Protein AF-A0A9Q1L1H1-F1 (afdb_monomer_lite)

Radius of gyration: 25.41 Å; chains: 1; bounding box: 60×60×65 Å

InterPro domains:
  IPR005804 Fatty acid desaturase domain [PF00487] (169-379)
  IPR012171 Fatty acid desaturase [PTHR32100] (176-416)

Sequence (419 aa):
MSCKLAKNATSHTKIQSCYPELDLKGQRVAIVGLGKSRSAAMKLALARGASVIVVDQNLNLGSTFKLNGWLDEKDGDLKTVFGNFDNKLLKEADIVVVSPGVPLQNYGLFSIISSGVFEKAPVIGASEQTSLGRVKLCQVTEQWVQEVECPLPLRATSPSLMSSKEFPILNHPSLHRRHHSNTGSLDRDEVFVPKMKSSMKWFSTYLNNPPGRILVLVVQLTLGWPLYLMFNVSGRPYDRFACHFDPNSPIYTDRERLQIFVSDAGIFAVLYGLYSLVTAKGLTWVACLYGCPLLIVNGFLVLITYLQHTHLSLPHYDSSEWDWLRGALATVDRDYGILNKVFHNITDTHVAHHLFSTMPHYHAMEATKAIKPILGDYYQFDGTSIWKAMYREAKECVYVEPDEGDQNKGVFWYKNKLH

pLDDT: mean 74.08, std 22.37, range [22.62, 97.75]

Structure (mmCIF, N/CA/C/O backbone):
data_AF-A0A9Q1L1H1-F1
#
_entry.id   AF-A0A9Q1L1H1-F1
#
loop_
_atom_site.group_PDB
_atom_site.id
_atom_site.type_symbol
_atom_site.label_atom_id
_atom_site.label_alt_id
_atom_site.label_comp_id
_atom_site.label_asym_id
_atom_site.label_entity_id
_atom_site.label_seq_id
_atom_site.pdbx_PDB_ins_code
_atom_site.Cartn_x
_atom_site.Cartn_y
_atom_site.Cartn_z
_atom_site.occupancy
_atom_site.B_iso_or_equiv
_atom_site.auth_seq_id
_atom_site.auth_comp_id
_atom_site.auth_asym_id
_atom_site.auth_atom_id
_atom_site.pdbx_PDB_model_num
ATOM 1 N N . MET A 1 1 ? -18.882 19.604 31.425 1.00 31.33 1 MET A N 1
ATOM 2 C CA . MET A 1 1 ? -20.244 19.031 31.322 1.00 31.33 1 MET A CA 1
ATOM 3 C C . MET A 1 1 ? -20.101 17.542 31.066 1.00 31.33 1 MET A C 1
ATOM 5 O O . MET A 1 1 ? -19.375 17.162 30.163 1.00 31.33 1 MET A O 1
ATOM 9 N N . SER A 1 2 ? -20.678 16.725 31.942 1.00 22.91 2 SER A N 1
ATOM 10 C CA . SER A 1 2 ? -20.475 15.275 32.007 1.00 22.91 2 SER A CA 1
ATOM 11 C C . SER A 1 2 ? -21.277 14.566 30.905 1.00 22.91 2 SER A C 1
ATOM 13 O O . SER A 1 2 ? -22.492 14.752 30.821 1.00 22.91 2 SER A O 1
ATOM 15 N N . CYS A 1 3 ? -20.605 13.797 30.045 1.00 24.30 3 CYS A N 1
ATOM 16 C CA . CYS A 1 3 ? -21.233 13.029 28.972 1.00 24.30 3 CYS A CA 1
ATOM 17 C C . CYS A 1 3 ? -21.851 11.755 29.565 1.00 24.30 3 CYS A C 1
ATOM 19 O O . CYS A 1 3 ? -21.145 10.831 29.969 1.00 24.30 3 CYS A O 1
ATOM 21 N N . LYS A 1 4 ? -23.183 11.729 29.673 1.00 23.89 4 LYS A N 1
ATOM 22 C CA . LYS A 1 4 ? -23.935 10.521 30.019 1.00 23.89 4 LYS A CA 1
ATOM 23 C C . LYS A 1 4 ? -23.872 9.565 28.829 1.00 23.89 4 LYS A C 1
ATOM 25 O O . LYS A 1 4 ? -24.479 9.826 27.797 1.00 23.89 4 LYS A O 1
ATOM 30 N N . LEU A 1 5 ? -23.168 8.450 29.010 1.00 28.05 5 LEU A N 1
ATOM 31 C CA . LEU A 1 5 ? -23.296 7.255 28.180 1.00 28.05 5 LEU A CA 1
ATOM 32 C C . LEU A 1 5 ? -24.781 6.897 28.049 1.00 28.05 5 LEU A C 1
ATOM 34 O O . LEU A 1 5 ? -25.438 6.561 29.039 1.00 28.05 5 LEU A O 1
ATOM 38 N N . ALA A 1 6 ? -25.304 6.978 26.828 1.00 26.28 6 ALA A N 1
ATOM 39 C CA . ALA A 1 6 ? -26.612 6.452 26.486 1.00 26.28 6 ALA A CA 1
ATOM 40 C C . ALA A 1 6 ? -26.572 4.920 26.611 1.00 26.28 6 ALA A C 1
ATOM 42 O O . ALA A 1 6 ? -26.182 4.201 25.696 1.00 26.28 6 ALA A O 1
ATOM 43 N N . LYS A 1 7 ? -26.957 4.417 27.786 1.00 30.92 7 LYS A N 1
ATOM 44 C CA . LYS A 1 7 ? -27.439 3.047 27.955 1.00 30.92 7 LYS A CA 1
ATOM 45 C C . LYS A 1 7 ? -28.876 3.001 27.443 1.00 30.92 7 LYS A C 1
ATOM 47 O O . LYS A 1 7 ? -29.738 3.626 28.053 1.00 30.92 7 LYS A O 1
ATOM 52 N N . ASN A 1 8 ? -29.078 2.304 26.325 1.00 28.11 8 ASN A N 1
ATOM 53 C CA . ASN A 1 8 ? -30.261 1.518 25.933 1.00 28.11 8 ASN A CA 1
ATOM 54 C C . ASN A 1 8 ? -30.434 1.551 24.410 1.00 28.11 8 ASN A C 1
ATOM 56 O O . ASN A 1 8 ? -31.122 2.410 23.869 1.00 28.11 8 ASN A O 1
ATOM 60 N N . ALA A 1 9 ? -29.847 0.567 23.731 1.00 27.94 9 ALA A N 1
ATOM 61 C CA . ALA A 1 9 ? -30.217 0.201 22.369 1.00 27.94 9 ALA A CA 1
ATOM 62 C C . ALA A 1 9 ? -30.582 -1.291 22.341 1.00 27.94 9 ALA A C 1
ATOM 64 O O . ALA A 1 9 ? -29.868 -2.117 21.785 1.00 27.94 9 ALA A O 1
ATOM 65 N N . THR A 1 10 ? -31.689 -1.654 22.989 1.00 32.16 10 THR A N 1
ATOM 66 C CA . THR A 1 10 ? -32.388 -2.925 22.746 1.00 32.16 10 THR A CA 1
ATOM 67 C C . THR A 1 10 ? -33.507 -2.659 21.748 1.00 32.16 10 THR A C 1
ATOM 69 O O . THR A 1 10 ? -34.652 -2.419 22.116 1.00 32.16 10 THR A O 1
ATOM 72 N N . SER A 1 11 ? -33.135 -2.614 20.474 1.00 34.62 11 SER A N 1
ATOM 73 C CA . SER A 1 11 ? -34.044 -2.621 19.329 1.00 34.62 11 SER A CA 1
ATOM 74 C C . SER A 1 11 ? -33.245 -3.179 18.157 1.00 34.62 11 SER A C 1
ATOM 76 O O . SER A 1 11 ? -32.502 -2.445 17.509 1.00 34.62 11 SER A O 1
ATOM 78 N N . HIS A 1 12 ? -33.337 -4.489 17.926 1.00 43.94 12 HIS A N 1
ATOM 79 C CA . HIS A 1 12 ? -32.709 -5.139 16.779 1.00 43.94 12 HIS A CA 1
ATOM 80 C C . HIS A 1 12 ? -33.304 -4.571 15.485 1.00 43.94 12 HIS A C 1
ATOM 82 O O . HIS A 1 12 ? -34.465 -4.812 15.155 1.00 43.94 12 HIS A O 1
ATOM 88 N N . THR A 1 13 ? -32.518 -3.780 14.759 1.00 42.78 13 THR A N 1
ATOM 89 C CA . THR A 1 13 ? -32.873 -3.285 13.430 1.00 42.78 13 THR A CA 1
ATOM 90 C C . THR A 1 13 ? -33.036 -4.493 12.504 1.00 42.78 13 THR A C 1
ATOM 92 O O . THR A 1 13 ? -32.089 -5.257 12.329 1.00 42.78 13 THR A O 1
ATOM 95 N N . LYS A 1 14 ? -34.233 -4.706 11.938 1.00 57.38 14 LYS A N 1
ATOM 96 C CA . LYS A 1 14 ? -34.458 -5.765 10.941 1.00 57.38 14 LYS A CA 1
ATOM 97 C C . LYS A 1 14 ? -33.691 -5.409 9.670 1.00 57.38 14 LYS A C 1
ATOM 99 O O . LYS A 1 14 ? -34.028 -4.432 9.005 1.00 57.38 14 LYS A O 1
ATOM 104 N N . ILE A 1 15 ? -32.651 -6.177 9.367 1.00 52.47 15 ILE A N 1
ATOM 105 C CA . ILE A 1 15 ? -31.837 -6.036 8.160 1.00 52.47 15 ILE A CA 1
ATOM 106 C C . ILE A 1 15 ? -32.537 -6.836 7.063 1.00 52.47 15 ILE A C 1
ATOM 108 O O . ILE A 1 15 ? -32.768 -8.026 7.238 1.00 52.47 15 ILE A O 1
ATOM 112 N N . GLN A 1 16 ? -32.883 -6.201 5.946 1.00 48.06 16 GLN A N 1
ATOM 113 C CA . GLN A 1 16 ? -33.393 -6.897 4.762 1.00 48.06 16 GLN A CA 1
ATOM 114 C C . GLN A 1 16 ? -32.247 -7.156 3.785 1.00 48.06 16 GLN A C 1
ATOM 116 O O . GLN A 1 16 ? -31.344 -6.333 3.649 1.00 48.06 16 GLN A O 1
ATOM 121 N N . SER A 1 17 ? -32.277 -8.308 3.119 1.00 47.34 17 SER A N 1
ATOM 122 C CA . SER A 1 17 ? -31.361 -8.594 2.013 1.00 47.34 17 SER A CA 1
ATOM 123 C C . SER A 1 17 ? -31.653 -7.665 0.828 1.00 47.34 17 SER A C 1
ATOM 125 O O . SER A 1 17 ? -32.818 -7.423 0.512 1.00 47.34 17 SER A O 1
ATOM 127 N N . CYS A 1 18 ? -30.611 -7.203 0.127 1.00 38.09 18 CYS A N 1
ATOM 128 C CA . CYS A 1 18 ? -30.749 -6.486 -1.150 1.00 38.09 18 CYS A CA 1
ATOM 129 C C . CYS A 1 18 ? -31.437 -7.340 -2.235 1.00 38.09 18 CYS A C 1
ATOM 131 O O . CYS A 1 18 ? -31.991 -6.801 -3.189 1.00 38.09 18 CYS A O 1
ATOM 133 N N . TYR A 1 19 ? -31.435 -8.663 -2.049 1.00 43.66 19 TYR A N 1
ATOM 134 C CA . TYR A 1 19 ? -32.139 -9.655 -2.857 1.00 43.66 19 TYR A CA 1
ATOM 135 C C . TYR A 1 19 ? -33.233 -10.316 -2.003 1.00 43.66 19 TYR A C 1
ATOM 137 O O . TYR A 1 19 ? -32.891 -11.104 -1.110 1.00 43.66 19 TYR A O 1
ATOM 145 N N . PRO A 1 20 ? -34.527 -10.008 -2.220 1.00 50.16 20 PRO A N 1
ATOM 146 C CA . PRO A 1 20 ? -35.634 -10.527 -1.409 1.00 50.16 20 PRO A CA 1
ATOM 147 C C . PRO A 1 20 ? -35.693 -12.060 -1.326 1.00 50.16 20 PRO A C 1
ATOM 149 O O . PRO A 1 20 ? -36.082 -12.611 -0.299 1.00 50.16 20 PRO A O 1
ATOM 152 N N . GLU A 1 21 ? -35.257 -12.762 -2.372 1.00 49.50 21 GLU A N 1
ATOM 153 C CA . GLU A 1 21 ? -35.157 -14.226 -2.438 1.00 49.50 21 GLU A CA 1
ATOM 154 C C . GLU A 1 21 ? -34.075 -14.835 -1.523 1.00 49.50 21 GLU A C 1
ATOM 156 O O . GLU A 1 21 ? -34.081 -16.043 -1.279 1.00 49.50 21 GLU A O 1
ATOM 161 N N . LEU A 1 22 ? -33.154 -14.012 -1.011 1.00 51.16 22 LEU A N 1
ATOM 162 C CA . LEU A 1 22 ? -32.109 -14.393 -0.052 1.00 51.16 22 LEU A CA 1
ATOM 163 C C . LEU A 1 22 ? -32.417 -13.914 1.378 1.00 51.16 22 LEU A C 1
ATOM 165 O O . LEU A 1 22 ? -31.574 -14.055 2.270 1.00 51.16 22 LEU A O 1
ATOM 169 N N . ASP A 1 23 ? -33.598 -13.334 1.612 1.00 63.16 23 ASP A N 1
ATOM 170 C CA . ASP A 1 23 ? -34.028 -12.949 2.953 1.00 63.16 23 ASP A CA 1
ATOM 171 C C . ASP A 1 23 ? -34.334 -14.195 3.807 1.00 63.16 23 ASP A C 1
ATOM 173 O O . ASP A 1 23 ? -34.817 -15.221 3.320 1.00 63.16 23 ASP A O 1
ATOM 177 N N . LEU A 1 24 ? -34.030 -14.121 5.102 1.00 68.31 24 LEU A N 1
ATOM 178 C CA . LEU A 1 24 ? -34.144 -15.253 6.031 1.00 68.31 24 LEU A CA 1
ATOM 179 C C . LEU A 1 24 ? -35.432 -15.206 6.856 1.00 68.31 24 LEU A C 1
ATOM 181 O O . LEU A 1 24 ? -35.658 -16.056 7.717 1.00 68.31 24 LEU A O 1
ATOM 185 N N . LYS A 1 25 ? -36.302 -14.238 6.569 1.00 78.44 25 LYS A N 1
ATOM 186 C CA . LYS A 1 25 ? -37.560 -14.032 7.275 1.00 78.44 25 LYS A CA 1
ATOM 187 C C . LYS A 1 25 ? -38.444 -15.283 7.231 1.00 78.44 25 LYS A C 1
ATOM 189 O O . LYS A 1 25 ? -38.919 -15.683 6.171 1.00 78.44 25 LYS A O 1
ATOM 194 N N . GLY A 1 26 ? -38.703 -15.866 8.402 1.00 76.12 26 GLY A N 1
ATOM 195 C CA . GLY A 1 26 ? -39.526 -17.072 8.549 1.00 76.12 26 GLY A CA 1
ATOM 196 C C . GLY A 1 26 ? -38.812 -18.392 8.235 1.00 76.12 26 GLY A C 1
ATOM 197 O O . GLY A 1 26 ? -39.447 -19.440 8.326 1.00 76.12 26 GLY A O 1
ATOM 198 N N . GLN A 1 27 ? -37.516 -18.362 7.903 1.00 79.25 27 GLN A N 1
ATOM 199 C CA . GLN A 1 27 ? -36.700 -19.568 7.747 1.00 79.25 27 GLN A CA 1
ATOM 200 C C . GLN A 1 27 ? -36.155 -20.043 9.099 1.00 79.25 27 GLN A C 1
ATOM 202 O O . GLN A 1 27 ? -35.861 -19.235 9.987 1.00 79.25 27 GLN A O 1
ATOM 207 N N . ARG A 1 28 ? -35.979 -21.359 9.246 1.00 78.81 28 ARG A N 1
ATOM 208 C CA . ARG A 1 28 ? -35.314 -21.984 10.395 1.00 78.81 28 ARG A CA 1
ATOM 209 C C . ARG A 1 28 ? -33.852 -22.261 10.070 1.00 78.81 28 ARG A C 1
ATOM 211 O O . ARG A 1 28 ? -33.545 -23.107 9.232 1.00 78.81 28 ARG A O 1
ATOM 218 N N . VAL A 1 29 ? -32.943 -21.571 10.751 1.00 79.00 29 VAL A N 1
ATOM 219 C CA . VAL A 1 29 ? -31.494 -21.678 10.534 1.00 79.00 29 VAL A CA 1
ATOM 220 C C . VAL A 1 29 ? -30.853 -22.433 11.693 1.00 79.00 29 VAL A C 1
ATOM 222 O O . VAL A 1 29 ? -30.846 -21.956 12.824 1.00 79.00 29 VAL A O 1
ATOM 225 N N . ALA A 1 30 ? -30.273 -23.598 11.426 1.00 79.00 30 ALA A N 1
ATOM 226 C CA . ALA A 1 30 ? -29.501 -24.345 12.410 1.00 79.00 30 ALA A CA 1
ATOM 227 C C . ALA A 1 30 ? -28.006 -24.021 12.305 1.00 79.00 30 ALA A C 1
ATOM 229 O O . ALA A 1 30 ? -27.420 -24.129 11.233 1.00 79.00 30 ALA A O 1
ATOM 230 N N . ILE A 1 31 ? -27.365 -23.667 13.416 1.00 77.69 31 ILE A N 1
ATOM 231 C CA . ILE A 1 31 ? -25.934 -23.349 13.486 1.00 77.69 31 ILE A CA 1
ATOM 232 C C . ILE A 1 31 ? -25.226 -24.420 14.307 1.00 77.69 31 ILE A C 1
ATOM 234 O O . ILE A 1 31 ? -25.509 -24.589 15.491 1.00 77.69 31 ILE A O 1
ATOM 238 N N . VAL A 1 32 ? -24.288 -25.129 13.680 1.00 75.56 32 VAL A N 1
ATOM 239 C CA . VAL A 1 32 ? -23.544 -26.246 14.268 1.00 75.56 32 VAL A CA 1
ATOM 240 C C . VAL A 1 32 ? -22.130 -25.803 14.647 1.00 75.56 32 VAL A C 1
ATOM 242 O O . VAL A 1 32 ? -21.276 -25.524 13.795 1.00 75.56 32 VAL A O 1
ATOM 245 N N . GLY A 1 33 ? -21.887 -25.774 15.955 1.00 70.56 33 GLY A N 1
ATOM 246 C CA . GLY A 1 33 ? -20.676 -25.284 16.598 1.00 70.56 33 GLY A CA 1
ATOM 247 C C . GLY A 1 33 ? -20.718 -23.772 16.844 1.00 70.56 33 GLY A C 1
ATOM 248 O O . GLY A 1 33 ? -20.944 -22.986 15.933 1.00 70.56 33 GLY A O 1
ATOM 249 N N . LEU A 1 34 ? -20.367 -23.323 18.039 1.00 66.12 34 LEU A N 1
ATOM 250 C CA . LEU A 1 34 ? -20.260 -21.931 18.459 1.00 66.12 34 LEU A CA 1
ATOM 251 C C . LEU A 1 34 ? -18.793 -21.489 18.480 1.00 66.12 34 LEU A C 1
ATOM 253 O O . LEU A 1 34 ? -17.890 -22.192 18.927 1.00 66.12 34 LEU A O 1
ATOM 257 N N . GLY A 1 35 ? -18.534 -20.314 17.919 1.00 62.66 35 GLY A N 1
ATOM 258 C CA . GLY A 1 35 ? -17.216 -19.687 17.827 1.00 62.66 35 GLY A CA 1
ATOM 259 C C . GLY A 1 35 ? -17.356 -18.276 17.257 1.00 62.66 35 GLY A C 1
ATOM 260 O O . GLY A 1 35 ? -18.439 -17.919 16.796 1.00 62.66 35 GLY A O 1
ATOM 261 N N . LYS A 1 36 ? -16.282 -17.472 17.261 1.00 52.03 36 LYS A N 1
ATOM 262 C CA . LYS A 1 36 ? -16.333 -16.034 16.910 1.00 52.03 36 LYS A CA 1
ATOM 263 C C . LYS A 1 36 ? -17.072 -15.742 15.589 1.00 52.03 36 LYS A C 1
ATOM 265 O O . LYS A 1 36 ? -18.019 -14.962 15.588 1.00 52.03 36 LYS A O 1
ATOM 270 N N . SER A 1 37 ? -16.725 -16.431 14.499 1.00 51.31 37 SER A N 1
ATOM 271 C CA . SER A 1 37 ? -17.360 -16.253 13.176 1.00 51.31 37 SER A CA 1
ATOM 272 C C . SER A 1 37 ? -18.832 -16.695 13.134 1.00 51.31 37 SER A C 1
ATOM 274 O O . SER A 1 37 ? -19.617 -16.206 12.329 1.00 51.31 37 SER A O 1
ATOM 276 N N . ARG A 1 38 ? -19.240 -17.609 14.020 1.00 61.75 38 ARG A N 1
ATOM 277 C CA . ARG A 1 38 ? -20.586 -18.210 14.041 1.00 61.75 38 ARG A CA 1
ATOM 278 C C . ARG A 1 38 ? -21.562 -17.420 14.905 1.00 61.75 38 ARG A C 1
ATOM 280 O O . ARG A 1 38 ? -22.746 -17.376 14.590 1.00 61.75 38 ARG A O 1
ATOM 287 N N . SER A 1 39 ? -21.053 -16.666 15.879 1.00 62.56 39 SER A N 1
ATOM 288 C CA . SER A 1 39 ? -21.815 -15.594 16.524 1.00 62.56 39 SER A CA 1
ATOM 289 C C . SER A 1 39 ? -22.228 -14.505 15.532 1.00 62.56 39 SER A C 1
ATOM 291 O O . SER A 1 39 ? -23.301 -13.934 15.686 1.00 62.56 39 SER A O 1
ATOM 293 N N . ALA A 1 40 ? -21.409 -14.219 14.512 1.00 60.25 40 ALA A N 1
ATOM 294 C CA . ALA A 1 40 ? -21.757 -13.260 13.463 1.00 60.25 40 ALA A CA 1
ATOM 295 C C . ALA A 1 40 ? -22.841 -13.812 12.521 1.00 60.25 40 ALA A C 1
ATOM 297 O O . ALA A 1 40 ? -23.834 -13.130 12.288 1.00 60.25 40 ALA A O 1
ATOM 298 N N . ALA A 1 41 ? -22.710 -15.065 12.066 1.00 62.41 41 ALA A N 1
ATOM 299 C CA . ALA A 1 41 ? -23.737 -15.729 11.253 1.00 62.41 41 ALA A CA 1
ATOM 300 C C . ALA A 1 41 ? -25.090 -15.833 11.987 1.00 62.41 41 ALA A C 1
ATOM 302 O O . ALA A 1 41 ? -26.131 -15.536 11.409 1.00 62.41 41 ALA A O 1
ATOM 303 N N . MET A 1 42 ? -25.069 -16.170 13.283 1.00 72.50 42 MET A N 1
ATOM 304 C CA . MET A 1 42 ? -26.251 -16.167 14.154 1.00 72.50 42 MET A CA 1
ATOM 305 C C . MET A 1 42 ? -26.908 -14.787 14.218 1.00 72.50 42 MET A C 1
ATOM 307 O O . MET A 1 42 ? -28.110 -14.666 13.998 1.00 72.50 42 MET A O 1
ATOM 311 N N . LYS A 1 43 ? -26.118 -13.740 14.489 1.00 66.06 43 LYS A N 1
ATOM 312 C CA . LYS A 1 43 ? -26.610 -12.357 14.557 1.00 66.06 43 LYS A CA 1
ATOM 313 C C . LYS A 1 43 ? -27.219 -11.909 13.234 1.00 66.06 43 LYS A C 1
ATOM 315 O O . LYS A 1 43 ? -28.268 -11.278 13.250 1.00 66.06 43 LYS A O 1
ATOM 320 N N . LEU A 1 44 ? -26.591 -12.251 12.109 1.00 66.00 44 LEU A N 1
ATOM 321 C CA . LEU A 1 44 ? -27.099 -11.919 10.781 1.00 66.00 44 LEU A CA 1
ATOM 322 C C . LEU A 1 44 ? -28.430 -12.625 10.496 1.00 66.00 44 LEU A C 1
ATOM 324 O O . LEU A 1 44 ? -29.360 -11.985 10.017 1.00 66.00 44 LEU A O 1
ATOM 328 N N . ALA A 1 45 ? -28.538 -13.915 10.824 1.00 69.12 45 ALA A N 1
ATOM 329 C CA . ALA A 1 45 ? -29.771 -14.675 10.641 1.00 69.12 45 ALA A CA 1
ATOM 330 C C . ALA A 1 45 ? -30.927 -14.114 11.486 1.00 69.12 45 ALA A C 1
ATOM 332 O O . ALA A 1 45 ? -32.000 -13.847 10.947 1.00 69.12 45 ALA A O 1
ATOM 333 N N . LEU A 1 46 ? -30.687 -13.837 12.772 1.00 71.94 46 LEU A N 1
ATOM 334 C CA . LEU A 1 46 ? -31.677 -13.198 13.650 1.00 71.94 46 LEU A CA 1
ATOM 335 C C . LEU A 1 46 ? -32.055 -11.794 13.156 1.00 71.94 46 LEU A C 1
ATOM 337 O O . LEU A 1 46 ? -33.235 -11.458 13.081 1.00 71.94 46 LEU A O 1
ATOM 341 N N . ALA A 1 47 ? -31.073 -10.982 12.748 1.00 62.84 47 ALA A N 1
ATOM 342 C CA . ALA A 1 47 ? -31.322 -9.643 12.213 1.00 62.84 47 ALA A CA 1
ATOM 343 C C . ALA A 1 47 ? -32.137 -9.669 10.907 1.00 62.84 47 ALA A C 1
ATOM 345 O O . ALA A 1 47 ? -32.880 -8.725 10.641 1.00 62.84 47 ALA A O 1
ATOM 346 N N . ARG A 1 48 ? -32.046 -10.755 10.130 1.00 67.94 48 ARG A N 1
ATOM 347 C CA . ARG A 1 48 ? -32.857 -11.021 8.928 1.00 67.94 48 ARG A CA 1
ATOM 348 C C . ARG A 1 48 ? -34.185 -11.737 9.225 1.00 67.94 48 ARG A C 1
ATOM 350 O O . ARG A 1 48 ? -34.909 -12.115 8.312 1.00 67.94 48 ARG A O 1
ATOM 357 N N . GLY A 1 49 ? -34.550 -11.903 10.499 1.00 72.00 49 GLY A N 1
ATOM 358 C CA . GLY A 1 49 ? -35.846 -12.448 10.916 1.00 72.00 49 GLY A CA 1
ATOM 359 C C . GLY A 1 49 ? -35.994 -13.965 10.764 1.00 72.00 49 GLY A C 1
ATOM 360 O O . GLY A 1 49 ? -37.124 -14.445 10.633 1.00 72.00 49 GLY A O 1
ATOM 361 N N . ALA A 1 50 ? -34.884 -14.706 10.748 1.00 78.56 50 ALA A N 1
ATOM 362 C CA . ALA A 1 50 ? -34.905 -16.162 10.860 1.00 78.56 50 ALA A CA 1
ATOM 363 C C . ALA A 1 50 ? -35.087 -16.607 12.317 1.00 78.56 50 ALA A C 1
ATOM 365 O O . ALA A 1 50 ? -34.602 -15.955 13.241 1.00 78.56 50 ALA A O 1
ATOM 366 N N . SER A 1 51 ? -35.700 -17.778 12.496 1.00 84.31 51 SER A N 1
ATOM 367 C CA . SER A 1 51 ? -35.643 -18.514 13.759 1.00 84.31 51 SER A CA 1
ATOM 368 C C . SER A 1 51 ? -34.359 -19.343 13.777 1.00 84.31 51 SER A C 1
ATOM 370 O O . SER A 1 51 ? -34.124 -20.156 12.881 1.00 84.31 51 SER A O 1
ATOM 372 N N . VAL A 1 52 ? -33.491 -19.120 14.757 1.00 82.56 52 VAL A N 1
ATOM 373 C CA . VAL A 1 52 ? -32.154 -19.709 14.820 1.00 82.56 52 VAL A CA 1
ATOM 374 C C . VAL A 1 52 ? -32.072 -20.765 15.916 1.00 82.56 52 VAL A C 1
ATOM 376 O O . VAL A 1 52 ? -32.400 -20.514 17.074 1.00 82.56 52 VAL A O 1
ATOM 379 N N . ILE A 1 53 ? -31.573 -21.951 15.567 1.00 84.25 53 ILE A N 1
ATOM 380 C CA . ILE A 1 53 ? -31.269 -23.026 16.514 1.00 84.25 53 ILE A CA 1
ATOM 381 C C . ILE A 1 53 ? -29.761 -23.234 16.538 1.00 84.25 53 ILE A C 1
ATOM 383 O O . ILE A 1 53 ? -29.164 -23.610 15.536 1.00 84.25 53 ILE A O 1
ATOM 387 N N . VAL A 1 54 ? -29.126 -23.026 17.682 1.00 81.81 54 VAL A N 1
ATOM 388 C CA . VAL A 1 54 ? -27.687 -23.232 17.838 1.00 81.81 54 VAL A CA 1
ATOM 389 C C . VAL A 1 54 ? -27.420 -24.540 18.562 1.00 81.81 54 VAL A C 1
ATOM 391 O O . VAL A 1 54 ? -28.007 -24.804 19.610 1.00 81.81 54 VAL A O 1
ATOM 394 N N . VAL A 1 55 ? -26.518 -25.346 18.011 1.00 80.50 55 VAL A N 1
ATOM 395 C CA . VAL A 1 55 ? -26.175 -26.671 18.519 1.00 80.50 55 VAL A CA 1
ATOM 396 C C . VAL A 1 55 ? -24.663 -26.792 18.683 1.00 80.50 55 VAL A C 1
ATOM 398 O O . VAL A 1 55 ? -23.918 -26.632 17.716 1.00 80.50 55 VAL A O 1
ATOM 401 N N . ASP A 1 56 ? -24.196 -27.106 19.890 1.00 77.81 56 ASP A N 1
ATOM 402 C CA . ASP A 1 56 ? -22.773 -27.335 20.169 1.00 77.81 56 ASP A CA 1
ATOM 403 C C . ASP A 1 56 ? -22.579 -28.490 21.166 1.00 77.81 56 ASP A C 1
ATOM 405 O O . ASP A 1 56 ? -23.274 -28.565 22.173 1.00 77.81 56 ASP A O 1
ATOM 409 N N . GLN A 1 57 ? -21.632 -29.400 20.923 1.00 76.06 57 GLN A N 1
ATOM 410 C CA . GLN A 1 57 ? -21.347 -30.518 21.836 1.00 76.06 57 GLN A CA 1
ATOM 411 C C . GLN A 1 57 ? -20.589 -30.088 23.103 1.00 76.06 57 GLN A C 1
ATOM 413 O O . GLN A 1 57 ? -20.556 -30.824 24.091 1.00 76.06 57 GLN A O 1
ATOM 418 N N . ASN A 1 58 ? -19.979 -28.906 23.106 1.00 72.94 58 ASN A N 1
ATOM 419 C CA . ASN A 1 58 ? -19.227 -28.384 24.233 1.00 72.94 58 ASN A CA 1
ATOM 420 C C . ASN A 1 58 ? -20.159 -27.724 25.264 1.00 72.94 58 ASN A C 1
ATOM 422 O O . ASN A 1 58 ? -20.607 -26.585 25.112 1.00 72.94 58 ASN A O 1
ATOM 426 N N . LEU A 1 59 ? -20.388 -28.441 26.365 1.00 66.25 59 LEU A N 1
ATOM 427 C CA . LEU A 1 59 ? -21.207 -28.008 27.503 1.00 66.25 59 LEU A CA 1
ATOM 428 C C . LEU A 1 59 ? -20.705 -26.709 28.166 1.00 66.25 59 LEU A C 1
ATOM 430 O O . LEU A 1 59 ? -21.506 -25.951 28.711 1.00 66.25 59 LEU A O 1
ATOM 434 N N . ASN A 1 60 ? -19.405 -26.408 28.082 1.00 66.00 60 ASN A N 1
ATOM 435 C CA . ASN A 1 60 ? -18.795 -25.241 28.737 1.00 66.00 60 ASN A CA 1
ATOM 436 C C . ASN A 1 60 ? -19.041 -23.916 27.987 1.00 66.00 60 ASN A C 1
ATOM 438 O O . ASN A 1 60 ? -18.776 -22.834 28.516 1.00 66.00 60 ASN A O 1
ATOM 442 N N . LEU A 1 61 ? -19.553 -23.970 26.752 1.00 63.94 61 LEU A N 1
ATOM 443 C CA . LEU A 1 61 ? -19.896 -22.766 25.986 1.00 63.94 61 LEU A CA 1
ATOM 444 C C . LEU A 1 61 ? -21.201 -22.126 26.470 1.00 63.94 61 LEU A C 1
ATOM 446 O O . LEU A 1 61 ? -21.322 -20.901 26.427 1.00 63.94 61 LEU A O 1
ATOM 450 N N . GLY A 1 62 ? -22.140 -22.929 26.982 1.00 57.81 62 GLY A N 1
ATOM 451 C CA . GLY A 1 62 ? -23.439 -22.447 27.455 1.00 57.81 62 GLY A CA 1
ATOM 452 C C . GLY A 1 62 ? -23.331 -21.484 28.640 1.00 57.81 62 GLY A C 1
ATOM 453 O O . GLY A 1 62 ? -24.001 -20.453 28.660 1.00 57.81 62 GLY A O 1
ATOM 454 N N . SER A 1 63 ? -22.439 -21.762 29.596 1.00 52.38 63 SER A N 1
ATOM 455 C CA . SER A 1 63 ? -22.181 -20.877 30.742 1.00 52.38 63 SER A CA 1
ATOM 456 C C . SER A 1 63 ? -21.447 -19.601 30.327 1.00 52.38 63 SER A C 1
ATOM 458 O O . SER A 1 63 ? -21.813 -18.516 30.770 1.00 52.38 63 SER A O 1
ATOM 460 N N . THR A 1 64 ? -20.474 -19.712 29.419 1.00 56.00 64 THR A N 1
ATOM 461 C CA . THR A 1 64 ? -19.659 -18.587 28.931 1.00 56.00 64 THR A CA 1
ATOM 462 C C . THR A 1 64 ? -20.482 -17.575 28.122 1.00 56.00 64 THR A C 1
ATOM 464 O O . THR A 1 64 ? -20.318 -16.366 28.278 1.00 56.00 64 THR A O 1
ATOM 467 N N . PHE A 1 65 ? -21.405 -18.043 27.276 1.00 55.25 65 PHE A N 1
ATOM 468 C CA . PHE A 1 65 ? -22.275 -17.158 26.490 1.00 55.25 65 PHE A CA 1
ATOM 469 C C . PHE A 1 65 ? -23.425 -16.553 27.306 1.00 55.25 65 PHE A C 1
ATOM 471 O O . PHE A 1 65 ? -23.784 -15.400 27.057 1.00 55.25 65 PHE A O 1
ATOM 478 N N . LYS A 1 66 ? -23.958 -17.281 28.304 1.00 50.00 66 LYS A N 1
ATOM 479 C CA . LYS A 1 66 ? -24.912 -16.722 29.280 1.00 50.00 66 LYS A CA 1
ATOM 480 C C . LYS A 1 66 ? -24.268 -15.617 30.122 1.00 50.00 66 LYS A C 1
ATOM 482 O O . LYS A 1 66 ? -24.887 -14.577 30.314 1.00 50.00 66 LYS A O 1
ATOM 487 N N . LEU A 1 67 ? -23.011 -15.792 30.547 1.00 41.41 67 LEU A N 1
ATOM 488 C CA . LEU A 1 67 ? -22.279 -14.800 31.351 1.00 41.41 67 LEU A CA 1
ATOM 489 C C . LEU A 1 67 ? -22.097 -13.453 30.637 1.00 41.41 67 LEU A C 1
ATOM 491 O O . LEU A 1 67 ? -22.095 -12.405 31.273 1.00 41.41 67 LEU A O 1
ATOM 495 N N . ASN A 1 68 ? -21.956 -13.482 29.311 1.00 51.03 68 ASN A N 1
ATOM 496 C CA . ASN A 1 68 ? -21.721 -12.289 28.504 1.00 51.03 68 ASN A CA 1
ATOM 497 C C . ASN A 1 68 ? -23.023 -11.554 28.099 1.00 51.03 68 ASN A C 1
ATOM 499 O O . ASN A 1 68 ? -22.952 -10.604 27.324 1.00 51.03 68 ASN A O 1
ATOM 503 N N . GLY A 1 69 ? -24.199 -11.978 28.587 1.00 48.16 69 GLY A N 1
ATOM 504 C CA . GLY A 1 69 ? -25.484 -11.303 28.337 1.00 48.16 69 GLY A CA 1
ATOM 505 C C . GLY A 1 69 ? -26.055 -11.473 26.922 1.00 48.16 69 GLY A C 1
ATOM 506 O O . GLY A 1 69 ? -26.954 -10.737 26.535 1.00 48.16 69 GLY A O 1
ATOM 507 N N . TRP A 1 70 ? -25.540 -12.422 26.130 1.00 52.06 70 TRP A N 1
ATOM 508 C CA . TRP A 1 70 ? -25.968 -12.641 24.734 1.00 52.06 70 TRP A CA 1
ATOM 509 C C . TRP A 1 70 ? -27.062 -13.702 24.581 1.00 52.06 70 TRP A C 1
ATOM 511 O O . TRP A 1 70 ? -27.628 -13.839 23.501 1.00 52.06 70 TRP A O 1
ATOM 521 N N . LEU A 1 71 ? -27.321 -14.474 25.639 1.00 50.47 71 LEU A N 1
ATOM 522 C CA . LEU A 1 71 ? -28.349 -15.512 25.710 1.00 50.47 71 LEU A CA 1
ATOM 523 C C . LEU A 1 71 ? -29.434 -15.099 26.707 1.00 50.47 71 LEU A C 1
ATOM 525 O O . LEU A 1 71 ? -29.675 -15.800 27.687 1.00 50.47 71 LEU A O 1
ATOM 529 N N . ASP A 1 72 ? -30.075 -13.958 26.473 1.00 45.81 72 ASP A N 1
ATOM 530 C CA . ASP A 1 72 ? -31.400 -13.758 27.048 1.00 45.81 72 ASP A CA 1
ATOM 531 C C . ASP A 1 72 ? -32.388 -14.524 26.161 1.00 45.81 72 ASP A C 1
ATOM 533 O O . ASP A 1 72 ? -32.702 -14.104 25.050 1.00 45.81 72 ASP A O 1
ATOM 537 N N . GLU A 1 73 ? -32.878 -15.663 26.662 1.00 45.59 73 GLU A N 1
ATOM 538 C CA . GLU A 1 73 ? -33.960 -16.513 26.113 1.00 45.59 73 GLU A CA 1
ATOM 539 C C . GLU A 1 73 ? -35.315 -15.772 25.972 1.00 45.59 73 GLU A C 1
ATOM 541 O O . GLU A 1 73 ? -36.381 -16.383 25.999 1.00 45.59 73 GLU A O 1
ATOM 546 N N . LYS A 1 74 ? -35.306 -14.439 25.868 1.00 41.44 74 LYS A N 1
ATOM 547 C CA . LYS A 1 74 ? -36.504 -13.599 25.795 1.00 41.44 74 LYS A CA 1
ATOM 548 C C . LYS A 1 74 ? -36.998 -13.330 24.378 1.00 41.44 74 LYS A C 1
ATOM 550 O O . LYS A 1 74 ? -38.118 -12.845 24.248 1.00 41.44 74 LYS A O 1
ATOM 555 N N . ASP A 1 75 ? -36.228 -13.679 23.350 1.00 50.62 75 ASP A N 1
ATOM 556 C CA . ASP A 1 75 ? -36.707 -13.697 21.967 1.00 50.62 75 ASP A CA 1
ATOM 557 C C . ASP A 1 75 ? -37.050 -15.136 21.572 1.00 50.62 75 ASP A C 1
ATOM 559 O O . ASP A 1 75 ? -36.181 -16.007 21.537 1.00 50.62 75 ASP A O 1
ATOM 563 N N . GLY A 1 76 ? -38.324 -15.394 21.261 1.00 58.78 76 GLY A N 1
ATOM 564 C CA . GLY A 1 76 ? -38.823 -16.718 20.856 1.00 58.78 76 GLY A CA 1
ATOM 565 C C . GLY A 1 76 ? -38.177 -17.287 19.583 1.00 58.78 76 GLY A C 1
ATOM 566 O O . GLY A 1 76 ? -38.424 -18.441 19.237 1.00 58.78 76 GLY A O 1
ATOM 567 N N . ASP A 1 77 ? -37.328 -16.499 18.920 1.00 70.44 77 ASP A N 1
ATOM 568 C CA . ASP A 1 77 ? -36.651 -16.820 17.670 1.00 70.44 77 ASP A CA 1
ATOM 569 C C . ASP A 1 77 ? -35.240 -17.415 17.856 1.00 70.44 77 ASP A C 1
ATOM 571 O O . ASP A 1 77 ? -34.648 -17.827 16.864 1.00 70.44 77 ASP A O 1
ATOM 575 N N . LEU A 1 78 ? -34.690 -17.526 19.078 1.00 78.00 78 LEU A N 1
ATOM 576 C CA . LEU A 1 78 ? -33.382 -18.164 19.330 1.00 78.00 78 LEU A CA 1
ATOM 577 C C . LEU A 1 78 ? -33.492 -19.346 20.305 1.00 78.00 78 LEU A C 1
ATOM 579 O O . LEU A 1 78 ? -33.825 -19.181 21.476 1.00 78.00 78 LEU A O 1
ATOM 583 N N . LYS A 1 79 ? -33.106 -20.543 19.852 1.00 81.94 79 LYS A N 1
ATOM 584 C CA . LYS A 1 79 ? -33.007 -21.753 20.684 1.00 81.94 79 LYS A CA 1
ATOM 585 C C . LYS A 1 79 ? -31.567 -22.240 20.739 1.00 81.94 79 LYS A C 1
ATOM 587 O O . LYS A 1 79 ? -30.909 -22.332 19.709 1.00 81.94 79 LYS A O 1
ATOM 592 N N . THR A 1 80 ? -31.074 -22.612 21.917 1.00 77.25 80 THR A N 1
ATOM 593 C CA . THR A 1 80 ? -29.725 -23.184 22.060 1.00 77.25 80 THR A CA 1
ATOM 594 C C . THR A 1 80 ? -29.764 -24.571 22.684 1.00 77.25 80 THR A C 1
ATOM 596 O O . THR A 1 80 ? -30.560 -24.835 23.583 1.00 77.25 80 THR A O 1
ATOM 599 N N . VAL A 1 81 ? -28.930 -25.478 22.176 1.00 77.12 81 VAL A N 1
ATOM 600 C CA . VAL A 1 81 ? -28.811 -26.859 22.650 1.00 77.12 81 VAL A CA 1
ATOM 601 C C . VAL A 1 81 ? -27.331 -27.197 22.790 1.00 77.12 81 VAL A C 1
ATOM 603 O O . VAL A 1 81 ? -26.585 -27.189 21.812 1.00 77.12 81 VAL A O 1
ATOM 606 N N . PHE A 1 82 ? -26.912 -27.491 24.020 1.00 78.00 82 PHE A N 1
ATOM 607 C CA . PHE A 1 82 ? -25.528 -27.818 24.350 1.00 78.00 82 PHE A CA 1
ATOM 608 C C . PHE A 1 82 ? -25.390 -29.275 24.798 1.00 78.00 82 PHE A C 1
ATOM 610 O O . PHE A 1 82 ? -26.240 -29.785 25.527 1.00 78.00 82 PHE A O 1
ATOM 617 N N . GLY A 1 83 ? -24.296 -29.929 24.408 1.00 73.00 83 GLY A N 1
ATOM 618 C CA . GLY A 1 83 ? -24.017 -31.328 24.734 1.00 73.00 83 GLY A CA 1
ATOM 619 C C . GLY A 1 83 ? -24.607 -32.304 23.717 1.00 73.00 83 GLY A C 1
ATOM 620 O O . GLY A 1 83 ? -24.466 -32.120 22.510 1.00 73.00 83 GLY A O 1
ATOM 621 N N . ASN A 1 84 ? -25.241 -33.373 24.203 1.00 69.50 84 ASN A N 1
ATOM 622 C CA . ASN A 1 84 ? -25.906 -34.344 23.336 1.00 69.50 84 ASN A CA 1
ATOM 623 C C . ASN A 1 84 ? -27.269 -33.814 22.883 1.00 69.50 84 ASN A C 1
ATOM 625 O O . ASN A 1 84 ? -28.070 -33.357 23.696 1.00 69.50 84 ASN A O 1
ATOM 629 N N . PHE A 1 85 ? -27.549 -33.921 21.589 1.00 70.19 85 PHE A N 1
ATOM 630 C CA . PHE A 1 85 ? -28.783 -33.444 20.976 1.00 70.19 85 PHE A CA 1
ATOM 631 C C . PHE A 1 85 ? -29.326 -34.476 19.982 1.00 70.19 85 PHE A C 1
ATOM 633 O O . PHE A 1 85 ? -28.580 -35.299 19.452 1.00 70.19 85 PHE A O 1
ATOM 640 N N . ASP A 1 86 ? -30.636 -34.432 19.733 1.00 68.88 86 ASP A N 1
ATOM 641 C CA . ASP A 1 86 ? -31.284 -35.282 18.734 1.00 68.88 86 ASP A CA 1
ATOM 642 C C . ASP A 1 86 ? -31.098 -34.682 17.330 1.00 68.88 86 ASP A C 1
ATOM 644 O O . ASP A 1 86 ? -31.429 -33.519 17.077 1.00 68.88 86 ASP A O 1
ATOM 648 N N . ASN A 1 87 ? -30.620 -35.503 16.395 1.00 67.00 87 ASN A N 1
ATOM 649 C CA . ASN A 1 87 ? -30.456 -35.168 14.979 1.00 67.00 87 ASN A CA 1
ATOM 650 C C . ASN A 1 87 ? -31.770 -34.733 14.304 1.00 67.00 87 ASN A C 1
ATOM 652 O O . ASN A 1 87 ? -31.730 -34.119 13.236 1.00 67.00 87 ASN A O 1
ATOM 656 N N . LYS A 1 88 ? -32.936 -35.019 14.904 1.00 67.69 88 LYS A N 1
ATOM 657 C CA . LYS A 1 88 ? -34.234 -34.493 14.447 1.00 67.69 88 LYS A CA 1
ATOM 658 C C . LYS A 1 88 ? -34.273 -32.964 14.374 1.00 67.69 88 LYS A C 1
ATOM 660 O O . LYS A 1 88 ? -34.858 -32.440 13.436 1.00 67.69 88 LYS A O 1
ATOM 665 N N . LEU A 1 89 ? -33.588 -32.263 15.281 1.00 68.12 89 LEU A N 1
ATOM 666 C CA . LEU A 1 89 ? -33.559 -30.793 15.302 1.00 68.12 89 LEU A CA 1
ATOM 667 C C . LEU A 1 89 ? -32.919 -30.199 14.045 1.00 68.12 89 LEU A C 1
ATOM 669 O O . LEU A 1 89 ? -33.356 -29.166 13.553 1.00 68.12 89 LEU A O 1
ATOM 673 N N . LEU A 1 90 ? -31.896 -30.869 13.512 1.00 69.06 90 LEU A N 1
ATOM 674 C CA . LEU A 1 90 ? -31.245 -30.441 12.279 1.00 69.06 90 LEU A CA 1
ATOM 675 C C . LEU A 1 90 ? -32.129 -30.727 11.065 1.00 69.06 90 LEU A C 1
ATOM 677 O O . LEU A 1 90 ? -32.175 -29.907 10.164 1.00 69.06 90 LEU A O 1
ATOM 681 N N . LYS A 1 91 ? -32.883 -31.836 11.056 1.00 68.94 91 LYS A N 1
ATOM 682 C CA . LYS A 1 91 ? -33.790 -32.198 9.948 1.00 68.94 91 LYS A CA 1
ATOM 683 C C . LYS A 1 91 ? -34.954 -31.226 9.751 1.00 68.94 91 LYS A C 1
ATOM 685 O O . LYS A 1 91 ? -35.545 -31.208 8.679 1.00 68.94 91 LYS A O 1
ATOM 690 N N . GLU A 1 92 ? -35.300 -30.467 10.783 1.00 72.25 92 GLU A N 1
ATOM 691 C CA . GLU A 1 92 ? -36.359 -29.463 10.733 1.00 72.25 92 GLU A CA 1
ATOM 692 C C . GLU A 1 92 ? -35.867 -28.093 10.238 1.00 72.25 92 GLU A C 1
ATOM 694 O O . GLU A 1 92 ? -36.691 -27.219 9.987 1.00 72.25 92 GLU A O 1
ATOM 699 N N . ALA A 1 93 ? -34.556 -27.880 10.097 1.00 71.94 93 ALA A N 1
ATOM 700 C CA . ALA A 1 93 ? -34.006 -26.611 9.633 1.00 71.94 93 ALA A CA 1
ATOM 701 C C . ALA A 1 93 ? -34.053 -26.487 8.101 1.00 71.94 93 ALA A C 1
ATOM 703 O O . ALA A 1 93 ? -33.781 -27.448 7.383 1.00 71.94 93 ALA A O 1
ATOM 704 N N . ASP A 1 94 ? -34.336 -25.280 7.613 1.00 71.25 94 ASP A N 1
ATOM 705 C CA . ASP A 1 94 ? -34.313 -24.930 6.186 1.00 71.25 94 ASP A CA 1
ATOM 706 C C . ASP A 1 94 ? -32.878 -24.632 5.704 1.00 71.25 94 ASP A C 1
ATOM 708 O O . ASP A 1 94 ? -32.536 -24.817 4.532 1.00 71.25 94 ASP A O 1
ATOM 712 N N . ILE A 1 95 ? -32.008 -24.195 6.624 1.00 72.81 95 ILE A N 1
ATOM 713 C CA . ILE A 1 95 ? -30.583 -23.945 6.379 1.00 72.81 95 ILE A CA 1
ATOM 714 C C . ILE A 1 95 ? -29.770 -24.508 7.543 1.00 72.81 95 ILE A C 1
ATOM 716 O O . ILE A 1 95 ? -30.063 -24.211 8.702 1.00 72.81 95 ILE A O 1
ATOM 720 N N . VAL A 1 96 ? -28.714 -25.272 7.247 1.00 73.12 96 VAL A N 1
ATOM 721 C CA . VAL A 1 96 ? -27.739 -25.720 8.255 1.00 73.12 96 VAL A CA 1
ATOM 722 C C . VAL A 1 96 ? -26.380 -25.091 7.974 1.00 73.12 96 VAL A C 1
ATOM 724 O O . VAL A 1 96 ? -25.808 -25.234 6.896 1.00 73.12 96 VAL A O 1
ATOM 727 N N . VAL A 1 97 ? -25.847 -24.417 8.982 1.00 70.12 97 VAL A N 1
ATOM 728 C CA . VAL A 1 97 ? -24.613 -23.646 8.942 1.00 70.12 97 VAL A CA 1
ATOM 729 C C . VAL A 1 97 ? -23.585 -24.334 9.839 1.00 70.12 97 VAL A C 1
ATOM 731 O O . VAL A 1 97 ? -23.756 -24.379 11.055 1.00 70.12 97 VAL A O 1
ATOM 734 N N . VAL A 1 98 ? -22.516 -24.888 9.267 1.00 67.88 98 VAL A N 1
ATOM 735 C CA . VAL A 1 98 ? -21.533 -25.716 9.987 1.00 67.88 98 VAL A CA 1
ATOM 736 C C . VAL A 1 98 ? -20.188 -25.005 10.116 1.00 67.88 98 VAL A C 1
ATOM 738 O O . VAL A 1 98 ? -19.678 -24.380 9.185 1.00 67.88 98 VAL A O 1
ATOM 741 N N . SER A 1 99 ? -19.584 -25.120 11.297 1.00 60.25 99 SER A N 1
ATOM 742 C CA . SER A 1 99 ? -18.213 -24.679 11.552 1.00 60.25 99 SER A CA 1
ATOM 743 C C . SER A 1 99 ? -17.172 -25.442 10.717 1.00 60.25 99 SER A C 1
ATOM 745 O O . SER A 1 99 ? -17.179 -26.670 10.736 1.00 60.25 99 SER A O 1
ATOM 747 N N . PRO A 1 100 ? -16.174 -24.761 10.118 1.00 53.69 100 PRO A N 1
ATOM 748 C CA . PRO A 1 100 ? -15.036 -25.417 9.468 1.00 53.69 100 PRO A CA 1
ATOM 749 C C . PRO A 1 100 ? -14.219 -26.313 10.404 1.00 53.69 100 PRO A C 1
ATOM 751 O O . PRO A 1 100 ? -13.574 -27.253 9.957 1.00 53.69 100 PRO A O 1
ATOM 754 N N . GLY A 1 101 ? -14.230 -26.003 11.704 1.00 54.25 101 GLY A N 1
ATOM 755 C CA . GLY A 1 101 ? -13.537 -26.775 12.735 1.00 54.25 101 GLY A CA 1
ATOM 756 C C . GLY A 1 101 ? -14.376 -27.901 13.340 1.00 54.25 101 GLY A C 1
ATOM 757 O O . GLY A 1 101 ? -13.906 -28.554 14.266 1.00 54.25 101 GLY A O 1
ATOM 758 N N . VAL A 1 102 ? -15.616 -28.105 12.880 1.00 61.09 102 VAL A N 1
ATOM 759 C CA . VAL A 1 102 ? -16.439 -29.248 13.290 1.00 61.09 102 VAL A CA 1
ATOM 760 C C . VAL A 1 102 ? -16.164 -30.399 12.322 1.00 61.09 102 VAL A C 1
ATOM 762 O O . VAL A 1 102 ? -16.482 -30.282 11.138 1.00 61.09 102 VAL A O 1
ATOM 765 N N . PRO A 1 103 ? -15.589 -31.523 12.788 1.00 58.53 103 PRO A N 1
ATOM 766 C CA . PRO A 1 103 ? -15.452 -32.707 11.954 1.00 58.53 103 PRO A CA 1
ATOM 767 C C . PRO A 1 103 ? -16.838 -33.152 11.484 1.00 58.53 103 PRO A C 1
ATOM 769 O O . PRO A 1 103 ? -17.733 -33.325 12.308 1.00 58.53 103 PRO A O 1
ATOM 772 N N . LEU A 1 104 ? -17.013 -33.394 10.181 1.00 55.47 104 LEU A N 1
ATOM 773 C CA . LEU A 1 104 ? -18.282 -33.865 9.594 1.00 55.47 104 LEU A CA 1
ATOM 774 C C . LEU A 1 104 ? -18.756 -35.222 10.161 1.00 55.47 104 LEU A C 1
ATOM 776 O O . LEU A 1 104 ? -19.900 -35.624 9.958 1.00 55.47 104 LEU A O 1
ATOM 780 N N . GLN A 1 105 ? -17.865 -35.934 10.854 1.00 58.44 105 GLN A N 1
ATOM 781 C CA . GLN A 1 105 ? -18.142 -37.180 11.573 1.00 58.44 105 GLN A CA 1
ATOM 782 C C . GLN A 1 105 ? -18.849 -36.932 12.915 1.00 58.44 105 GLN A C 1
ATOM 784 O O . GLN A 1 105 ? -19.589 -37.790 13.392 1.00 58.44 105 GLN A O 1
ATOM 789 N N . ASN A 1 106 ? -18.657 -35.752 13.506 1.00 60.47 106 ASN A N 1
ATOM 790 C CA . ASN A 1 106 ? -19.328 -35.336 14.729 1.00 60.47 106 ASN A CA 1
ATOM 791 C C . ASN A 1 106 ? -20.702 -34.735 14.382 1.00 60.47 106 ASN A C 1
ATOM 793 O O . ASN A 1 106 ? -20.986 -34.414 13.229 1.00 60.47 106 ASN A O 1
ATOM 797 N N . TYR A 1 107 ? -21.575 -34.570 15.378 1.00 64.19 107 TYR A N 1
ATOM 798 C CA . TYR A 1 107 ? -22.892 -33.926 15.225 1.00 64.19 107 TYR A CA 1
ATOM 799 C C . TYR A 1 107 ? -23.929 -34.680 14.370 1.00 64.19 107 TYR A C 1
ATOM 801 O O . TYR A 1 107 ? -24.950 -34.106 14.006 1.00 64.19 107 TYR A O 1
ATOM 809 N N . GLY A 1 108 ? -23.689 -35.951 14.019 1.00 62.94 108 GLY A N 1
ATOM 810 C CA . GLY A 1 108 ? -24.637 -36.739 13.219 1.00 62.94 108 GLY A CA 1
ATOM 811 C C . GLY A 1 108 ? -24.817 -36.241 11.778 1.00 62.94 108 GLY A C 1
ATOM 812 O O . GLY A 1 108 ? -25.689 -36.740 11.061 1.00 62.94 108 GLY A O 1
ATOM 813 N N . LEU A 1 109 ? -23.969 -35.302 11.336 1.00 65.31 109 LEU A N 1
ATOM 814 C CA . LEU A 1 109 ? -24.031 -34.660 10.023 1.00 65.31 109 LEU A CA 1
ATOM 815 C C . LEU A 1 109 ? -23.931 -35.684 8.890 1.00 65.31 109 LEU A C 1
ATOM 817 O O . LEU A 1 109 ? -24.659 -35.576 7.911 1.00 65.31 109 LEU A O 1
ATOM 821 N N . PHE A 1 110 ? -23.121 -36.734 9.045 1.00 60.69 110 PHE A N 1
ATOM 822 C CA . PHE A 1 110 ? -23.003 -37.800 8.047 1.00 60.69 110 PHE A CA 1
ATOM 823 C C . PHE A 1 110 ? -24.321 -38.555 7.796 1.00 60.69 110 PHE A C 1
ATOM 825 O O . PHE A 1 110 ? -24.688 -38.793 6.646 1.00 60.69 110 PHE A O 1
ATOM 832 N N . SER A 1 111 ? -25.068 -38.896 8.855 1.00 57.72 111 SER A N 1
ATOM 833 C CA . SER A 1 111 ? -26.373 -39.571 8.742 1.00 57.72 111 SER A CA 1
ATOM 834 C C . SER A 1 111 ? -27.416 -38.666 8.085 1.00 57.72 111 SER A C 1
ATOM 836 O O . SER A 1 111 ? -28.247 -39.128 7.305 1.00 57.72 111 SER A O 1
ATOM 838 N N . ILE A 1 112 ? -27.336 -37.366 8.361 1.00 60.81 112 ILE A N 1
ATOM 839 C CA . ILE A 1 112 ? -28.238 -36.350 7.828 1.00 60.81 112 ILE A CA 1
ATOM 840 C C . ILE A 1 112 ? -27.948 -36.071 6.343 1.00 60.81 112 ILE A C 1
ATOM 842 O O . ILE A 1 112 ? -28.871 -36.115 5.530 1.00 60.81 112 ILE A O 1
ATOM 846 N N . ILE A 1 113 ? -26.678 -35.891 5.969 1.00 59.78 113 ILE A N 1
ATOM 847 C CA . ILE A 1 113 ? -26.227 -35.732 4.576 1.00 59.78 113 ILE A CA 1
ATOM 848 C C . ILE A 1 113 ? -26.585 -36.979 3.752 1.00 59.78 113 ILE A C 1
ATOM 850 O O . ILE A 1 113 ? -27.076 -36.864 2.634 1.00 59.78 113 ILE A O 1
ATOM 854 N N . SER A 1 114 ? -26.413 -38.175 4.325 1.00 54.06 114 SER A N 1
ATOM 855 C CA . SER A 1 114 ? -26.729 -39.444 3.650 1.00 54.06 114 SER A CA 1
ATOM 856 C C . SER A 1 114 ? -28.232 -39.721 3.524 1.00 54.06 114 SER A C 1
ATOM 858 O O . SER A 1 114 ? -28.631 -40.558 2.723 1.00 54.06 114 SER A O 1
ATOM 860 N N . SER A 1 115 ? -29.080 -39.037 4.302 1.00 58.22 115 SER A N 1
ATOM 861 C CA . SER A 1 115 ? -30.538 -39.234 4.284 1.00 58.22 115 SER A CA 1
ATOM 862 C C . SER A 1 115 ? -31.260 -38.527 3.130 1.00 58.22 115 SER A C 1
ATOM 864 O O . SER A 1 115 ? -32.477 -38.649 3.017 1.00 58.22 115 SER A O 1
ATOM 866 N N . GLY A 1 116 ? -30.538 -37.769 2.295 1.00 52.38 116 GLY A N 1
ATOM 867 C CA . GLY A 1 116 ? -31.107 -37.033 1.158 1.00 52.38 116 GLY A CA 1
ATOM 868 C C . GLY A 1 116 ? -31.965 -35.820 1.543 1.00 52.38 116 GLY A C 1
ATOM 869 O O . GLY A 1 116 ? -32.523 -35.167 0.669 1.00 52.38 116 GLY A O 1
ATOM 870 N N . VAL A 1 117 ? -32.069 -35.502 2.841 1.00 49.31 117 VAL A N 1
ATOM 871 C CA . VAL A 1 117 ? -32.791 -34.323 3.354 1.00 49.31 117 VAL A CA 1
ATOM 872 C C . VAL A 1 117 ? -32.073 -33.023 2.974 1.00 49.31 117 VAL A C 1
ATOM 874 O O . VAL A 1 117 ? -32.727 -32.010 2.762 1.00 49.31 117 VAL A O 1
ATOM 877 N N . PHE A 1 118 ? -30.746 -33.063 2.832 1.00 50.75 118 PHE A N 1
ATOM 878 C CA . PHE A 1 118 ? -29.904 -31.916 2.498 1.00 50.75 118 PHE A CA 1
ATOM 879 C C . PHE A 1 118 ? -29.260 -32.106 1.132 1.00 50.75 118 PHE A C 1
ATOM 881 O O . PHE A 1 118 ? -28.636 -33.139 0.882 1.00 50.75 118 PHE A O 1
ATOM 888 N N . GLU A 1 119 ? -29.351 -31.092 0.272 1.00 47.94 119 GLU A N 1
ATOM 889 C CA . GLU A 1 119 ? -28.397 -30.979 -0.824 1.00 47.94 119 GLU A CA 1
ATOM 890 C C . GLU A 1 119 ? -27.022 -30.660 -0.232 1.00 47.94 119 GLU A C 1
ATOM 892 O O . GLU A 1 119 ? -26.890 -29.893 0.730 1.00 47.94 119 GLU A O 1
ATOM 897 N N . LYS A 1 120 ? -25.964 -31.194 -0.847 1.00 37.97 120 LYS A N 1
ATOM 898 C CA . LYS A 1 120 ? -24.645 -30.581 -0.705 1.00 37.97 120 LYS A CA 1
ATOM 899 C C . LYS A 1 120 ? -24.734 -29.198 -1.351 1.00 37.97 120 LYS A C 1
ATOM 901 O O . LYS A 1 120 ? -24.649 -29.090 -2.570 1.00 37.97 120 LYS A O 1
ATOM 906 N N . ALA A 1 121 ? -24.934 -28.146 -0.560 1.00 33.38 121 ALA A N 1
ATOM 907 C CA . ALA A 1 121 ? -24.680 -26.804 -1.067 1.00 33.38 121 ALA A CA 1
ATOM 908 C C . ALA A 1 121 ? -23.168 -26.663 -1.327 1.00 33.38 121 ALA A C 1
ATOM 910 O O . ALA A 1 121 ? -22.377 -27.431 -0.760 1.00 33.38 121 ALA A O 1
ATOM 911 N N . PRO A 1 122 ? -22.758 -25.749 -2.222 1.00 29.59 122 PRO A N 1
ATOM 912 C CA . PRO A 1 122 ? -21.370 -25.638 -2.636 1.00 29.59 122 PRO A CA 1
ATOM 913 C C . PRO A 1 122 ? -20.462 -25.513 -1.414 1.00 29.59 122 PRO A C 1
ATOM 915 O O . PRO A 1 122 ? -20.705 -24.709 -0.510 1.00 29.59 122 PRO A O 1
ATOM 918 N N . VAL A 1 123 ? -19.396 -26.313 -1.407 1.00 28.50 123 VAL A N 1
ATOM 919 C CA . VAL A 1 123 ? -18.233 -26.021 -0.579 1.00 28.50 123 VAL A CA 1
ATOM 920 C C . VAL A 1 123 ? -17.709 -24.691 -1.099 1.00 28.50 123 VAL A C 1
ATOM 922 O O . VAL A 1 123 ? -17.122 -24.613 -2.180 1.00 28.50 123 VAL A O 1
ATOM 925 N N . ILE A 1 124 ? -17.986 -23.616 -0.369 1.00 33.94 124 ILE A N 1
ATOM 926 C CA . ILE A 1 124 ? -17.424 -22.302 -0.666 1.00 33.94 124 ILE A CA 1
ATOM 927 C C . ILE A 1 124 ? -15.956 -22.385 -0.240 1.00 33.94 124 ILE A C 1
ATOM 929 O O . ILE A 1 124 ? -15.588 -22.172 0.915 1.00 33.94 124 ILE A O 1
ATOM 933 N N . GLY A 1 125 ? -15.155 -22.881 -1.185 1.00 28.09 125 GLY A N 1
ATOM 934 C CA . GLY A 1 125 ? -13.790 -23.354 -0.987 1.00 28.09 125 GLY A CA 1
ATOM 935 C C . GLY A 1 125 ? -13.498 -24.632 -1.781 1.00 28.09 125 GLY A C 1
ATOM 936 O O . GLY A 1 125 ? -13.395 -25.702 -1.200 1.00 28.09 125 GLY A O 1
ATOM 937 N N . ALA A 1 126 ? -13.295 -24.477 -3.093 1.00 22.62 126 ALA A N 1
ATOM 938 C CA . ALA A 1 126 ? -12.854 -25.481 -4.074 1.00 22.62 126 ALA A CA 1
ATOM 939 C C . ALA A 1 126 ? -13.858 -26.587 -4.499 1.00 22.62 126 ALA A C 1
ATOM 941 O O . ALA A 1 126 ? -14.144 -27.534 -3.779 1.00 22.62 126 ALA A O 1
ATOM 942 N N . SER A 1 127 ? -14.248 -26.452 -5.775 1.00 25.00 127 SER A N 1
ATOM 943 C CA . SER A 1 127 ? -14.749 -27.426 -6.760 1.00 25.00 127 SER A CA 1
ATOM 944 C C . SER A 1 127 ? -16.055 -28.202 -6.526 1.00 25.00 127 SER A C 1
ATOM 946 O O . SER A 1 127 ? -16.191 -28.999 -5.608 1.00 25.00 127 SER A O 1
ATOM 948 N N . GLU A 1 128 ? -16.882 -28.067 -7.567 1.00 24.50 128 GLU A N 1
ATOM 949 C CA . GLU A 1 128 ? -17.948 -28.937 -8.072 1.00 24.50 128 GLU A CA 1
ATOM 950 C C . GLU A 1 128 ? -19.374 -28.775 -7.529 1.00 24.50 128 GLU A C 1
ATOM 952 O O . GLU A 1 128 ? -19.646 -28.656 -6.338 1.00 24.50 128 GLU A O 1
ATOM 957 N N . GLN A 1 129 ? -20.287 -28.714 -8.500 1.00 27.36 129 GLN A N 1
ATOM 958 C CA . GLN A 1 129 ? -21.656 -28.228 -8.431 1.00 27.36 129 GLN A CA 1
ATOM 959 C C . GLN A 1 129 ? -22.558 -29.316 -9.021 1.00 27.36 129 GLN A C 1
ATOM 961 O O . GLN A 1 129 ? -22.313 -29.777 -10.135 1.00 27.36 129 GLN A O 1
ATOM 966 N N . THR A 1 130 ? -23.606 -29.728 -8.308 1.00 23.64 130 THR A N 1
ATOM 967 C CA . THR A 1 130 ? -24.788 -30.373 -8.910 1.00 23.64 130 THR A CA 1
ATOM 968 C C . THR A 1 130 ? -25.971 -30.279 -7.946 1.00 23.64 130 THR A C 1
ATOM 970 O O . THR A 1 130 ? -25.819 -30.553 -6.758 1.00 23.64 130 THR A O 1
ATOM 973 N N . SER A 1 131 ? -27.130 -29.859 -8.456 1.00 27.95 131 SER A N 1
ATOM 974 C CA . SER A 1 131 ? -28.385 -29.663 -7.720 1.00 27.95 131 SER A CA 1
ATOM 975 C C . SER A 1 131 ? -29.374 -30.815 -7.939 1.00 27.95 131 SER A C 1
ATOM 977 O O . SER A 1 131 ? -29.442 -31.357 -9.043 1.00 27.95 131 SER A O 1
ATOM 979 N N . LEU A 1 132 ? -30.133 -31.152 -6.885 1.00 27.12 132 LEU A N 1
ATOM 980 C CA . LEU A 1 132 ? -31.550 -31.564 -6.841 1.00 27.12 132 LEU A CA 1
ATOM 981 C C . LEU A 1 132 ? -31.987 -31.867 -5.373 1.00 27.12 132 LEU A C 1
ATOM 983 O O . LEU A 1 132 ? -31.691 -32.939 -4.846 1.00 27.12 132 LEU A O 1
ATOM 987 N N . GLY A 1 133 ? -32.722 -30.949 -4.717 1.00 35.97 133 GLY A N 1
ATOM 988 C CA . GLY A 1 133 ? -33.239 -31.091 -3.340 1.00 35.97 133 GLY A CA 1
ATOM 989 C C . GLY A 1 133 ? -33.638 -29.769 -2.641 1.00 35.97 133 GLY A C 1
ATOM 990 O O . GLY A 1 133 ? -33.541 -28.697 -3.226 1.00 35.97 133 GLY A O 1
ATOM 991 N N . ARG A 1 134 ? -34.170 -29.843 -1.402 1.00 38.91 134 ARG A N 1
ATOM 992 C CA . ARG A 1 134 ? -34.874 -28.726 -0.710 1.00 38.91 134 ARG A CA 1
ATOM 993 C C . ARG A 1 134 ? -34.071 -27.936 0.340 1.00 38.91 134 ARG A C 1
ATOM 995 O O . ARG A 1 134 ? -34.547 -26.875 0.729 1.00 38.91 134 ARG A O 1
ATOM 1002 N N . VAL A 1 135 ? -32.921 -28.415 0.832 1.00 38.09 135 VAL A N 1
ATOM 1003 C CA . VAL A 1 135 ? -32.268 -27.851 2.039 1.00 38.09 135 VAL A CA 1
ATOM 1004 C C . VAL A 1 135 ? -30.768 -27.602 1.820 1.00 38.09 135 VAL A C 1
ATOM 1006 O O . VAL A 1 135 ? -30.082 -28.477 1.291 1.00 38.09 135 VAL A O 1
ATOM 1009 N N . LYS A 1 136 ? -30.253 -26.426 2.230 1.00 48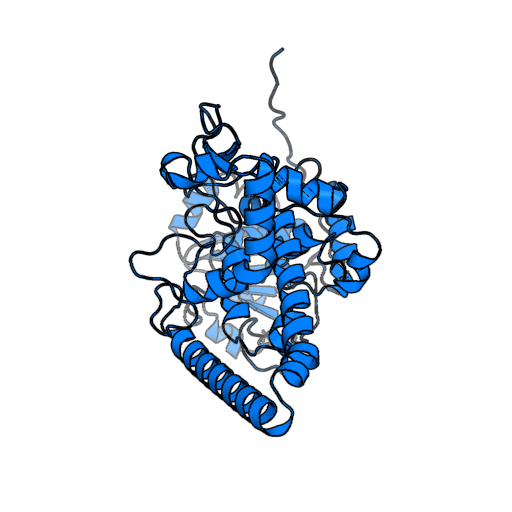.81 136 LYS A N 1
ATOM 1010 C CA . LYS A 1 136 ? -28.876 -25.951 1.954 1.00 48.81 136 LYS A CA 1
ATOM 1011 C C . LYS A 1 136 ? -27.933 -26.150 3.157 1.00 48.81 136 LYS A C 1
ATOM 1013 O O . LYS A 1 136 ? -28.208 -25.659 4.252 1.00 48.81 136 LYS A O 1
ATOM 1018 N N . LEU A 1 137 ? -26.802 -26.831 2.943 1.00 38.53 137 LEU A N 1
ATOM 1019 C CA . LEU A 1 137 ? -25.694 -26.969 3.901 1.00 38.53 137 LEU A CA 1
ATOM 1020 C C . LEU A 1 137 ? -24.556 -25.991 3.593 1.00 38.53 137 LEU A C 1
ATOM 1022 O O . LEU A 1 137 ? -23.997 -26.026 2.502 1.00 38.53 137 LEU A O 1
ATOM 1026 N N . CYS A 1 138 ? -24.139 -25.190 4.567 1.00 46.19 138 CYS A N 1
ATOM 1027 C CA . CYS A 1 138 ? -23.151 -24.150 4.330 1.00 46.19 138 CYS A CA 1
ATOM 1028 C C . CYS A 1 138 ? -22.040 -24.099 5.383 1.00 46.19 138 CYS A C 1
ATOM 1030 O O . CYS A 1 138 ? -22.303 -24.128 6.582 1.00 46.19 138 CYS A O 1
ATOM 1032 N N . GLN A 1 139 ? -20.786 -23.996 4.937 1.00 38.00 139 GLN A N 1
ATOM 1033 C CA . GLN A 1 139 ? -19.612 -23.933 5.806 1.00 38.00 139 GLN A CA 1
ATOM 1034 C C . GLN A 1 139 ? -19.164 -22.479 5.998 1.00 38.00 139 GLN A C 1
ATOM 1036 O O . GLN A 1 139 ? -18.865 -21.786 5.029 1.00 38.00 139 GLN A O 1
ATOM 1041 N N . VAL A 1 140 ? -19.106 -22.012 7.250 1.00 40.03 140 VAL A N 1
ATOM 1042 C CA . VAL A 1 140 ? -18.773 -20.606 7.558 1.00 40.03 140 VAL A CA 1
ATOM 1043 C C . VAL A 1 140 ? -17.273 -20.422 7.690 1.00 40.03 140 VAL A C 1
ATOM 1045 O O . VAL A 1 140 ? -16.710 -20.596 8.771 1.00 40.03 140 VAL A O 1
ATOM 1048 N N . THR A 1 141 ? -16.622 -20.025 6.606 1.00 40.31 141 THR A N 1
ATOM 1049 C CA . THR A 1 141 ? -15.372 -19.260 6.687 1.00 40.31 141 THR A CA 1
ATOM 1050 C C . THR A 1 141 ? -15.709 -17.769 6.826 1.00 40.31 141 THR A C 1
ATOM 1052 O O . THR A 1 141 ? -16.876 -17.383 6.740 1.00 40.31 141 THR A O 1
ATOM 1055 N N . GLU A 1 142 ? -14.717 -16.906 7.055 1.00 35.19 142 GLU A N 1
ATOM 1056 C CA . GLU A 1 142 ? -14.897 -15.439 7.108 1.00 35.19 142 GLU A CA 1
ATOM 1057 C C . GLU A 1 142 ? -15.637 -14.858 5.875 1.00 35.19 142 GLU A C 1
ATOM 1059 O O . GLU A 1 142 ? -16.180 -13.762 5.953 1.00 35.19 142 GLU A O 1
ATOM 1064 N N . GLN A 1 143 ? -15.764 -15.622 4.779 1.00 32.94 143 GLN A N 1
ATOM 1065 C CA . GLN A 1 143 ? -16.520 -15.288 3.563 1.00 32.94 143 GLN A CA 1
ATOM 1066 C C . GLN A 1 143 ? -18.047 -15.448 3.664 1.00 32.94 143 GLN A C 1
ATOM 1068 O O . GLN A 1 143 ? -18.766 -14.906 2.828 1.00 32.94 143 GLN A O 1
ATOM 1073 N N . TRP A 1 144 ? -18.588 -16.156 4.661 1.00 32.22 144 TRP A N 1
ATOM 1074 C CA . TRP A 1 144 ? -20.039 -16.414 4.719 1.00 32.22 144 TRP A CA 1
ATOM 1075 C C . TRP A 1 144 ? -20.873 -15.157 4.988 1.00 32.22 144 TRP A C 1
ATOM 1077 O O . TRP A 1 144 ? -22.033 -15.076 4.599 1.00 32.22 144 TRP A O 1
ATOM 1087 N N . VAL A 1 145 ? -20.266 -14.151 5.621 1.00 31.27 145 VAL A N 1
ATOM 1088 C CA . VAL A 1 145 ? -20.886 -12.834 5.823 1.00 31.27 145 VAL A CA 1
ATOM 1089 C C . VAL A 1 145 ? -20.969 -12.050 4.501 1.00 31.27 145 VAL A C 1
ATOM 1091 O O . VAL A 1 145 ? -21.803 -11.161 4.390 1.00 31.27 145 VAL A O 1
ATOM 1094 N N . GLN A 1 146 ? -20.172 -12.406 3.486 1.00 33.44 146 GLN A N 1
ATOM 1095 C CA . GLN A 1 146 ? -20.103 -11.703 2.198 1.00 33.44 146 GLN A CA 1
ATOM 1096 C C . GLN A 1 146 ? -20.983 -12.333 1.099 1.00 33.44 146 GLN A C 1
ATOM 1098 O O . GLN A 1 146 ? -21.487 -11.617 0.240 1.00 33.44 146 GLN A O 1
ATOM 1103 N N . GLU A 1 147 ? -21.220 -13.651 1.103 1.00 31.64 147 GLU A N 1
ATOM 1104 C CA . GLU A 1 147 ? -21.941 -14.307 -0.009 1.00 31.64 147 GLU A CA 1
ATOM 1105 C C . GLU A 1 147 ? -23.473 -14.247 0.070 1.00 31.64 147 GLU A C 1
ATOM 1107 O O . GLU A 1 147 ? -24.142 -14.467 -0.939 1.00 31.64 147 GLU A O 1
ATOM 1112 N N . VAL A 1 148 ? -24.064 -13.844 1.202 1.00 30.17 148 VAL A N 1
ATOM 1113 C CA . VAL A 1 148 ? -25.517 -13.578 1.254 1.00 30.17 148 VAL A CA 1
ATOM 1114 C C . VAL A 1 148 ? -25.891 -12.218 0.628 1.00 30.17 148 VAL A C 1
ATOM 1116 O O . VAL A 1 148 ? -27.034 -11.781 0.751 1.00 30.17 148 VAL A O 1
ATOM 1119 N N . GLU A 1 149 ? -24.940 -11.558 -0.044 1.00 29.47 149 GLU A N 1
ATOM 1120 C CA . GLU A 1 149 ? -25.132 -10.341 -0.848 1.00 29.47 149 GLU A CA 1
ATOM 1121 C C . GLU A 1 149 ? -24.724 -10.498 -2.331 1.00 29.47 149 GLU A C 1
ATOM 1123 O O . GLU A 1 149 ? -24.905 -9.557 -3.101 1.00 29.47 149 GLU A O 1
ATOM 1128 N N . CYS A 1 150 ? -24.230 -11.661 -2.787 1.00 25.86 150 CYS A N 1
ATOM 1129 C CA . CYS A 1 150 ? -23.817 -11.837 -4.192 1.00 25.86 150 CYS A CA 1
ATOM 1130 C C . CYS A 1 150 ? -23.877 -13.298 -4.682 1.00 25.86 150 CYS A C 1
ATOM 1132 O O . CYS A 1 150 ? -22.988 -14.084 -4.352 1.00 25.86 150 CYS A O 1
ATOM 1134 N N . PRO A 1 151 ? -24.844 -13.675 -5.543 1.00 24.42 151 PRO A N 1
ATOM 1135 C CA . PRO A 1 151 ? -24.871 -14.989 -6.169 1.00 24.42 151 PRO A CA 1
ATOM 1136 C C . PRO A 1 151 ? -24.321 -14.927 -7.603 1.00 24.42 151 PRO A C 1
ATOM 1138 O O . PRO A 1 151 ? -25.096 -14.965 -8.550 1.00 24.42 151 PRO A O 1
ATOM 1141 N N . LEU A 1 152 ? -22.998 -14.873 -7.803 1.00 27.34 152 LEU A N 1
ATOM 1142 C CA . LEU A 1 152 ? -22.408 -15.233 -9.104 1.00 27.34 152 LEU A CA 1
ATOM 1143 C C . LEU A 1 152 ? -21.031 -15.907 -8.951 1.00 27.34 152 LEU A C 1
ATOM 1145 O O . LEU A 1 152 ? -20.084 -15.271 -8.487 1.00 27.34 152 LEU A O 1
ATOM 1149 N N . PRO A 1 153 ? -20.868 -17.163 -9.417 1.00 30.11 153 PRO A N 1
ATOM 1150 C CA . PRO A 1 153 ? -19.577 -17.817 -9.521 1.00 30.11 153 PRO A CA 1
ATOM 1151 C C . PRO A 1 153 ? -18.945 -17.404 -10.851 1.00 30.11 153 PRO A C 1
ATOM 1153 O O . PRO A 1 153 ? -18.966 -18.134 -11.838 1.00 30.11 153 PRO A O 1
ATOM 1156 N N . LEU A 1 154 ? -18.379 -16.206 -10.895 1.00 26.80 154 LEU A N 1
ATOM 1157 C CA . LEU A 1 154 ? -17.416 -15.858 -11.928 1.00 26.80 154 LEU A CA 1
ATOM 1158 C C . LEU A 1 154 ? -16.145 -15.435 -11.223 1.00 26.80 154 LEU A C 1
ATOM 1160 O O . LEU A 1 154 ? -16.156 -14.597 -10.329 1.00 26.80 154 LEU A O 1
ATOM 1164 N N . ARG A 1 155 ? -15.053 -16.080 -11.624 1.00 30.70 155 ARG A N 1
ATOM 1165 C CA . ARG A 1 155 ? -13.676 -15.826 -11.216 1.00 30.70 155 ARG A CA 1
ATOM 1166 C C . ARG A 1 155 ? -13.341 -14.357 -11.503 1.00 30.70 155 ARG A C 1
ATOM 1168 O O . ARG A 1 155 ? -12.784 -14.035 -12.548 1.00 30.70 155 ARG A O 1
ATOM 1175 N N . ALA A 1 156 ? -13.750 -13.464 -10.609 1.00 25.47 156 ALA A N 1
ATOM 1176 C CA . ALA A 1 156 ? -13.555 -12.035 -10.735 1.00 25.47 156 ALA A CA 1
ATOM 1177 C C . ALA A 1 156 ? -12.102 -11.739 -10.375 1.00 25.47 156 ALA A C 1
ATOM 1179 O O . ALA A 1 156 ? -11.687 -11.777 -9.219 1.00 25.47 156 ALA A O 1
ATOM 1180 N N . THR A 1 157 ? -11.298 -11.511 -11.405 1.00 28.08 157 THR A N 1
ATOM 1181 C CA . THR A 1 157 ? -9.984 -10.893 -11.271 1.00 28.08 157 THR A CA 1
ATOM 1182 C C . THR A 1 157 ? -10.162 -9.518 -10.633 1.00 28.08 157 THR A C 1
ATOM 1184 O O . THR A 1 157 ? -10.856 -8.667 -11.196 1.00 28.08 157 THR A O 1
ATOM 1187 N N . SER A 1 158 ? -9.546 -9.310 -9.470 1.00 28.78 158 SER A N 1
ATOM 1188 C CA . SER A 1 158 ? -9.473 -8.009 -8.809 1.00 28.78 158 SER A CA 1
ATOM 1189 C C . SER A 1 158 ? -8.801 -6.968 -9.729 1.00 28.78 158 SER A C 1
ATOM 1191 O O . SER A 1 158 ? -7.953 -7.321 -10.548 1.00 28.78 158 SER A O 1
ATOM 1193 N N . PRO A 1 159 ? -9.135 -5.672 -9.644 1.00 32.44 159 PRO A N 1
ATOM 1194 C CA . PRO A 1 159 ? -8.675 -4.666 -10.610 1.00 32.44 159 PRO A CA 1
ATOM 1195 C C . PRO A 1 159 ? -7.222 -4.221 -10.404 1.00 32.44 159 PRO A C 1
ATOM 1197 O O . PRO A 1 159 ? -6.669 -3.540 -11.262 1.00 32.44 159 PRO A O 1
ATOM 1200 N N . SER A 1 160 ? -6.554 -4.658 -9.332 1.00 30.23 160 SER A N 1
ATOM 1201 C CA . SER A 1 160 ? -5.107 -4.463 -9.159 1.00 30.23 160 SER A CA 1
ATOM 1202 C C . SER A 1 160 ? -4.263 -5.187 -10.230 1.00 30.23 160 SER A C 1
ATOM 1204 O O . SER A 1 160 ? -3.049 -5.017 -10.296 1.00 30.23 160 SER A O 1
ATOM 1206 N N . LEU A 1 161 ? -4.901 -5.956 -11.123 1.00 34.28 161 LEU A N 1
ATOM 1207 C CA . LEU A 1 161 ? -4.269 -6.781 -12.150 1.00 34.28 161 LEU A CA 1
ATOM 1208 C C . LEU A 1 161 ? -3.774 -6.054 -13.418 1.00 34.28 161 LEU A C 1
ATOM 1210 O O . LEU A 1 161 ? -3.269 -6.738 -14.312 1.00 34.28 161 LEU A O 1
ATOM 1214 N N . MET A 1 162 ? -3.849 -4.724 -13.540 1.00 29.08 162 MET A N 1
ATOM 1215 C CA . MET A 1 162 ? -3.330 -4.072 -14.757 1.00 29.08 162 MET A CA 1
ATOM 1216 C C . MET A 1 162 ? -1.800 -4.238 -14.895 1.00 29.08 162 MET A C 1
ATOM 1218 O O . MET A 1 162 ? -1.324 -4.503 -15.992 1.00 29.08 162 MET A O 1
ATOM 1222 N N . SER A 1 163 ? -1.052 -4.255 -13.782 1.00 31.52 163 SER A N 1
ATOM 1223 C CA . SER A 1 163 ? 0.390 -4.588 -13.767 1.00 31.52 163 SER A CA 1
ATOM 1224 C C . SER A 1 163 ? 0.661 -6.090 -13.990 1.00 31.52 163 SER A C 1
ATOM 1226 O O . SER A 1 163 ? 1.592 -6.473 -14.696 1.00 31.52 163 SER A O 1
ATOM 1228 N N . SER A 1 164 ? -0.207 -6.970 -13.473 1.00 31.78 164 SER A N 1
ATOM 1229 C CA . SER A 1 164 ? -0.009 -8.431 -13.539 1.00 31.78 164 SER A CA 1
ATOM 1230 C C . SER A 1 164 ? -0.181 -9.058 -14.932 1.00 31.78 164 SER A C 1
ATOM 1232 O O . SER A 1 164 ? 0.207 -10.207 -15.144 1.00 31.78 164 SER A O 1
ATOM 1234 N N . LYS A 1 165 ? -0.798 -8.335 -15.879 1.00 32.94 165 LYS A N 1
ATOM 1235 C CA . LYS A 1 165 ? -0.930 -8.794 -17.272 1.00 32.94 165 LYS A CA 1
ATOM 1236 C C . LYS A 1 165 ? 0.344 -8.562 -18.083 1.00 32.94 165 LYS A C 1
ATOM 1238 O O . LYS A 1 165 ? 0.583 -9.298 -19.033 1.00 32.94 165 LYS A O 1
ATOM 1243 N N . GLU A 1 166 ? 1.146 -7.570 -17.704 1.00 31.22 166 GLU A N 1
ATOM 1244 C CA . GLU A 1 166 ? 2.411 -7.238 -18.370 1.00 31.22 166 GLU A CA 1
ATOM 1245 C C . GLU A 1 166 ? 3.612 -7.884 -17.668 1.00 31.22 166 GLU A C 1
ATOM 1247 O O . GLU A 1 166 ? 4.594 -8.232 -18.318 1.00 31.22 166 GLU A O 1
ATOM 1252 N N . PHE A 1 167 ? 3.505 -8.132 -16.360 1.00 38.19 167 PHE A N 1
ATOM 1253 C CA . PHE A 1 167 ? 4.490 -8.866 -15.574 1.00 38.19 167 PHE A CA 1
ATOM 1254 C C . PHE A 1 167 ? 3.794 -10.027 -14.846 1.00 38.19 167 PHE A C 1
ATOM 1256 O O . PHE A 1 167 ? 3.008 -9.771 -13.931 1.00 38.19 167 PHE A O 1
ATOM 1263 N N . PRO A 1 168 ? 4.049 -11.300 -15.207 1.00 37.09 168 PRO A N 1
ATOM 1264 C CA . PRO A 1 168 ? 3.418 -12.453 -14.572 1.00 37.09 168 PRO A CA 1
ATOM 1265 C C . PRO A 1 168 ? 4.045 -12.692 -13.195 1.00 37.09 168 PRO A C 1
ATOM 1267 O O . PRO A 1 168 ? 4.798 -13.642 -12.989 1.00 37.09 168 PRO A O 1
ATOM 1270 N N . ILE A 1 169 ? 3.763 -11.805 -12.242 1.00 50.56 169 ILE A N 1
ATOM 1271 C CA . ILE A 1 169 ? 4.133 -12.003 -10.848 1.00 50.56 169 ILE A CA 1
ATOM 1272 C C . ILE A 1 169 ? 2.956 -12.698 -10.157 1.00 50.56 169 ILE A C 1
ATOM 1274 O O . ILE A 1 169 ? 2.031 -12.064 -9.647 1.00 50.56 169 ILE A O 1
ATOM 1278 N N . LEU A 1 170 ? 2.971 -14.032 -10.179 1.00 48.28 170 LEU A N 1
ATOM 1279 C CA . LEU A 1 170 ? 1.899 -14.885 -9.649 1.00 48.28 170 LEU A CA 1
ATOM 1280 C C . LEU A 1 170 ? 1.734 -14.768 -8.125 1.00 48.28 170 LEU A C 1
ATOM 1282 O O . LEU A 1 170 ? 0.724 -15.213 -7.587 1.00 48.28 170 LEU A O 1
ATOM 1286 N N . ASN A 1 171 ? 2.700 -14.164 -7.428 1.00 52.44 171 ASN A N 1
ATOM 1287 C CA . ASN A 1 171 ? 2.678 -13.972 -5.976 1.00 52.44 171 ASN A CA 1
ATOM 1288 C C . ASN A 1 171 ? 1.827 -12.767 -5.520 1.00 52.44 171 ASN A C 1
ATOM 1290 O O . ASN A 1 171 ? 1.393 -12.715 -4.366 1.00 52.44 171 ASN A O 1
ATOM 1294 N N . HIS A 1 172 ? 1.538 -11.826 -6.427 1.00 55.47 172 HIS A N 1
ATOM 1295 C CA . HIS A 1 172 ? 0.864 -10.570 -6.111 1.00 55.47 172 HIS A CA 1
ATOM 1296 C C . HIS A 1 172 ? -0.521 -10.774 -5.467 1.00 55.47 172 HIS A C 1
ATOM 1298 O O . HIS A 1 172 ? -0.822 -10.085 -4.493 1.00 55.47 172 HIS A O 1
ATOM 1304 N N . PRO A 1 173 ? -1.368 -11.731 -5.907 1.00 62.12 173 PRO A N 1
ATOM 1305 C CA . PRO A 1 173 ? -2.668 -11.970 -5.279 1.00 62.12 173 PRO A CA 1
ATOM 1306 C C . PRO A 1 17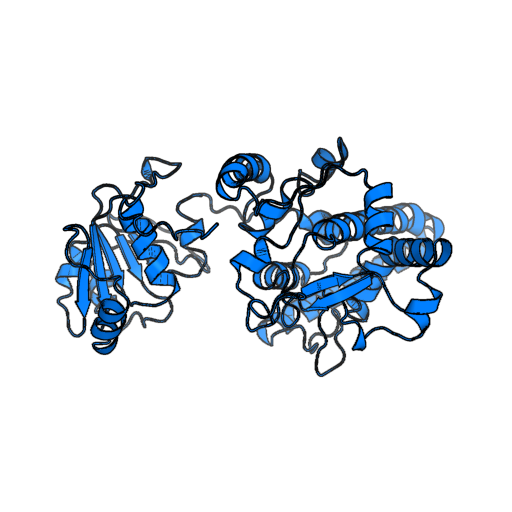3 ? -2.574 -12.433 -3.818 1.00 62.12 173 PRO A C 1
ATOM 1308 O O . PRO A 1 173 ? -3.391 -12.021 -2.995 1.00 62.12 173 PRO A O 1
ATOM 1311 N N . SER A 1 174 ? -1.583 -13.265 -3.478 1.00 65.81 174 SER A N 1
ATOM 1312 C CA . SER A 1 174 ? -1.370 -13.738 -2.102 1.00 65.81 174 SER A CA 1
ATOM 1313 C C . SER A 1 174 ? -0.899 -12.622 -1.171 1.00 65.81 174 SER A C 1
ATOM 1315 O O . SER A 1 174 ? -1.351 -12.538 -0.028 1.00 65.81 174 SER A O 1
ATOM 1317 N N . LEU A 1 175 ? -0.010 -11.755 -1.657 1.00 73.25 175 LEU A N 1
ATOM 1318 C CA . LEU A 1 175 ? 0.507 -10.608 -0.903 1.00 73.25 175 LEU A CA 1
ATOM 1319 C C . LEU A 1 175 ? -0.568 -9.543 -0.714 1.00 73.25 175 LEU A C 1
ATOM 1321 O O . LEU A 1 175 ? -0.811 -9.098 0.401 1.00 73.25 175 LEU A O 1
ATOM 1325 N N . HIS A 1 176 ? -1.281 -9.212 -1.789 1.00 78.94 176 HIS A N 1
ATOM 1326 C CA . HIS A 1 176 ? -2.403 -8.282 -1.766 1.00 78.94 176 HIS A CA 1
ATOM 1327 C C . HIS A 1 176 ? -3.507 -8.752 -0.810 1.00 78.94 176 HIS A C 1
ATOM 1329 O O . HIS A 1 176 ? -4.014 -7.964 -0.018 1.00 78.94 176 HIS A O 1
ATOM 1335 N N . ARG A 1 177 ? -3.838 -10.054 -0.805 1.00 78.00 177 ARG A N 1
ATOM 1336 C CA . ARG A 1 177 ? -4.774 -10.620 0.179 1.00 78.00 177 ARG A CA 1
ATOM 1337 C C . ARG A 1 177 ? -4.286 -10.398 1.611 1.00 78.00 177 ARG A C 1
ATOM 1339 O O . ARG A 1 177 ? -5.072 -9.974 2.448 1.00 78.00 177 ARG A O 1
ATOM 1346 N N . ARG A 1 178 ? -3.011 -10.676 1.898 1.00 82.62 178 ARG A N 1
ATOM 1347 C CA . ARG A 1 178 ? -2.447 -10.482 3.243 1.00 82.62 178 ARG A CA 1
ATOM 1348 C C . ARG A 1 178 ? -2.419 -9.023 3.665 1.00 82.62 178 ARG A C 1
ATOM 1350 O O . ARG A 1 178 ? -2.709 -8.758 4.826 1.00 82.62 178 ARG A O 1
ATOM 1357 N N . HIS A 1 179 ? -2.132 -8.114 2.740 1.00 87.88 179 HIS A N 1
ATOM 1358 C CA . HIS A 1 179 ? -2.267 -6.685 2.970 1.00 87.88 179 HIS A CA 1
ATOM 1359 C C . HIS A 1 179 ? -3.702 -6.344 3.388 1.00 87.88 179 HIS A C 1
ATOM 1361 O O . HIS A 1 179 ? -3.886 -5.849 4.490 1.00 87.88 179 HIS A O 1
ATOM 1367 N N . HIS A 1 180 ? -4.732 -6.724 2.624 1.00 85.50 180 HIS A N 1
ATOM 1368 C CA . HIS A 1 180 ? -6.132 -6.477 3.016 1.00 85.50 180 HIS A CA 1
ATOM 1369 C C . HIS A 1 180 ? -6.529 -7.109 4.351 1.00 85.50 180 HIS A C 1
ATOM 1371 O O . HIS A 1 180 ? -7.312 -6.540 5.107 1.00 85.50 180 HIS A O 1
ATOM 1377 N N . SER A 1 181 ? -5.995 -8.289 4.663 1.00 86.62 181 SER A N 1
ATOM 1378 C CA . SER A 1 181 ? -6.258 -8.942 5.943 1.00 86.62 181 SER A CA 1
ATOM 1379 C C . SER A 1 181 ? -5.559 -8.268 7.123 1.00 86.62 181 SER A C 1
ATOM 1381 O O . SER A 1 181 ? -5.998 -8.486 8.245 1.00 86.62 181 SER A O 1
ATOM 1383 N N . ASN A 1 182 ? -4.491 -7.494 6.901 1.00 90.44 182 ASN A N 1
ATOM 1384 C CA . ASN A 1 182 ? -3.648 -6.930 7.960 1.00 90.44 182 ASN A CA 1
ATOM 1385 C C . ASN A 1 182 ? -3.428 -5.413 7.844 1.00 90.44 182 ASN A C 1
ATOM 1387 O O . ASN A 1 182 ? -2.557 -4.886 8.533 1.00 90.44 182 ASN A O 1
ATOM 1391 N N . THR A 1 183 ? -4.187 -4.718 6.989 1.00 91.31 183 THR A N 1
ATOM 1392 C CA . THR A 1 183 ? -3.958 -3.301 6.664 1.00 91.31 183 THR A CA 1
ATOM 1393 C C . THR A 1 183 ? -3.899 -2.462 7.937 1.00 91.31 183 THR A C 1
ATOM 1395 O O . THR A 1 183 ? -4.661 -2.698 8.877 1.00 91.31 183 THR A O 1
ATOM 1398 N N . GLY A 1 184 ? -2.950 -1.529 8.011 1.00 90.88 184 GLY A N 1
ATOM 1399 C CA . GLY A 1 184 ? -2.804 -0.626 9.158 1.00 90.88 184 GLY A CA 1
ATOM 1400 C C . GLY A 1 184 ? -2.216 -1.280 10.417 1.00 90.88 184 GLY A C 1
ATOM 1401 O O . GLY A 1 184 ? -2.060 -0.601 11.432 1.00 90.88 184 GLY A O 1
ATOM 1402 N N . SER A 1 185 ? -1.865 -2.572 10.380 1.00 94.38 185 SER A N 1
ATOM 1403 C CA . SER A 1 185 ? -1.103 -3.227 11.448 1.00 94.38 185 SER A CA 1
ATOM 1404 C C . SER A 1 185 ? 0.387 -2.929 11.310 1.00 94.38 185 SER A C 1
ATOM 1406 O O . SER A 1 185 ? 0.997 -3.270 10.298 1.00 94.38 185 SER A O 1
ATOM 1408 N N . LEU A 1 186 ? 1.012 -2.397 12.360 1.00 93.19 186 LEU A N 1
ATOM 1409 C CA . LEU A 1 186 ? 2.464 -2.186 12.390 1.00 93.19 186 LEU A CA 1
ATOM 1410 C C . LEU A 1 186 ? 3.263 -3.500 12.353 1.00 93.19 186 LEU A C 1
ATOM 1412 O O . LEU A 1 186 ? 4.388 -3.527 11.858 1.00 93.19 186 LEU A O 1
ATOM 1416 N N . ASP A 1 187 ? 2.669 -4.589 12.846 1.00 90.50 187 ASP A N 1
ATOM 1417 C CA . ASP A 1 187 ? 3.334 -5.887 13.002 1.00 90.50 187 ASP A CA 1
ATOM 1418 C C . ASP A 1 187 ? 3.077 -6.836 11.817 1.00 90.50 187 ASP A C 1
ATOM 1420 O O . ASP A 1 187 ? 3.878 -7.733 11.520 1.00 90.50 187 ASP A O 1
ATOM 1424 N N . ARG A 1 188 ? 1.911 -6.709 11.169 1.00 89.75 188 ARG A N 1
ATOM 1425 C CA . ARG A 1 188 ? 1.401 -7.725 10.233 1.00 89.75 188 ARG A CA 1
ATOM 1426 C C . ARG A 1 188 ? 1.129 -7.231 8.824 1.00 89.75 188 ARG A C 1
ATOM 1428 O O . ARG A 1 188 ? 0.981 -8.081 7.948 1.00 89.75 188 ARG A O 1
ATOM 1435 N N . ASP A 1 189 ? 1.051 -5.924 8.596 1.00 91.19 189 ASP A N 1
ATOM 1436 C CA . ASP A 1 189 ? 0.855 -5.413 7.243 1.00 91.19 189 ASP A CA 1
ATOM 1437 C C . ASP A 1 189 ? 2.095 -5.712 6.378 1.00 91.19 189 ASP A C 1
ATOM 1439 O O . ASP A 1 189 ? 3.238 -5.720 6.842 1.00 91.19 189 ASP A O 1
ATOM 1443 N N . GLU A 1 190 ? 1.863 -6.039 5.112 1.00 87.31 190 GLU A N 1
ATOM 1444 C CA . GLU A 1 190 ? 2.901 -6.495 4.181 1.00 87.31 190 GLU A CA 1
ATOM 1445 C C . GLU A 1 190 ? 3.477 -5.351 3.345 1.00 87.31 190 GLU A C 1
ATOM 1447 O O . GLU A 1 190 ? 4.518 -5.510 2.698 1.00 87.31 190 GLU A O 1
ATOM 1452 N N . VAL A 1 191 ? 2.813 -4.194 3.334 1.00 87.38 191 VAL A N 1
ATOM 1453 C CA . VAL A 1 191 ? 3.200 -3.049 2.511 1.00 87.38 191 VAL A CA 1
ATOM 1454 C C . VAL A 1 191 ? 2.706 -1.746 3.140 1.00 87.38 191 VAL A C 1
ATOM 1456 O O . VAL A 1 191 ? 1.708 -1.731 3.844 1.00 87.38 191 VAL A O 1
ATOM 1459 N N . PHE A 1 192 ? 3.426 -0.650 2.893 1.00 85.38 192 PHE A N 1
ATOM 1460 C CA . PHE A 1 192 ? 3.165 0.679 3.465 1.00 85.38 192 PHE A CA 1
ATOM 1461 C C . PHE A 1 192 ? 3.215 0.731 4.998 1.00 85.38 192 PHE A C 1
ATOM 1463 O O . PHE A 1 192 ? 2.602 1.600 5.608 1.00 85.38 192 PHE A O 1
ATOM 1470 N N . VAL A 1 193 ? 4.015 -0.139 5.623 1.00 91.75 193 VAL A N 1
ATOM 1471 C CA . VAL A 1 193 ? 4.242 -0.093 7.073 1.00 91.75 193 VAL A CA 1
ATOM 1472 C C . VAL A 1 193 ? 5.075 1.147 7.409 1.00 91.75 193 VAL A C 1
ATOM 1474 O O . VAL A 1 193 ? 6.245 1.223 6.995 1.00 91.75 193 VAL A O 1
ATOM 1477 N N . PRO A 1 194 ? 4.534 2.125 8.157 1.00 92.44 194 PRO A N 1
ATOM 1478 C CA . PRO A 1 194 ? 5.295 3.307 8.510 1.00 92.44 194 PRO A CA 1
ATOM 1479 C C . PRO A 1 194 ? 6.439 2.960 9.457 1.00 92.44 194 PRO A C 1
ATOM 1481 O O . PRO A 1 194 ? 6.398 2.006 10.234 1.00 92.44 194 PRO A O 1
ATOM 1484 N N . LYS A 1 195 ? 7.488 3.777 9.411 1.00 91.62 195 LYS A N 1
ATOM 1485 C CA . LYS A 1 195 ? 8.616 3.645 10.330 1.00 91.62 195 LYS A CA 1
ATOM 1486 C C . LYS A 1 195 ? 8.290 4.327 11.655 1.00 91.62 195 LYS A C 1
ATOM 1488 O O . LYS A 1 195 ? 7.752 5.432 11.677 1.00 91.62 195 LYS A O 1
ATOM 1493 N N . MET A 1 196 ? 8.671 3.696 12.762 1.00 91.12 196 MET A N 1
ATOM 1494 C CA . MET A 1 196 ? 8.716 4.365 14.063 1.00 91.12 196 MET A CA 1
ATOM 1495 C C . MET A 1 196 ? 9.856 5.382 14.081 1.00 91.12 196 MET A C 1
ATOM 1497 O O . MET A 1 196 ? 10.894 5.153 13.448 1.00 91.12 196 MET A O 1
ATOM 1501 N N . LYS A 1 197 ? 9.721 6.456 14.865 1.00 89.12 197 LYS A N 1
ATOM 1502 C CA . LYS A 1 197 ? 10.771 7.482 15.007 1.00 89.12 197 LYS A CA 1
ATOM 1503 C C . LYS A 1 197 ? 12.144 6.903 15.360 1.00 89.12 197 LYS A C 1
ATOM 1505 O O . LYS A 1 197 ? 13.148 7.309 14.787 1.00 89.12 197 LYS A O 1
ATOM 1510 N N . SER A 1 198 ? 12.179 5.911 16.249 1.00 88.12 198 SER A N 1
ATOM 1511 C CA . SER A 1 198 ? 13.401 5.206 16.667 1.00 88.12 198 SER A CA 1
ATOM 1512 C C . SER A 1 198 ? 14.081 4.415 15.542 1.00 88.12 198 SER A C 1
ATOM 1514 O O . SER A 1 198 ? 15.279 4.164 15.610 1.00 88.12 198 SER A O 1
ATOM 1516 N N . SER A 1 199 ? 13.334 4.036 14.502 1.00 87.25 199 SER A N 1
ATOM 1517 C CA . SER A 1 199 ? 13.825 3.272 13.345 1.00 87.25 199 SER A CA 1
ATOM 1518 C C . SER A 1 199 ? 14.223 4.150 12.152 1.00 87.25 199 SER A C 1
ATOM 1520 O O . SER A 1 199 ? 14.630 3.638 11.104 1.00 87.25 199 SER A O 1
ATOM 1522 N N . MET A 1 200 ? 14.104 5.474 12.290 1.00 87.19 200 MET A N 1
ATOM 1523 C CA . MET A 1 200 ? 14.467 6.418 11.238 1.00 87.19 200 MET A CA 1
ATOM 1524 C C . MET A 1 200 ? 15.977 6.407 11.001 1.00 87.19 200 MET A C 1
ATOM 1526 O O . MET A 1 200 ? 16.783 6.465 11.929 1.00 87.19 200 MET A O 1
ATOM 1530 N N . LYS A 1 201 ? 16.373 6.342 9.728 1.00 86.12 201 LYS A N 1
ATOM 1531 C CA . LYS A 1 201 ? 17.787 6.336 9.347 1.00 86.12 201 LYS A CA 1
ATOM 1532 C C . LYS A 1 201 ? 18.371 7.742 9.479 1.00 86.12 201 LYS A C 1
ATOM 1534 O O . LYS A 1 201 ? 17.689 8.732 9.233 1.00 86.12 201 LYS A O 1
ATOM 1539 N N . TRP A 1 202 ? 19.665 7.828 9.782 1.00 80.56 202 TRP A N 1
ATOM 1540 C CA . TRP A 1 202 ? 20.375 9.102 9.968 1.00 80.56 202 TRP A CA 1
ATOM 1541 C C . TRP A 1 202 ? 20.222 10.065 8.775 1.00 80.56 202 TRP A C 1
ATOM 1543 O O . TRP A 1 202 ? 20.109 11.274 8.957 1.00 80.56 202 TRP A O 1
ATOM 1553 N N . PHE A 1 203 ? 20.169 9.536 7.547 1.00 81.06 203 PHE A N 1
ATOM 1554 C CA . PHE A 1 203 ? 20.039 10.348 6.337 1.00 81.06 203 PHE A CA 1
ATOM 1555 C C . PHE A 1 203 ? 18.631 10.929 6.139 1.00 81.06 203 PHE A C 1
ATOM 1557 O O . PHE A 1 203 ? 18.470 11.876 5.371 1.00 81.0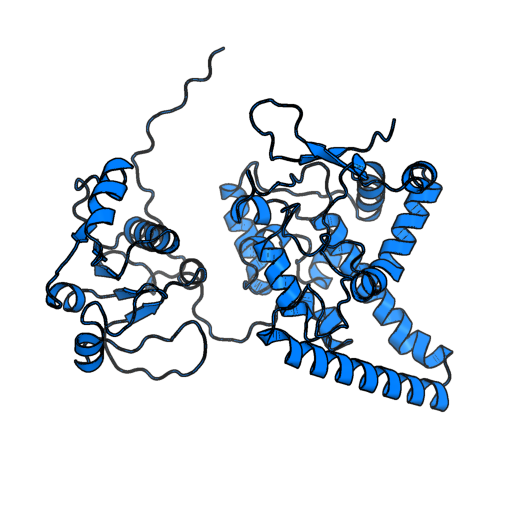6 203 PHE A O 1
ATOM 1564 N N . SER A 1 204 ? 17.608 10.407 6.826 1.00 83.12 204 SER A N 1
ATOM 1565 C CA . SER A 1 204 ? 16.231 10.900 6.707 1.00 83.12 204 SER A CA 1
ATOM 1566 C C . SER A 1 204 ? 16.113 12.364 7.128 1.00 83.12 204 SER A C 1
ATOM 1568 O O . SER A 1 204 ? 15.373 13.115 6.500 1.00 83.12 204 SER A O 1
ATOM 1570 N N . THR A 1 205 ? 16.899 12.805 8.113 1.00 82.69 205 THR A N 1
ATOM 1571 C CA . THR A 1 205 ? 16.967 14.215 8.527 1.00 82.69 205 THR A CA 1
ATOM 1572 C C . THR A 1 205 ? 17.491 15.114 7.405 1.00 82.69 205 THR A C 1
ATOM 1574 O O . THR A 1 205 ? 16.941 16.185 7.162 1.00 82.69 205 THR A O 1
ATOM 1577 N N . TYR A 1 206 ? 18.492 14.650 6.652 1.00 83.94 206 TYR A N 1
ATOM 1578 C CA . TYR A 1 206 ? 19.070 15.387 5.522 1.00 83.94 206 TYR A CA 1
ATOM 1579 C C . TYR A 1 206 ? 18.161 15.406 4.292 1.00 83.94 206 TYR A C 1
ATOM 1581 O O . TYR A 1 206 ? 18.259 16.322 3.481 1.00 83.94 206 TYR A O 1
ATOM 1589 N N . LEU A 1 207 ? 17.272 14.421 4.145 1.00 86.94 207 LEU A N 1
ATOM 1590 C CA . LEU A 1 207 ? 16.279 14.380 3.068 1.00 86.94 207 LEU A CA 1
ATOM 1591 C C . LEU A 1 207 ? 14.973 15.109 3.428 1.00 86.94 207 LEU A C 1
ATOM 1593 O O . LEU A 1 207 ? 14.159 15.361 2.541 1.00 86.94 207 LEU A O 1
ATOM 1597 N N . ASN A 1 208 ? 14.775 15.509 4.690 1.00 87.19 208 ASN A N 1
ATOM 1598 C CA . ASN A 1 208 ? 13.551 16.170 5.156 1.00 87.19 208 ASN A CA 1
ATOM 1599 C C . ASN A 1 208 ? 13.511 17.686 4.843 1.00 87.19 208 ASN A C 1
ATOM 1601 O O . ASN A 1 208 ? 13.181 18.512 5.691 1.00 87.19 208 ASN A O 1
ATOM 1605 N N . ASN A 1 209 ? 13.847 18.061 3.608 1.00 91.88 209 ASN A N 1
ATOM 1606 C CA . ASN A 1 209 ? 13.747 19.418 3.052 1.00 91.88 209 ASN A CA 1
ATOM 1607 C C . ASN A 1 209 ? 13.057 19.375 1.670 1.00 91.88 209 ASN A C 1
ATOM 1609 O O . ASN A 1 209 ? 12.866 18.282 1.135 1.00 91.88 209 ASN A O 1
ATOM 1613 N N . PRO A 1 210 ? 12.645 20.514 1.070 1.00 94.12 210 PRO A N 1
ATOM 1614 C CA . PRO A 1 210 ? 11.862 20.485 -0.169 1.00 94.12 210 PRO A CA 1
ATOM 1615 C C . PRO A 1 210 ? 12.538 19.728 -1.333 1.00 94.12 210 PRO A C 1
ATOM 1617 O O . PRO A 1 210 ? 11.882 18.847 -1.892 1.00 94.12 210 PRO A O 1
ATOM 1620 N N . PRO A 1 211 ? 13.829 19.953 -1.666 1.00 94.75 211 PRO A N 1
ATOM 1621 C CA . PRO A 1 211 ? 14.523 19.144 -2.676 1.00 94.75 211 PRO A CA 1
ATOM 1622 C C . PRO A 1 211 ? 14.608 17.653 -2.328 1.00 94.75 211 PRO A C 1
ATOM 1624 O O . PRO A 1 211 ? 14.353 16.805 -3.183 1.00 94.75 211 PRO A O 1
ATOM 1627 N N . GLY A 1 212 ? 14.928 17.324 -1.073 1.00 93.56 212 GLY A N 1
ATOM 1628 C CA . GLY A 1 212 ? 15.028 15.940 -0.610 1.00 93.56 212 GLY A CA 1
ATOM 1629 C C . GLY A 1 212 ? 13.701 15.186 -0.714 1.00 93.56 212 GLY A C 1
ATOM 1630 O O . GLY A 1 212 ? 13.680 14.049 -1.175 1.00 93.56 212 GLY A O 1
ATOM 1631 N N . ARG A 1 213 ? 12.576 15.836 -0.398 1.00 93.81 213 ARG A N 1
ATOM 1632 C CA . ARG A 1 213 ? 11.230 15.252 -0.544 1.00 93.81 213 ARG A CA 1
ATOM 1633 C C . ARG A 1 213 ? 10.857 15.003 -1.998 1.00 93.81 213 ARG A C 1
ATOM 1635 O O . ARG A 1 213 ? 10.293 13.958 -2.305 1.00 93.81 213 ARG A O 1
ATOM 1642 N N . ILE A 1 214 ? 11.198 15.927 -2.897 1.00 95.38 214 ILE A N 1
ATOM 1643 C CA . ILE A 1 214 ? 10.995 15.725 -4.338 1.00 95.38 214 ILE A CA 1
ATOM 1644 C C . ILE A 1 214 ? 11.821 14.526 -4.815 1.00 95.38 214 ILE A C 1
ATOM 1646 O O . ILE A 1 214 ? 11.292 13.671 -5.518 1.00 95.38 214 ILE A O 1
ATOM 1650 N N . LEU A 1 215 ? 13.083 14.417 -4.386 1.00 94.69 215 LEU A N 1
ATOM 1651 C CA . LEU A 1 215 ? 13.932 13.272 -4.714 1.00 94.69 215 LEU A CA 1
ATOM 1652 C C . LEU A 1 215 ? 13.336 11.954 -4.199 1.00 94.69 215 LEU A C 1
ATOM 1654 O O . LEU A 1 215 ? 13.259 10.991 -4.958 1.00 94.69 215 LEU A O 1
ATOM 1658 N N . VAL A 1 216 ? 12.876 11.914 -2.944 1.00 92.81 216 VAL A N 1
ATOM 1659 C CA . VAL A 1 216 ? 12.221 10.731 -2.361 1.00 92.81 216 VAL A CA 1
ATOM 1660 C C . VAL A 1 216 ? 10.977 10.346 -3.161 1.00 92.81 216 VAL A C 1
ATOM 1662 O O . VAL A 1 216 ? 10.831 9.177 -3.501 1.00 92.81 216 VAL A O 1
ATOM 1665 N N . LEU A 1 217 ? 10.127 11.309 -3.533 1.00 95.25 217 LEU A N 1
ATOM 1666 C CA . LEU A 1 217 ? 8.942 11.052 -4.357 1.00 95.25 217 LEU A CA 1
ATOM 1667 C C . LEU A 1 217 ? 9.305 10.509 -5.745 1.00 95.25 217 LEU A C 1
ATOM 1669 O O . LEU A 1 217 ? 8.684 9.552 -6.204 1.00 95.25 217 LEU A O 1
ATOM 1673 N N . VAL A 1 218 ? 10.324 11.070 -6.404 1.00 95.44 218 VAL A N 1
ATOM 1674 C CA . VAL A 1 218 ? 10.799 10.583 -7.711 1.00 95.44 218 VAL A CA 1
ATOM 1675 C C . VAL A 1 218 ? 11.315 9.150 -7.597 1.00 95.44 218 VAL A C 1
ATOM 1677 O O . VAL A 1 218 ? 10.921 8.295 -8.391 1.00 95.44 218 VAL A O 1
ATOM 1680 N N . VAL A 1 219 ? 12.154 8.862 -6.598 1.00 94.38 219 VAL A N 1
ATOM 1681 C CA . VAL A 1 219 ? 12.671 7.507 -6.350 1.00 94.38 219 VAL A CA 1
ATOM 1682 C C . VAL A 1 219 ? 11.531 6.546 -6.028 1.00 94.38 219 VAL A C 1
ATOM 1684 O O . VAL A 1 219 ? 11.495 5.448 -6.571 1.00 94.38 219 VAL A O 1
ATOM 1687 N N . GLN A 1 220 ? 10.570 6.950 -5.201 1.00 93.56 220 GLN A N 1
ATOM 1688 C CA . GLN A 1 220 ? 9.428 6.116 -4.841 1.00 93.56 220 GLN A CA 1
ATOM 1689 C C . GLN A 1 220 ? 8.562 5.782 -6.061 1.00 93.56 220 GLN A C 1
ATOM 1691 O O . GLN A 1 220 ? 8.270 4.611 -6.287 1.00 93.56 220 GLN A O 1
ATOM 1696 N N . LEU A 1 221 ? 8.206 6.767 -6.889 1.00 93.31 221 LEU A N 1
ATOM 1697 C CA . LEU A 1 221 ? 7.361 6.537 -8.066 1.00 93.31 221 LEU A CA 1
ATOM 1698 C C . LEU A 1 221 ? 8.056 5.756 -9.191 1.00 93.31 221 LEU A C 1
ATOM 1700 O O . LEU A 1 221 ? 7.376 5.155 -10.014 1.00 93.31 221 LEU A O 1
ATOM 1704 N N . THR A 1 222 ? 9.390 5.757 -9.250 1.00 91.62 222 THR A N 1
ATOM 1705 C CA . THR A 1 222 ? 10.138 5.090 -10.334 1.00 91.62 222 THR A CA 1
ATOM 1706 C C . THR A 1 222 ? 10.751 3.760 -9.907 1.00 91.62 222 THR A C 1
ATOM 1708 O O . THR A 1 222 ? 10.631 2.761 -10.612 1.00 91.62 222 THR A O 1
ATOM 1711 N N . LEU A 1 223 ? 11.394 3.732 -8.741 1.00 92.06 223 LEU A N 1
ATOM 1712 C CA . LEU A 1 223 ? 12.133 2.587 -8.212 1.00 92.06 223 LEU A CA 1
ATOM 1713 C C . LEU A 1 223 ? 11.441 1.931 -7.014 1.00 92.06 223 LEU A C 1
ATOM 1715 O O . LEU A 1 223 ? 11.862 0.851 -6.611 1.00 92.06 223 LEU A O 1
ATOM 1719 N N . GLY A 1 224 ? 10.387 2.527 -6.449 1.00 89.94 224 GLY A N 1
ATOM 1720 C CA . GLY A 1 224 ? 9.722 2.002 -5.252 1.00 89.94 224 GLY A CA 1
ATOM 1721 C C . GLY A 1 224 ? 9.207 0.576 -5.426 1.00 89.94 224 GLY A C 1
ATOM 1722 O O . GLY A 1 224 ? 9.467 -0.266 -4.571 1.00 89.94 224 GLY A O 1
ATOM 1723 N N . TRP A 1 225 ? 8.564 0.273 -6.558 1.00 87.00 225 TRP A N 1
ATOM 1724 C CA . TRP A 1 225 ? 8.078 -1.078 -6.849 1.00 87.00 225 TRP A CA 1
ATOM 1725 C C . TRP A 1 225 ? 9.217 -2.110 -6.997 1.00 87.00 225 TRP A C 1
ATOM 1727 O O . TRP A 1 225 ? 9.220 -3.090 -6.250 1.00 87.00 225 TRP A O 1
ATOM 1737 N N . PRO A 1 226 ? 10.247 -1.895 -7.847 1.00 89.44 226 PRO A N 1
ATOM 1738 C CA . PRO A 1 226 ? 11.420 -2.772 -7.881 1.00 89.44 226 PRO A CA 1
ATOM 1739 C C . PRO A 1 226 ? 12.103 -2.953 -6.520 1.00 89.44 226 PRO A C 1
ATOM 1741 O O . PRO A 1 226 ? 12.462 -4.070 -6.150 1.00 89.44 226 PRO A O 1
ATOM 1744 N N . LEU A 1 227 ? 12.278 -1.870 -5.755 1.00 91.62 227 LEU A N 1
ATOM 1745 C CA . LEU A 1 227 ? 12.915 -1.921 -4.439 1.00 91.62 227 LEU A CA 1
ATOM 1746 C C . LEU A 1 227 ? 12.068 -2.690 -3.419 1.00 91.62 227 LEU A C 1
ATOM 1748 O O . LEU A 1 227 ? 12.628 -3.396 -2.581 1.00 91.62 227 LEU A O 1
ATOM 1752 N N . TYR A 1 228 ? 10.739 -2.595 -3.489 1.00 89.94 228 TYR A N 1
ATOM 1753 C CA . TYR A 1 228 ? 9.841 -3.408 -2.671 1.00 89.94 228 TYR A CA 1
ATOM 1754 C C . TYR A 1 228 ? 9.995 -4.895 -2.998 1.00 89.94 228 TYR A C 1
ATOM 1756 O O . TYR A 1 228 ? 10.209 -5.705 -2.097 1.00 89.94 228 TYR A O 1
ATOM 1764 N N . LEU A 1 229 ? 9.997 -5.255 -4.281 1.00 89.81 229 LEU A N 1
ATOM 1765 C CA . LEU A 1 229 ? 10.155 -6.650 -4.685 1.00 89.81 229 LEU A CA 1
ATOM 1766 C C . LEU A 1 229 ? 11.519 -7.226 -4.273 1.00 89.81 229 LEU A C 1
ATOM 1768 O O . LEU A 1 229 ? 11.578 -8.309 -3.693 1.00 89.81 229 LEU A O 1
ATOM 1772 N N . MET A 1 230 ? 12.609 -6.494 -4.508 1.00 90.94 230 MET A N 1
ATOM 1773 C CA . MET A 1 230 ? 13.966 -6.987 -4.235 1.00 90.94 230 MET A CA 1
ATOM 1774 C C . MET A 1 230 ? 14.363 -6.934 -2.755 1.00 90.94 230 MET A C 1
ATOM 1776 O O . MET A 1 230 ? 15.104 -7.802 -2.302 1.00 90.94 230 MET A O 1
ATOM 1780 N N . PHE A 1 231 ? 13.916 -5.915 -2.013 1.00 92.06 231 PHE A N 1
ATOM 1781 C CA . PHE A 1 231 ? 14.445 -5.601 -0.677 1.00 92.06 231 PHE A CA 1
ATOM 1782 C C . PHE A 1 231 ? 13.368 -5.332 0.383 1.00 92.06 231 PHE A C 1
ATOM 1784 O O . PHE A 1 231 ? 13.706 -4.929 1.495 1.00 92.06 231 PHE A O 1
ATOM 1791 N N . ASN A 1 232 ? 12.085 -5.497 0.050 1.00 90.88 232 ASN A N 1
ATOM 1792 C CA . ASN A 1 232 ? 10.954 -5.294 0.958 1.00 90.88 232 ASN A CA 1
ATOM 1793 C C . ASN A 1 232 ? 10.955 -3.917 1.662 1.00 90.88 232 ASN A C 1
ATOM 1795 O O . ASN A 1 232 ? 10.608 -3.801 2.836 1.00 90.88 232 ASN A O 1
ATOM 1799 N N . VAL A 1 233 ? 11.376 -2.851 0.962 1.00 89.38 233 VAL A N 1
ATOM 1800 C CA . VAL A 1 233 ? 11.660 -1.536 1.583 1.00 89.38 233 VAL A CA 1
ATOM 1801 C C . VAL A 1 233 ? 10.473 -0.901 2.322 1.00 89.38 233 VAL A C 1
ATOM 1803 O O . VAL A 1 233 ? 10.684 -0.200 3.316 1.00 89.38 233 VAL A O 1
ATOM 1806 N N . SER A 1 234 ? 9.244 -1.149 1.861 1.00 86.12 234 SER A N 1
ATOM 1807 C CA . SER A 1 234 ? 7.991 -0.629 2.428 1.00 86.12 234 SER A CA 1
ATOM 1808 C C . SER A 1 234 ? 7.185 -1.666 3.220 1.00 86.12 234 SER A C 1
ATOM 1810 O O . SER A 1 234 ? 6.112 -1.331 3.716 1.00 86.12 234 SER A O 1
ATOM 1812 N N . GLY A 1 235 ? 7.667 -2.905 3.339 1.00 86.69 235 GLY A N 1
ATOM 1813 C CA . GLY A 1 235 ? 7.000 -3.952 4.112 1.00 86.69 235 GLY A CA 1
ATOM 1814 C C . GLY A 1 235 ? 7.447 -3.995 5.573 1.00 86.69 235 GLY A C 1
ATOM 1815 O O . GLY A 1 235 ? 8.345 -3.257 6.006 1.00 86.69 235 GLY A O 1
ATOM 1816 N N . ARG A 1 236 ? 6.828 -4.897 6.339 1.00 88.50 236 ARG A N 1
ATOM 1817 C CA . ARG A 1 236 ? 7.232 -5.189 7.719 1.00 88.50 236 ARG A CA 1
ATOM 1818 C C . ARG A 1 236 ? 8.635 -5.808 7.801 1.00 88.50 236 ARG A C 1
ATOM 1820 O O . ARG A 1 236 ? 9.091 -6.444 6.843 1.00 88.50 236 ARG A O 1
ATOM 1827 N N . PRO A 1 237 ? 9.333 -5.650 8.938 1.00 87.00 237 PRO A N 1
ATOM 1828 C CA . PRO A 1 237 ? 10.570 -6.377 9.184 1.00 87.00 237 PRO A CA 1
ATOM 1829 C C . PRO A 1 237 ? 10.308 -7.883 9.321 1.00 87.00 237 PRO A C 1
ATOM 1831 O O . PRO A 1 237 ? 9.265 -8.311 9.808 1.00 87.00 237 PRO A O 1
ATOM 1834 N N . TYR A 1 238 ? 11.293 -8.674 8.910 1.00 89.88 238 TYR A N 1
ATOM 1835 C CA . TYR A 1 238 ? 11.320 -10.125 9.053 1.00 89.88 238 TYR A CA 1
ATOM 1836 C C . TYR A 1 238 ? 12.649 -10.551 9.686 1.00 89.88 238 TYR A C 1
ATOM 1838 O O . TYR A 1 238 ? 13.657 -9.864 9.519 1.00 89.88 238 TYR A O 1
ATOM 1846 N N . ASP A 1 239 ? 12.671 -11.712 10.345 1.00 88.56 239 ASP A N 1
ATOM 1847 C CA . ASP A 1 239 ? 13.869 -12.246 11.023 1.00 88.56 239 ASP A CA 1
ATOM 1848 C C . ASP A 1 239 ? 15.027 -12.571 10.064 1.00 88.56 239 ASP A C 1
ATOM 1850 O O . ASP A 1 239 ? 16.185 -12.688 10.463 1.00 88.56 239 ASP A O 1
ATOM 1854 N N . ARG A 1 240 ? 14.719 -12.718 8.774 1.00 91.44 240 ARG A N 1
ATOM 1855 C CA . ARG A 1 240 ? 15.679 -12.945 7.690 1.00 91.44 240 ARG A CA 1
ATOM 1856 C C . ARG A 1 240 ? 15.395 -12.000 6.530 1.00 91.44 240 ARG A C 1
ATOM 1858 O O . ARG A 1 240 ? 14.321 -11.408 6.441 1.00 91.44 240 ARG A O 1
ATOM 1865 N N . PHE A 1 241 ? 16.353 -11.898 5.612 1.00 90.75 241 PHE A N 1
ATOM 1866 C CA . PHE A 1 241 ? 16.205 -11.083 4.412 1.00 90.75 241 PHE A CA 1
ATOM 1867 C C . PHE A 1 241 ? 14.941 -11.469 3.626 1.00 90.75 241 PHE A C 1
ATOM 1869 O O . PHE A 1 241 ? 14.720 -12.639 3.296 1.00 90.75 241 PHE A O 1
ATOM 1876 N N . ALA A 1 242 ? 14.109 -10.464 3.365 1.00 91.44 242 ALA A N 1
ATOM 1877 C CA . ALA A 1 242 ? 12.823 -10.597 2.707 1.00 91.44 242 ALA A CA 1
ATOM 1878 C C . ALA A 1 242 ? 12.952 -10.138 1.252 1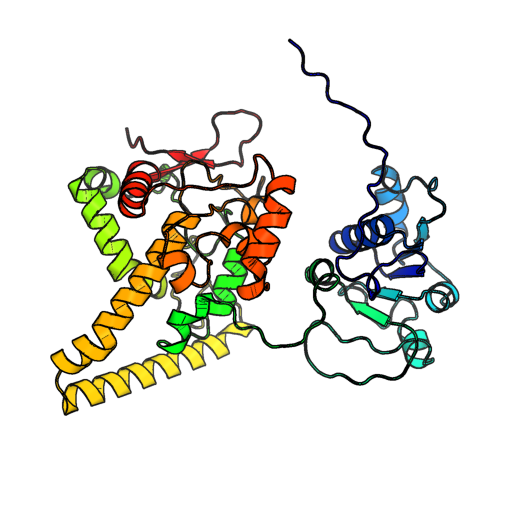.00 91.44 242 ALA A C 1
ATOM 1880 O O . ALA A 1 242 ? 13.184 -8.963 0.974 1.00 91.44 242 ALA A O 1
ATOM 1881 N N . CYS A 1 243 ? 12.812 -11.090 0.335 1.00 91.81 243 CYS A N 1
ATOM 1882 C CA . CYS A 1 243 ? 12.857 -10.871 -1.105 1.00 91.81 243 CYS A CA 1
ATOM 1883 C C . CYS A 1 243 ? 11.652 -11.559 -1.741 1.00 91.81 243 CYS A C 1
ATOM 1885 O O . CYS A 1 243 ? 11.336 -12.699 -1.402 1.00 91.81 243 CYS A O 1
ATOM 1887 N N . HIS A 1 244 ? 10.969 -10.888 -2.659 1.00 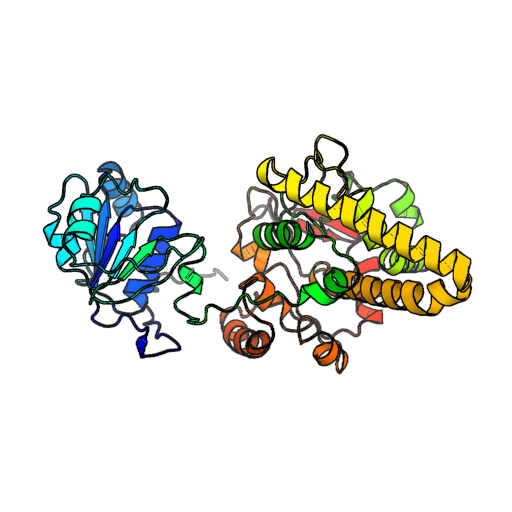88.69 244 HIS A N 1
ATOM 1888 C CA . HIS A 1 244 ? 9.772 -11.431 -3.295 1.00 88.69 244 HIS A CA 1
ATOM 1889 C C . HIS A 1 244 ? 10.078 -12.497 -4.356 1.00 88.69 244 HIS A C 1
ATOM 1891 O O . HIS A 1 244 ? 9.174 -13.265 -4.685 1.00 88.69 244 HIS A O 1
ATOM 1897 N N . PHE A 1 245 ? 11.332 -12.557 -4.823 1.00 89.44 245 PHE A N 1
ATOM 1898 C CA . PHE A 1 245 ? 11.869 -13.534 -5.782 1.00 89.44 245 PHE A CA 1
ATOM 1899 C C . PHE A 1 245 ? 12.616 -14.700 -5.111 1.00 89.44 245 PHE A C 1
ATOM 1901 O O . PHE A 1 245 ? 13.283 -15.478 -5.783 1.00 89.44 245 PHE A O 1
ATOM 1908 N N . ASP A 1 246 ? 12.602 -14.791 -3.776 1.00 91.38 246 ASP A N 1
ATOM 1909 C CA . ASP A 1 246 ? 13.130 -15.959 -3.066 1.00 91.38 246 ASP A CA 1
ATOM 1910 C C . ASP A 1 246 ? 11.955 -16.871 -2.674 1.00 91.38 246 ASP A C 1
ATOM 1912 O O . ASP A 1 246 ? 11.165 -16.503 -1.800 1.00 91.38 246 ASP A O 1
ATOM 1916 N N . PRO A 1 247 ? 11.822 -18.079 -3.252 1.00 90.31 247 PRO A N 1
ATOM 1917 C CA . PRO A 1 247 ? 10.783 -19.029 -2.855 1.00 90.31 247 PRO A CA 1
ATOM 1918 C C . PRO A 1 247 ? 10.827 -19.417 -1.373 1.00 90.31 247 PRO A C 1
ATOM 1920 O O . PRO A 1 247 ? 9.815 -19.851 -0.834 1.00 90.31 247 PRO A O 1
ATOM 1923 N N . ASN A 1 248 ? 11.973 -19.268 -0.702 1.00 90.69 248 ASN A N 1
ATOM 1924 C CA . ASN A 1 248 ? 12.135 -19.547 0.727 1.00 90.69 248 ASN A CA 1
ATOM 1925 C C . ASN A 1 248 ? 12.085 -18.277 1.592 1.00 90.69 248 ASN A C 1
ATOM 1927 O O . ASN A 1 248 ? 12.389 -18.342 2.785 1.00 90.69 248 ASN A O 1
ATOM 1931 N N . SER A 1 249 ? 11.729 -17.130 1.003 1.00 91.12 249 SER A N 1
ATOM 1932 C CA . SER A 1 249 ? 11.512 -15.853 1.689 1.00 91.12 249 SER A CA 1
ATOM 1933 C C . SER A 1 249 ? 10.606 -16.021 2.910 1.00 91.12 249 SER A C 1
ATOM 1935 O O . SER A 1 249 ? 9.621 -16.755 2.822 1.00 91.12 249 SER A O 1
ATOM 1937 N N . PRO A 1 250 ? 10.868 -15.318 4.036 1.00 91.19 250 PRO A N 1
ATOM 1938 C CA . PRO A 1 250 ? 10.004 -15.431 5.216 1.00 91.19 250 PRO A CA 1
ATOM 1939 C C . PRO A 1 250 ? 8.601 -14.851 4.960 1.00 91.19 250 PRO A C 1
ATOM 1941 O O . PRO A 1 250 ? 7.697 -15.017 5.771 1.00 91.19 250 PRO A O 1
ATOM 1944 N N . ILE A 1 251 ? 8.433 -14.176 3.818 1.00 89.12 251 ILE A N 1
ATOM 1945 C CA . ILE A 1 251 ? 7.171 -13.667 3.309 1.00 89.12 251 ILE A CA 1
ATOM 1946 C C . ILE A 1 251 ? 6.221 -14.819 2.955 1.00 89.12 251 ILE A C 1
ATOM 1948 O O . ILE A 1 251 ? 5.013 -14.638 3.054 1.00 89.12 251 ILE A O 1
ATOM 1952 N N . TYR A 1 252 ? 6.700 -15.982 2.509 1.00 87.56 252 TYR A N 1
ATOM 1953 C CA . TYR A 1 252 ? 5.830 -17.021 1.947 1.00 87.56 252 TYR A CA 1
ATOM 1954 C C . TYR A 1 252 ? 5.662 -18.223 2.864 1.00 87.56 252 TYR A C 1
ATOM 1956 O O . TYR A 1 252 ? 6.579 -18.641 3.570 1.00 87.56 252 TYR A O 1
ATOM 1964 N N . THR A 1 253 ? 4.477 -18.824 2.798 1.00 85.69 253 THR A N 1
ATOM 1965 C CA . THR A 1 253 ? 4.231 -20.132 3.411 1.00 85.69 253 THR A CA 1
ATOM 1966 C C . THR A 1 253 ? 4.732 -21.260 2.506 1.00 85.69 253 THR A C 1
ATOM 1968 O O . THR A 1 253 ? 4.846 -21.105 1.289 1.00 85.69 253 THR A O 1
ATOM 1971 N N . ASP A 1 254 ? 4.965 -22.446 3.074 1.00 87.75 254 ASP A N 1
ATOM 1972 C CA . ASP A 1 254 ? 5.448 -23.620 2.324 1.00 87.75 254 ASP A CA 1
ATOM 1973 C C . ASP A 1 254 ? 4.555 -23.993 1.133 1.00 87.75 254 ASP A C 1
ATOM 1975 O O . ASP A 1 254 ? 5.034 -24.468 0.104 1.00 87.75 254 ASP A O 1
ATOM 1979 N N . ARG A 1 255 ? 3.251 -23.723 1.245 1.00 85.50 255 ARG A N 1
ATOM 1980 C CA . ARG A 1 255 ? 2.256 -24.008 0.203 1.00 85.50 255 ARG A CA 1
ATOM 1981 C C . ARG A 1 255 ? 2.378 -23.085 -1.010 1.00 85.50 255 ARG A C 1
ATOM 1983 O O . ARG A 1 255 ? 1.936 -23.452 -2.094 1.00 85.50 255 ARG A O 1
ATOM 1990 N N . GLU A 1 256 ? 2.957 -21.900 -0.838 1.00 82.94 256 GLU A N 1
ATOM 1991 C CA . GLU A 1 256 ? 3.062 -20.882 -1.888 1.00 82.94 256 GLU A CA 1
ATOM 1992 C C . GLU A 1 256 ? 4.365 -21.001 -2.683 1.00 82.94 256 GLU A C 1
ATOM 1994 O O . GLU A 1 256 ? 4.423 -20.542 -3.821 1.00 82.94 256 GLU A O 1
ATOM 1999 N N . ARG A 1 257 ? 5.392 -21.674 -2.142 1.00 88.94 257 ARG A N 1
ATOM 2000 C CA . ARG A 1 257 ? 6.746 -21.717 -2.728 1.00 88.94 257 ARG A CA 1
ATOM 2001 C C . ARG A 1 257 ? 6.773 -22.184 -4.182 1.00 88.94 257 ARG A C 1
ATOM 2003 O O . ARG A 1 257 ? 7.502 -21.620 -4.993 1.00 88.94 257 ARG A O 1
ATOM 2010 N N . LEU A 1 258 ? 5.955 -23.181 -4.531 1.00 87.69 258 LEU A N 1
ATOM 2011 C CA . LEU A 1 258 ? 5.868 -23.675 -5.908 1.00 87.69 258 LEU A CA 1
ATOM 2012 C C . LEU A 1 258 ? 5.359 -22.591 -6.870 1.00 87.69 258 LEU A C 1
ATOM 2014 O O . LEU A 1 258 ? 5.854 -22.479 -7.987 1.00 87.69 258 LEU A O 1
ATOM 2018 N N . GLN A 1 259 ? 4.400 -21.772 -6.432 1.00 83.56 259 GLN A N 1
ATOM 2019 C CA . GLN A 1 259 ? 3.881 -20.666 -7.238 1.00 83.56 259 GLN A CA 1
ATOM 2020 C C . GLN A 1 259 ? 4.949 -19.591 -7.445 1.00 83.56 259 GLN A C 1
ATOM 2022 O O . GLN A 1 259 ? 5.046 -19.051 -8.545 1.00 83.56 259 GLN A O 1
ATOM 2027 N N . ILE A 1 260 ? 5.781 -19.329 -6.429 1.00 86.75 260 ILE A N 1
ATOM 2028 C CA . ILE A 1 260 ? 6.909 -18.392 -6.535 1.00 86.75 260 ILE A CA 1
ATOM 2029 C C . ILE A 1 260 ? 7.919 -18.898 -7.559 1.00 86.75 260 ILE A C 1
ATOM 2031 O O . ILE A 1 260 ? 8.255 -18.174 -8.488 1.00 86.75 260 ILE A O 1
ATOM 2035 N N . PHE A 1 261 ? 8.301 -20.173 -7.476 1.00 89.31 261 PHE A N 1
ATOM 2036 C CA . PHE A 1 261 ? 9.240 -20.769 -8.424 1.00 89.31 261 PHE A CA 1
ATOM 2037 C C . PHE A 1 261 ? 8.753 -20.667 -9.879 1.00 89.31 261 PHE A C 1
ATOM 2039 O O . PHE A 1 261 ? 9.510 -20.287 -10.773 1.00 89.31 261 PHE A O 1
ATOM 2046 N N . VAL A 1 262 ? 7.472 -20.968 -10.125 1.00 88.56 262 VAL A N 1
ATOM 2047 C CA . VAL A 1 262 ? 6.862 -20.823 -11.458 1.00 88.56 262 VAL A CA 1
ATOM 2048 C C . VAL A 1 262 ? 6.838 -19.356 -11.899 1.00 88.56 262 VAL A C 1
ATOM 2050 O O . VAL A 1 262 ? 7.097 -19.063 -13.067 1.00 88.56 262 VAL A O 1
ATOM 2053 N N . SER A 1 263 ? 6.563 -18.431 -10.977 1.00 85.88 263 SER A N 1
ATOM 2054 C CA . SER A 1 263 ? 6.591 -16.992 -11.244 1.00 85.88 263 SER A CA 1
ATOM 2055 C C . SER A 1 263 ? 7.982 -16.514 -11.659 1.00 85.88 263 SER A C 1
ATOM 2057 O O . SER A 1 263 ? 8.105 -15.802 -12.654 1.00 85.88 263 SER A O 1
ATOM 2059 N N . ASP A 1 264 ? 9.023 -16.927 -10.936 1.00 89.00 264 ASP A N 1
ATOM 2060 C CA . ASP A 1 264 ? 10.407 -16.538 -11.211 1.00 89.00 264 ASP A CA 1
ATOM 2061 C C . ASP A 1 264 ? 10.870 -17.091 -12.562 1.00 89.00 264 ASP A C 1
ATOM 2063 O O . ASP A 1 264 ? 11.455 -16.363 -13.365 1.00 89.00 264 ASP A O 1
ATOM 2067 N N . ALA A 1 265 ? 10.527 -18.345 -12.875 1.00 91.69 265 ALA A N 1
ATOM 2068 C CA . ALA A 1 265 ? 10.769 -18.924 -14.196 1.00 91.69 265 ALA A CA 1
ATOM 2069 C C . ALA A 1 265 ? 10.074 -18.121 -15.314 1.00 91.69 265 ALA A C 1
ATOM 2071 O O . ALA A 1 265 ? 10.673 -17.869 -16.363 1.00 91.69 265 ALA A O 1
ATOM 2072 N N . GLY A 1 266 ? 8.837 -17.668 -15.079 1.00 89.50 266 GLY A N 1
ATOM 2073 C CA . GLY A 1 266 ? 8.113 -16.779 -15.988 1.00 89.50 266 GLY A CA 1
ATOM 2074 C C . GLY A 1 266 ? 8.820 -15.437 -16.193 1.00 89.50 266 GLY A C 1
ATOM 2075 O O . GLY A 1 266 ? 8.953 -14.979 -17.328 1.00 89.50 266 GLY A O 1
ATOM 2076 N N . ILE A 1 267 ? 9.345 -14.835 -15.122 1.00 87.44 267 ILE A N 1
ATOM 2077 C CA . ILE A 1 267 ? 10.133 -13.598 -15.199 1.00 87.44 267 ILE A CA 1
ATOM 2078 C C . ILE A 1 267 ? 11.405 -13.819 -16.023 1.00 87.44 267 ILE A C 1
ATOM 2080 O O . ILE A 1 267 ? 11.686 -13.022 -16.916 1.00 87.44 267 ILE A O 1
ATOM 2084 N N . PHE A 1 268 ? 12.146 -14.909 -15.798 1.00 91.81 268 PHE A N 1
ATOM 2085 C CA . PHE A 1 268 ? 13.330 -15.227 -16.606 1.00 91.81 268 PHE A CA 1
ATOM 2086 C C . PHE A 1 268 ? 12.993 -15.417 -18.089 1.00 91.81 268 PHE A C 1
ATOM 2088 O O . PHE A 1 268 ? 13.738 -14.940 -18.947 1.00 91.81 268 PHE A O 1
ATOM 2095 N N . ALA A 1 269 ? 11.858 -16.045 -18.406 1.00 93.31 269 ALA A N 1
ATOM 2096 C CA . ALA A 1 269 ? 11.392 -16.182 -19.783 1.00 93.31 269 ALA A CA 1
ATOM 2097 C C . ALA A 1 269 ? 11.074 -14.819 -20.426 1.00 93.31 269 ALA A C 1
ATOM 2099 O O . ALA A 1 269 ? 11.495 -14.560 -21.556 1.00 93.31 269 ALA A O 1
ATOM 2100 N N . VAL A 1 270 ? 10.398 -13.919 -19.702 1.00 90.31 270 VAL A N 1
ATOM 2101 C CA . VAL A 1 270 ? 10.133 -12.545 -20.167 1.00 90.31 270 VAL A CA 1
ATOM 2102 C C . VAL A 1 270 ? 11.439 -11.775 -20.363 1.00 90.31 270 VAL A C 1
ATOM 2104 O O . VAL A 1 270 ? 11.624 -11.153 -21.408 1.00 90.31 270 VAL A O 1
ATOM 2107 N N . LEU A 1 271 ? 12.379 -11.855 -19.417 1.00 91.69 271 LEU A N 1
ATOM 2108 C CA . LEU A 1 271 ? 13.692 -11.210 -19.526 1.00 91.69 271 LEU A CA 1
ATOM 2109 C C . LEU A 1 271 ? 14.476 -11.714 -20.744 1.00 91.69 271 LEU A C 1
ATOM 2111 O O . LEU A 1 271 ? 15.075 -10.911 -21.457 1.00 91.69 271 LEU A O 1
ATOM 2115 N N . TYR A 1 272 ? 14.432 -13.017 -21.027 1.00 95.50 272 TYR A N 1
ATOM 2116 C CA . TYR A 1 272 ? 15.044 -13.592 -22.225 1.00 95.50 272 TYR A CA 1
ATOM 2117 C C . TYR A 1 272 ? 14.363 -13.119 -23.520 1.00 95.50 272 TYR A C 1
ATOM 2119 O O . TYR A 1 272 ? 15.039 -12.789 -24.500 1.00 95.50 272 TYR A O 1
ATOM 2127 N N . GLY A 1 273 ? 13.030 -13.024 -23.526 1.00 95.19 273 GLY A N 1
ATOM 2128 C CA . GLY A 1 273 ? 12.273 -12.450 -24.640 1.00 95.19 273 GLY A CA 1
ATOM 2129 C C . GLY A 1 273 ? 12.641 -10.986 -24.896 1.00 95.19 273 GLY A C 1
ATOM 2130 O O . GLY A 1 273 ? 12.922 -10.607 -26.033 1.00 95.19 273 GLY A O 1
ATOM 2131 N N . LEU A 1 274 ? 12.732 -10.174 -23.839 1.00 92.31 274 LEU A N 1
ATOM 2132 C CA . LEU A 1 274 ? 13.167 -8.778 -23.921 1.00 92.31 274 LEU A CA 1
ATOM 2133 C C . LEU A 1 274 ? 14.613 -8.664 -24.404 1.00 92.31 274 LEU A C 1
ATOM 2135 O O . LEU A 1 274 ? 14.888 -7.846 -25.277 1.00 92.31 274 LEU A O 1
ATOM 2139 N N . TYR A 1 275 ? 15.521 -9.507 -23.907 1.00 96.19 275 TYR A N 1
ATOM 2140 C CA . TYR A 1 275 ? 16.900 -9.577 -24.397 1.00 96.19 275 TYR A CA 1
ATOM 2141 C C . TYR A 1 275 ? 16.942 -9.857 -25.904 1.00 96.19 275 TYR A C 1
ATOM 2143 O O . TYR A 1 275 ? 17.614 -9.143 -26.648 1.00 96.19 275 TYR A O 1
ATOM 2151 N N . SER A 1 276 ? 16.156 -10.829 -26.369 1.00 97.06 276 SER A N 1
ATOM 2152 C CA . SER A 1 276 ? 16.048 -11.176 -27.791 1.00 97.06 276 SER A CA 1
ATOM 2153 C C . SER A 1 276 ? 15.473 -10.028 -28.635 1.00 97.06 276 SER A C 1
ATOM 2155 O O . SER A 1 276 ? 15.889 -9.805 -29.770 1.00 97.06 276 SER A O 1
ATOM 2157 N N . LEU A 1 277 ? 14.536 -9.248 -28.088 1.00 95.81 277 LEU A N 1
ATOM 2158 C CA . LEU A 1 277 ? 14.015 -8.051 -28.754 1.00 95.81 277 LEU A CA 1
ATOM 2159 C C . LEU A 1 277 ? 15.041 -6.914 -28.788 1.00 95.81 277 LEU A C 1
ATOM 2161 O O . LEU A 1 277 ? 15.135 -6.219 -29.798 1.00 95.81 277 LEU A O 1
ATOM 2165 N N . VAL A 1 278 ? 15.833 -6.736 -27.727 1.00 97.75 278 VAL A N 1
ATOM 2166 C CA . VAL A 1 278 ? 16.913 -5.739 -27.691 1.00 97.75 278 VAL A CA 1
ATOM 2167 C C . VAL A 1 278 ? 17.970 -6.065 -28.743 1.00 97.75 278 VAL A C 1
ATOM 2169 O O . VAL A 1 278 ? 18.398 -5.158 -29.456 1.00 97.75 278 VAL A O 1
ATOM 2172 N N . THR A 1 279 ? 18.358 -7.334 -28.895 1.00 97.38 279 THR A N 1
ATOM 2173 C CA . THR A 1 279 ? 19.334 -7.737 -29.921 1.00 97.38 279 THR A CA 1
ATOM 2174 C C . THR A 1 279 ? 18.783 -7.591 -31.343 1.00 97.38 279 THR A C 1
ATOM 2176 O O . THR A 1 279 ? 19.539 -7.242 -32.245 1.00 97.38 279 THR A O 1
ATOM 2179 N N . ALA A 1 280 ? 17.476 -7.785 -31.552 1.00 97.19 280 ALA A N 1
ATOM 2180 C CA . ALA A 1 280 ? 16.851 -7.698 -32.876 1.00 97.19 280 ALA A CA 1
ATOM 2181 C C . ALA A 1 280 ? 16.415 -6.280 -33.303 1.00 97.19 280 ALA A C 1
ATOM 2183 O O . ALA A 1 280 ? 16.430 -5.966 -34.495 1.00 97.19 280 ALA A O 1
ATOM 2184 N N . LYS A 1 281 ? 15.956 -5.438 -32.368 1.00 96.69 281 LYS A N 1
ATOM 2185 C CA . LYS A 1 281 ? 15.333 -4.122 -32.643 1.00 96.69 281 LYS A CA 1
ATOM 2186 C C . LYS A 1 281 ? 16.052 -2.944 -31.980 1.00 96.69 281 LYS A C 1
ATOM 2188 O O . LYS A 1 281 ? 15.719 -1.794 -32.263 1.00 96.69 281 LYS A O 1
ATOM 2193 N N . GLY A 1 282 ? 17.041 -3.216 -31.134 1.00 96.81 282 GLY A N 1
ATOM 2194 C CA . GLY A 1 282 ? 17.782 -2.213 -30.379 1.00 96.81 282 GLY A CA 1
ATOM 2195 C C . GLY A 1 282 ? 17.125 -1.852 -29.046 1.00 96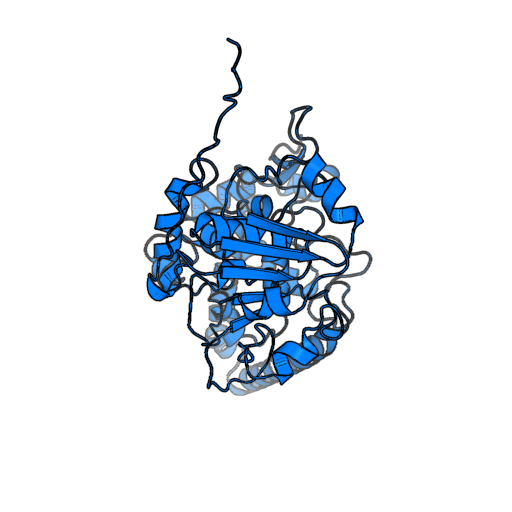.81 282 GLY A C 1
ATOM 2196 O O . GLY A 1 282 ? 15.912 -1.964 -28.855 1.00 96.81 282 GLY A O 1
ATOM 2197 N N . LEU A 1 283 ? 17.951 -1.373 -28.111 1.00 95.81 283 LEU A N 1
ATOM 2198 C CA . LEU A 1 283 ? 17.527 -1.027 -26.753 1.00 95.81 283 LEU A CA 1
ATOM 2199 C C . LEU A 1 283 ? 16.478 0.090 -26.731 1.00 95.81 283 LEU A C 1
ATOM 2201 O O . LEU A 1 283 ? 15.492 -0.024 -26.012 1.00 95.81 283 LEU A O 1
ATOM 2205 N N . THR A 1 284 ? 16.660 1.141 -27.535 1.00 96.50 284 THR A N 1
ATOM 2206 C CA . THR A 1 284 ? 15.734 2.283 -27.590 1.00 96.50 284 THR A CA 1
ATOM 2207 C C . THR A 1 284 ? 14.321 1.850 -27.968 1.00 96.50 284 THR A C 1
ATOM 2209 O O . THR A 1 284 ? 13.357 2.312 -27.369 1.00 96.50 284 THR A O 1
ATOM 2212 N N . TRP A 1 285 ? 14.188 0.920 -28.918 1.00 96.25 285 TRP A N 1
ATOM 2213 C CA . TRP A 1 285 ? 12.885 0.423 -29.354 1.00 96.25 285 TRP A CA 1
ATOM 2214 C C . TRP A 1 285 ? 12.153 -0.308 -28.220 1.00 96.25 285 TRP A C 1
ATOM 2216 O O . TRP A 1 285 ? 10.992 -0.009 -27.940 1.00 96.25 285 TRP A O 1
ATOM 2226 N N . VAL A 1 286 ? 12.850 -1.205 -27.511 1.00 94.25 286 VAL A N 1
ATOM 2227 C CA . VAL A 1 286 ? 12.287 -1.936 -26.361 1.00 94.25 286 VAL A CA 1
ATOM 2228 C C . VAL A 1 286 ? 11.992 -0.990 -25.197 1.00 94.25 286 VAL A C 1
ATOM 2230 O O . VAL A 1 286 ? 10.943 -1.095 -24.563 1.00 94.25 286 VAL A O 1
ATOM 2233 N N . ALA A 1 287 ? 12.877 -0.029 -24.932 1.00 93.06 287 ALA A N 1
ATOM 2234 C CA . ALA A 1 287 ? 12.666 0.972 -23.897 1.00 93.06 287 ALA A CA 1
ATOM 2235 C C . ALA A 1 287 ? 11.408 1.807 -24.176 1.00 93.06 287 ALA A C 1
ATOM 2237 O O . ALA A 1 287 ? 10.590 1.966 -23.279 1.00 93.06 287 ALA A O 1
ATOM 2238 N N . CYS A 1 288 ? 11.197 2.278 -25.406 1.00 93.19 288 CYS A N 1
ATOM 2239 C CA . CYS A 1 288 ? 10.026 3.090 -25.741 1.00 93.19 288 CYS A CA 1
ATOM 2240 C C . CYS A 1 288 ? 8.713 2.295 -25.743 1.00 93.19 288 CYS A C 1
ATOM 2242 O O . CYS A 1 288 ? 7.703 2.819 -25.281 1.00 93.19 288 CYS A O 1
ATOM 2244 N N . LEU A 1 289 ? 8.707 1.059 -26.256 1.00 91.69 289 LEU A N 1
ATOM 2245 C CA . LEU A 1 289 ? 7.470 0.277 -26.390 1.00 91.69 289 LEU A CA 1
ATOM 2246 C C . LEU A 1 289 ? 7.108 -0.558 -25.165 1.00 91.69 289 LEU A C 1
ATOM 2248 O O . LEU A 1 289 ? 5.935 -0.862 -24.983 1.00 91.69 289 LEU A O 1
ATOM 2252 N N . TYR A 1 290 ? 8.086 -0.938 -24.347 1.00 88.62 290 TYR A N 1
ATOM 2253 C CA . TYR A 1 290 ? 7.859 -1.764 -23.162 1.00 88.62 290 TYR A CA 1
ATOM 2254 C C . TYR A 1 290 ? 8.307 -1.057 -21.883 1.00 88.62 290 TYR A C 1
ATOM 2256 O O . TYR A 1 290 ? 7.529 -0.927 -20.944 1.00 88.62 290 TYR A O 1
ATOM 2264 N N . GLY A 1 291 ? 9.538 -0.535 -21.854 1.00 87.75 291 GLY A N 1
ATOM 2265 C CA . GLY A 1 291 ? 10.108 0.084 -20.652 1.00 87.75 291 GLY A CA 1
ATOM 2266 C C . GLY A 1 291 ? 9.329 1.307 -20.149 1.00 87.75 291 GLY A C 1
ATOM 2267 O O . GLY A 1 291 ? 8.978 1.370 -18.973 1.00 87.75 291 GLY A O 1
ATOM 2268 N N . CYS A 1 292 ? 9.038 2.271 -21.025 1.00 89.81 292 CYS A N 1
ATOM 2269 C CA . CYS A 1 292 ? 8.331 3.502 -20.677 1.00 89.81 292 CYS A CA 1
ATOM 2270 C C . CYS A 1 292 ? 6.878 3.239 -20.239 1.00 89.81 292 CYS A C 1
ATOM 2272 O O . CYS A 1 292 ? 6.521 3.717 -19.161 1.00 89.81 292 CYS A O 1
ATOM 2274 N N . PRO A 1 293 ? 6.050 2.470 -20.980 1.00 89.25 293 PRO A N 1
ATOM 2275 C CA . PRO A 1 293 ? 4.713 2.099 -20.514 1.00 89.25 293 PRO A CA 1
ATOM 2276 C C . PRO A 1 293 ? 4.732 1.386 -19.160 1.00 89.25 293 PRO A C 1
ATOM 2278 O O . PRO A 1 293 ? 3.999 1.788 -18.258 1.00 89.25 293 PRO A O 1
ATOM 2281 N N . LEU A 1 294 ? 5.635 0.417 -18.974 1.00 85.12 294 LEU A N 1
ATOM 2282 C CA . LEU A 1 294 ? 5.767 -0.314 -17.713 1.00 85.12 294 LEU A CA 1
ATOM 2283 C C . LEU A 1 294 ? 6.125 0.617 -16.545 1.00 85.12 294 LEU A C 1
ATOM 2285 O O . LEU A 1 294 ? 5.549 0.508 -15.462 1.00 85.12 294 LEU A O 1
ATOM 2289 N N . LEU A 1 295 ? 7.055 1.556 -16.752 1.00 86.94 295 LEU A N 1
ATOM 2290 C CA . LEU A 1 295 ? 7.424 2.544 -15.736 1.00 86.94 295 LEU A CA 1
ATOM 2291 C C . LEU A 1 295 ? 6.239 3.449 -15.371 1.00 86.94 295 LEU A C 1
ATOM 2293 O O . LEU A 1 295 ? 6.041 3.740 -14.195 1.00 86.94 295 LEU A O 1
ATOM 2297 N N . ILE A 1 296 ? 5.438 3.863 -16.357 1.00 87.19 296 ILE A N 1
ATOM 2298 C CA . ILE A 1 296 ? 4.240 4.686 -16.139 1.00 87.19 296 ILE A CA 1
ATOM 2299 C C . ILE A 1 296 ? 3.189 3.910 -15.333 1.00 87.19 296 ILE A C 1
ATOM 2301 O O . ILE A 1 296 ? 2.664 4.440 -14.354 1.00 87.19 296 ILE A O 1
ATOM 2305 N N . VAL A 1 297 ? 2.910 2.653 -15.695 1.00 85.56 297 VAL A N 1
ATOM 2306 C CA . VAL A 1 297 ? 1.956 1.793 -14.972 1.00 85.56 297 VAL A CA 1
ATOM 2307 C C . VAL A 1 297 ? 2.417 1.558 -13.532 1.00 85.56 297 VAL A C 1
ATOM 2309 O O . VAL A 1 297 ? 1.626 1.727 -12.604 1.00 85.56 297 VAL A O 1
ATOM 2312 N N . ASN A 1 298 ? 3.698 1.242 -13.326 1.00 85.00 298 ASN A N 1
ATOM 2313 C CA . ASN A 1 298 ? 4.266 1.079 -11.985 1.00 85.00 298 ASN A CA 1
ATOM 2314 C C . ASN A 1 298 ? 4.199 2.382 -11.178 1.00 85.00 298 ASN A C 1
ATOM 2316 O O . ASN A 1 298 ? 3.853 2.354 -9.998 1.00 85.00 298 ASN A O 1
ATOM 2320 N N . GLY A 1 299 ? 4.466 3.524 -11.816 1.00 87.81 299 GLY A N 1
ATOM 2321 C CA . GLY A 1 299 ? 4.338 4.836 -11.190 1.00 87.81 299 GLY A CA 1
ATOM 2322 C C . GLY A 1 299 ? 2.914 5.122 -10.722 1.00 87.81 299 GLY A C 1
ATOM 2323 O O . GLY A 1 299 ? 2.728 5.556 -9.587 1.00 87.81 299 GLY A O 1
ATOM 2324 N N . PHE A 1 300 ? 1.900 4.817 -11.538 1.00 89.75 300 PHE A N 1
ATOM 2325 C CA . PHE A 1 300 ? 0.502 4.950 -11.123 1.00 89.75 300 PHE A CA 1
ATOM 2326 C C . PHE A 1 300 ? 0.126 3.981 -10.002 1.00 89.75 300 PHE A C 1
ATOM 2328 O O . PHE A 1 300 ? -0.543 4.395 -9.059 1.00 89.75 300 PHE A O 1
ATOM 2335 N N . LEU A 1 301 ? 0.591 2.730 -10.057 1.00 87.44 301 LEU A N 1
ATOM 2336 C CA . LEU A 1 301 ? 0.347 1.747 -9.000 1.00 87.44 301 LEU A CA 1
ATOM 2337 C C . LEU A 1 301 ? 0.892 2.238 -7.657 1.00 87.44 301 LEU A C 1
ATOM 2339 O O . LEU A 1 301 ? 0.156 2.239 -6.669 1.00 87.44 301 LEU A O 1
ATOM 2343 N N . VAL A 1 302 ? 2.148 2.695 -7.623 1.00 89.94 302 VAL A N 1
ATOM 2344 C CA . VAL A 1 302 ? 2.768 3.228 -6.401 1.00 89.94 302 VAL A CA 1
ATOM 2345 C C . VAL A 1 302 ? 2.079 4.513 -5.956 1.00 89.94 302 VAL A C 1
ATOM 2347 O O . VAL A 1 302 ? 1.870 4.697 -4.764 1.00 89.94 302 VAL A O 1
ATOM 2350 N N . LEU A 1 303 ? 1.702 5.397 -6.881 1.00 93.25 303 LEU A N 1
ATOM 2351 C CA . LEU A 1 303 ? 1.023 6.652 -6.557 1.00 93.25 303 LEU A CA 1
ATOM 2352 C C . LEU A 1 303 ? -0.326 6.423 -5.869 1.00 93.25 303 LEU A C 1
ATOM 2354 O O . LEU A 1 303 ? -0.585 7.015 -4.821 1.00 93.25 303 LEU A O 1
ATOM 2358 N N . ILE A 1 304 ? -1.175 5.597 -6.487 1.00 91.62 304 ILE A N 1
ATOM 2359 C CA . ILE A 1 304 ? -2.534 5.305 -6.019 1.00 91.62 304 ILE A CA 1
ATOM 2360 C C . ILE A 1 304 ? -2.450 4.715 -4.612 1.00 91.62 304 ILE A C 1
ATOM 2362 O O . ILE A 1 304 ? -2.980 5.289 -3.663 1.00 91.62 304 ILE A O 1
ATOM 2366 N N . THR A 1 305 ? -1.682 3.636 -4.470 1.00 90.12 305 THR A N 1
ATOM 2367 C CA . THR A 1 305 ? -1.535 2.925 -3.197 1.00 90.12 305 THR A CA 1
ATOM 2368 C C . THR A 1 305 ? -0.867 3.788 -2.124 1.00 90.12 305 THR A C 1
ATOM 2370 O O . THR A 1 305 ? -1.341 3.823 -0.992 1.00 90.12 305 THR A O 1
ATOM 2373 N N . TYR A 1 306 ? 0.158 4.574 -2.468 1.00 94.25 306 TYR A N 1
ATOM 2374 C CA . TYR A 1 306 ? 0.788 5.507 -1.530 1.00 94.25 306 TYR A CA 1
ATOM 2375 C C . TYR A 1 306 ? -0.216 6.497 -0.938 1.00 94.25 306 TYR A C 1
ATOM 2377 O O . TYR A 1 306 ? -0.319 6.599 0.281 1.00 94.25 306 TYR A O 1
ATOM 2385 N N . LEU A 1 307 ? -0.977 7.203 -1.778 1.00 96.00 307 LEU A N 1
ATOM 2386 C CA . LEU A 1 307 ? -1.889 8.250 -1.309 1.00 96.00 307 LEU A CA 1
ATOM 2387 C C . LEU A 1 307 ? -3.139 7.711 -0.606 1.00 96.00 307 LEU A C 1
ATOM 2389 O O . LEU A 1 307 ? -3.798 8.467 0.104 1.00 96.00 307 LEU A O 1
ATOM 2393 N N . GLN A 1 308 ? -3.481 6.445 -0.828 1.00 94.88 308 GLN A N 1
ATOM 2394 C CA . GLN A 1 308 ? -4.609 5.767 -0.190 1.00 94.88 308 GLN A CA 1
ATOM 2395 C C . GLN A 1 308 ? -4.273 5.180 1.185 1.00 94.88 308 GLN A C 1
ATOM 2397 O O . GLN A 1 308 ? -5.163 5.028 2.019 1.00 94.88 308 GLN A O 1
ATOM 2402 N N . HIS A 1 309 ? -3.001 4.847 1.407 1.00 94.94 309 HIS A N 1
ATOM 2403 C CA . HIS A 1 309 ? -2.503 4.236 2.643 1.00 94.94 309 HIS A CA 1
ATOM 2404 C C . HIS A 1 309 ? -1.651 5.181 3.496 1.00 94.94 309 HIS A C 1
ATOM 2406 O O . HIS A 1 309 ? -1.328 4.871 4.638 1.00 94.94 309 HIS A O 1
ATOM 2412 N N . THR A 1 310 ? -1.283 6.345 2.961 1.00 95.75 310 THR A N 1
ATOM 2413 C CA . THR A 1 310 ? -0.483 7.353 3.661 1.00 95.75 310 THR A CA 1
ATOM 2414 C C . THR A 1 310 ? -1.279 8.641 3.752 1.00 95.75 310 THR A C 1
ATOM 2416 O O . THR A 1 310 ? -1.455 9.333 2.752 1.00 95.75 310 THR A O 1
ATOM 2419 N N . HIS A 1 311 ? -1.778 8.948 4.947 1.00 96.12 311 HIS A N 1
ATOM 2420 C CA . HIS A 1 311 ? -2.430 10.218 5.234 1.00 96.12 311 HIS A CA 1
ATOM 2421 C C . HIS A 1 311 ? -2.415 10.504 6.739 1.00 96.12 311 HIS A C 1
ATOM 2423 O O . HIS A 1 311 ? -2.486 9.580 7.548 1.00 96.12 311 HIS A O 1
ATOM 2429 N N . LEU A 1 312 ? -2.351 11.781 7.131 1.00 93.88 312 LEU A N 1
ATOM 2430 C CA . LEU A 1 312 ? -2.325 12.204 8.542 1.00 93.88 312 LEU A CA 1
ATOM 2431 C C . LEU A 1 312 ? -3.517 11.701 9.370 1.00 93.88 312 LEU A C 1
ATOM 2433 O O . LEU A 1 312 ? -3.379 11.495 10.572 1.00 93.88 312 LEU A O 1
ATOM 2437 N N . SER A 1 313 ? -4.681 11.535 8.739 1.00 92.12 313 SER A N 1
ATOM 2438 C CA . SER A 1 313 ? -5.897 11.051 9.404 1.00 92.12 313 SER A CA 1
ATOM 2439 C C . SER A 1 313 ? -5.996 9.529 9.490 1.00 92.12 313 SER A C 1
ATOM 2441 O O . SER A 1 313 ? -6.986 9.035 10.026 1.00 92.12 313 SER A O 1
ATOM 2443 N N . LEU A 1 314 ? -5.011 8.783 8.976 1.00 94.38 314 LEU A N 1
ATOM 2444 C CA . LEU A 1 314 ? -5.025 7.324 9.035 1.00 94.38 314 LEU A CA 1
ATOM 2445 C C . LEU A 1 314 ? -4.287 6.827 10.282 1.00 94.38 314 LEU A C 1
ATOM 2447 O O . LEU A 1 314 ? -3.073 7.038 10.404 1.00 94.38 314 LEU A O 1
ATOM 2451 N N . PRO A 1 315 ? -4.998 6.158 11.204 1.00 93.81 315 PRO A N 1
ATOM 2452 C CA . PRO A 1 315 ? -4.373 5.520 12.346 1.00 93.81 315 PRO A CA 1
ATOM 2453 C C . PRO A 1 315 ? -3.623 4.262 11.911 1.00 93.81 315 PRO A C 1
ATOM 2455 O O . PRO A 1 315 ? -4.019 3.559 10.982 1.00 93.81 315 PRO A O 1
ATOM 2458 N N . HIS A 1 316 ? -2.555 3.957 12.633 1.00 95.00 316 HIS A N 1
ATOM 2459 C CA . HIS A 1 316 ? -1.870 2.671 12.573 1.00 95.00 316 HIS A CA 1
ATOM 2460 C C . HIS A 1 316 ? -1.967 2.014 13.939 1.00 95.00 316 HIS A C 1
ATOM 2462 O O . HIS A 1 316 ? -2.060 2.702 14.954 1.00 95.00 316 HIS A O 1
ATOM 2468 N N . TYR A 1 317 ? -1.953 0.690 13.979 1.00 93.88 317 TYR A N 1
ATOM 2469 C CA . TYR A 1 317 ? -2.234 -0.044 15.203 1.00 93.88 317 TYR A CA 1
ATOM 2470 C C . TYR A 1 317 ? -1.154 -1.079 15.482 1.00 93.88 317 TYR A C 1
ATOM 2472 O O . TYR A 1 317 ? -0.715 -1.797 14.577 1.00 93.88 317 TYR A O 1
ATOM 2480 N N . ASP A 1 318 ? -0.750 -1.187 16.742 1.00 93.38 318 ASP A N 1
ATOM 2481 C CA . ASP A 1 318 ? -0.011 -2.357 17.203 1.00 93.38 318 ASP A CA 1
ATOM 2482 C C . ASP A 1 318 ? -0.949 -3.557 17.416 1.00 93.38 318 ASP A C 1
ATOM 2484 O O . ASP A 1 318 ? -2.174 -3.470 17.302 1.00 93.38 318 ASP A O 1
ATOM 2488 N N . SER A 1 319 ? -0.373 -4.710 17.741 1.00 91.50 319 SER A N 1
ATOM 2489 C CA . SER A 1 319 ? -1.131 -5.936 18.006 1.00 91.50 319 SER A CA 1
ATOM 2490 C C . SER A 1 319 ? -2.115 -5.882 19.187 1.00 91.50 319 SER A C 1
ATOM 2492 O O . SER A 1 319 ? -2.929 -6.803 19.296 1.00 91.50 319 SER A O 1
ATOM 2494 N N . SER A 1 320 ? -2.072 -4.862 20.053 1.00 90.69 320 SER A N 1
ATOM 2495 C CA . SER A 1 320 ? -3.003 -4.714 21.181 1.00 90.69 320 SER A CA 1
ATOM 2496 C C . SER A 1 320 ? -4.324 -4.048 20.785 1.00 90.69 320 SER A C 1
ATOM 2498 O O . SER A 1 320 ? -5.374 -4.441 21.293 1.00 90.69 320 SER A O 1
ATOM 2500 N N . GLU A 1 321 ? -4.280 -3.101 19.844 1.00 91.31 321 GLU A N 1
ATOM 2501 C CA . GLU A 1 321 ? -5.446 -2.330 19.382 1.00 91.31 321 GLU A CA 1
ATOM 2502 C C . GLU A 1 321 ? -5.927 -2.720 17.979 1.00 91.31 321 GLU A C 1
ATOM 2504 O O . GLU A 1 321 ? -7.026 -2.326 17.573 1.00 91.31 321 GLU A O 1
ATOM 2509 N N . TRP A 1 322 ? -5.115 -3.460 17.217 1.00 93.94 322 TRP A N 1
ATOM 2510 C CA . TRP A 1 322 ? -5.456 -3.839 15.852 1.00 93.94 322 TRP A CA 1
ATOM 2511 C C . TRP A 1 322 ? -6.556 -4.909 15.813 1.00 93.94 322 TRP A C 1
ATOM 2513 O O . TRP A 1 322 ? -6.443 -5.990 16.399 1.00 93.94 322 TRP A O 1
ATOM 2523 N N . ASP A 1 323 ? -7.581 -4.640 15.011 1.00 88.44 323 ASP A N 1
ATOM 2524 C CA . ASP A 1 323 ? -8.518 -5.631 14.501 1.00 88.44 323 ASP A CA 1
ATOM 2525 C C . ASP A 1 323 ? -8.738 -5.409 12.997 1.00 88.44 323 ASP A C 1
ATOM 2527 O O . ASP A 1 323 ? -8.382 -4.365 12.446 1.00 88.44 323 ASP A O 1
ATOM 2531 N N . TRP A 1 324 ? -9.319 -6.406 12.324 1.00 89.12 324 TRP A N 1
ATOM 2532 C CA . TRP A 1 324 ? -9.518 -6.365 10.875 1.00 89.12 324 TRP A CA 1
ATOM 2533 C C . TRP A 1 324 ? -10.327 -5.145 10.413 1.00 89.12 324 TRP A C 1
ATOM 2535 O O . TRP A 1 324 ? -9.985 -4.547 9.396 1.00 89.12 324 TRP A O 1
ATOM 2545 N N . LEU A 1 325 ? -11.377 -4.756 11.146 1.00 88.50 325 LEU A N 1
ATOM 2546 C CA . LEU A 1 325 ? -12.261 -3.669 10.725 1.00 88.50 325 LEU A CA 1
ATOM 2547 C C . LEU A 1 325 ? -11.565 -2.314 10.873 1.00 88.50 325 LEU A C 1
ATOM 2549 O O . LEU A 1 325 ? -11.616 -1.499 9.953 1.00 88.50 325 LEU A O 1
ATOM 2553 N N . ARG A 1 326 ? -10.878 -2.089 11.998 1.00 89.50 326 ARG A N 1
ATOM 2554 C CA . ARG A 1 326 ? -10.036 -0.903 12.209 1.00 89.50 326 ARG A CA 1
ATOM 2555 C C . ARG A 1 326 ? -8.969 -0.779 11.127 1.00 89.50 326 ARG A C 1
ATOM 2557 O O . ARG A 1 326 ? -8.777 0.303 10.583 1.00 89.50 326 ARG A O 1
ATOM 2564 N N . GLY A 1 327 ? -8.330 -1.895 10.783 1.00 91.56 327 GLY A N 1
ATOM 2565 C CA . GLY A 1 327 ? -7.344 -1.958 9.712 1.00 91.56 327 GLY A CA 1
ATOM 2566 C C . GLY A 1 327 ? -7.911 -1.642 8.328 1.00 91.56 327 GLY A C 1
ATOM 2567 O O . GLY A 1 327 ? -7.365 -0.807 7.613 1.00 91.56 327 GLY A O 1
ATOM 2568 N N . ALA A 1 328 ? -9.040 -2.252 7.957 1.00 90.12 328 ALA A N 1
ATOM 2569 C CA . ALA A 1 328 ? -9.693 -2.016 6.667 1.00 90.12 328 ALA A CA 1
ATOM 2570 C C . ALA A 1 328 ? -10.162 -0.557 6.495 1.00 90.12 328 ALA A C 1
ATOM 2572 O O . ALA A 1 328 ? -10.135 -0.015 5.388 1.00 90.12 328 ALA A O 1
ATOM 2573 N N . LEU A 1 329 ? -10.559 0.097 7.592 1.00 92.50 329 LEU A N 1
ATOM 2574 C CA . LEU A 1 329 ? -10.948 1.510 7.611 1.00 92.50 329 LEU A CA 1
ATOM 2575 C C . LEU A 1 329 ? -9.756 2.479 7.662 1.00 92.50 329 LEU A C 1
ATOM 2577 O O . LEU A 1 329 ? -9.947 3.675 7.458 1.00 92.50 329 LEU A O 1
ATOM 2581 N N . ALA A 1 330 ? -8.529 1.994 7.878 1.00 94.88 330 ALA A N 1
ATOM 2582 C CA . ALA A 1 330 ? -7.308 2.801 7.858 1.00 94.88 330 ALA A CA 1
ATOM 2583 C C . ALA A 1 330 ? -6.831 3.089 6.420 1.00 94.88 330 ALA A C 1
ATOM 2585 O O . ALA A 1 330 ? -5.654 2.953 6.087 1.00 94.88 330 ALA A O 1
ATOM 2586 N N . THR A 1 331 ? -7.763 3.490 5.555 1.00 95.44 331 THR A N 1
ATOM 2587 C CA . THR A 1 331 ? -7.515 3.871 4.163 1.00 95.44 331 THR A CA 1
ATOM 2588 C C . THR A 1 331 ? -8.342 5.092 3.778 1.00 95.44 331 THR A C 1
ATOM 2590 O O . THR A 1 331 ? -9.351 5.386 4.415 1.00 95.44 331 THR A O 1
ATOM 2593 N N . VAL A 1 332 ? -7.905 5.837 2.760 1.00 95.50 332 VAL A N 1
ATOM 2594 C CA . VAL A 1 332 ? -8.572 7.068 2.308 1.00 95.50 332 VAL A CA 1
ATOM 2595 C C . VAL A 1 332 ? -8.982 6.979 0.841 1.00 95.50 332 VAL A C 1
ATOM 2597 O O . VAL A 1 332 ? -8.169 6.652 -0.027 1.00 95.50 332 VAL A O 1
ATOM 2600 N N . ASP A 1 333 ? -10.238 7.323 0.555 1.00 96.94 333 ASP A N 1
ATOM 2601 C CA . ASP A 1 333 ? -10.724 7.497 -0.814 1.00 96.94 333 ASP A CA 1
ATOM 2602 C C . ASP A 1 333 ? -10.294 8.853 -1.374 1.00 96.94 333 ASP A C 1
ATOM 2604 O O . ASP A 1 333 ? -10.235 9.865 -0.669 1.00 96.94 333 ASP A O 1
ATOM 2608 N N . ARG A 1 334 ? -10.013 8.897 -2.674 1.00 95.12 334 ARG A N 1
ATOM 2609 C CA . ARG A 1 334 ? -9.485 10.080 -3.352 1.00 95.12 334 ARG A CA 1
ATOM 2610 C C . ARG A 1 334 ? -10.130 10.294 -4.705 1.00 95.12 334 ARG A C 1
ATOM 2612 O O . ARG A 1 334 ? -10.316 9.358 -5.475 1.00 95.12 334 ARG A O 1
ATOM 2619 N N . ASP A 1 335 ? -10.372 11.559 -5.025 1.00 94.94 335 ASP A N 1
ATOM 2620 C CA . ASP A 1 335 ? -10.848 11.965 -6.343 1.00 94.94 335 ASP A CA 1
ATOM 2621 C C . ASP A 1 335 ? -9.691 12.485 -7.210 1.00 94.94 335 ASP A C 1
ATOM 2623 O O . ASP A 1 335 ? -9.098 13.533 -6.942 1.00 94.94 335 ASP A O 1
ATOM 2627 N N . TYR A 1 336 ? -9.350 11.733 -8.255 1.00 92.06 336 TYR A N 1
ATOM 2628 C CA . TYR A 1 336 ? -8.372 12.092 -9.287 1.00 92.06 336 TYR A CA 1
ATOM 2629 C C . TYR A 1 336 ? -9.048 12.607 -10.573 1.00 92.06 336 TYR A C 1
ATOM 2631 O O . TYR A 1 336 ? -8.401 12.751 -11.619 1.00 92.06 336 TYR A O 1
ATOM 2639 N N . GLY A 1 337 ? -10.350 12.897 -10.525 1.00 92.31 337 GLY A N 1
ATOM 2640 C CA . GLY A 1 337 ? -11.139 13.392 -11.642 1.00 92.31 337 GLY A CA 1
ATOM 2641 C C . GLY A 1 337 ? -11.298 12.338 -12.735 1.00 92.31 337 GLY A C 1
ATOM 2642 O O . GLY A 1 337 ? -11.809 11.243 -12.513 1.00 92.31 337 GLY A O 1
ATOM 2643 N N . ILE A 1 338 ? -10.855 12.654 -13.957 1.00 91.75 338 ILE A N 1
ATOM 2644 C CA . ILE A 1 338 ? -10.996 11.733 -15.097 1.00 91.75 338 ILE A CA 1
ATOM 2645 C C . ILE A 1 338 ? -10.233 10.419 -14.893 1.00 91.75 338 ILE A C 1
ATOM 2647 O O . ILE A 1 338 ? -10.637 9.381 -15.421 1.00 91.75 338 ILE A O 1
ATOM 2651 N N . LEU A 1 339 ? -9.159 10.457 -14.100 1.00 89.62 339 LEU A N 1
ATOM 2652 C CA . LEU A 1 339 ? -8.352 9.283 -13.803 1.00 89.62 339 LEU A CA 1
ATOM 2653 C C . LEU A 1 339 ? -9.105 8.249 -12.963 1.00 89.62 339 LEU A C 1
ATOM 2655 O O . LEU A 1 339 ? -8.779 7.074 -13.085 1.00 89.62 339 LEU A O 1
ATOM 2659 N N . ASN A 1 340 ? -10.157 8.623 -12.221 1.00 88.94 340 ASN A N 1
ATOM 2660 C CA . ASN A 1 340 ? -10.989 7.639 -11.516 1.00 88.94 340 ASN A CA 1
ATOM 2661 C C . ASN A 1 340 ? -11.543 6.629 -12.521 1.00 88.94 340 ASN A C 1
ATOM 2663 O O . ASN A 1 340 ? -11.392 5.429 -12.346 1.00 88.94 340 ASN A O 1
ATOM 2667 N N . LYS A 1 341 ? -12.071 7.097 -13.660 1.00 87.44 341 LYS A N 1
ATOM 2668 C CA . LYS A 1 341 ? -12.592 6.208 -14.710 1.00 87.44 341 LYS A CA 1
ATOM 2669 C C . LYS A 1 341 ? -11.501 5.349 -15.345 1.00 87.44 341 LYS A C 1
ATOM 2671 O O . LYS A 1 341 ? -11.747 4.176 -15.609 1.00 87.44 341 LYS A O 1
ATOM 2676 N N . VAL A 1 342 ? -10.315 5.920 -15.576 1.00 86.56 342 VAL A N 1
ATOM 2677 C CA . VAL A 1 342 ? -9.153 5.192 -16.122 1.00 86.56 342 VAL A CA 1
ATOM 2678 C C . VAL A 1 342 ? -8.725 4.068 -15.178 1.00 86.56 342 VAL A C 1
ATOM 2680 O O . VAL A 1 342 ? -8.400 2.978 -15.634 1.00 86.56 342 VAL A O 1
ATOM 2683 N N . PHE A 1 343 ? -8.790 4.308 -13.869 1.00 84.94 343 PHE A N 1
ATOM 2684 C CA . PHE A 1 343 ? -8.452 3.335 -12.833 1.00 84.94 343 PHE A CA 1
ATOM 2685 C C . PHE A 1 343 ? -9.667 2.568 -12.296 1.00 84.94 343 PHE A C 1
ATOM 2687 O O . PHE A 1 343 ? -9.609 2.004 -11.206 1.00 84.94 343 PHE A O 1
ATOM 2694 N N . HIS A 1 344 ? -10.773 2.524 -13.044 1.00 86.31 344 HIS A N 1
ATOM 2695 C CA . HIS A 1 344 ? -11.976 1.770 -12.672 1.00 86.31 344 HIS A CA 1
ATOM 2696 C C . HIS A 1 344 ? -12.549 2.119 -11.283 1.00 86.31 344 HIS A C 1
ATOM 2698 O O . HIS A 1 344 ? -13.087 1.260 -10.593 1.00 86.31 344 HIS A O 1
ATOM 2704 N N . ASN A 1 345 ? -12.448 3.389 -10.898 1.00 88.25 345 ASN A N 1
ATOM 2705 C CA . ASN A 1 345 ? -12.859 3.977 -9.623 1.00 88.25 345 ASN A CA 1
ATOM 2706 C C . ASN A 1 345 ? -12.144 3.398 -8.393 1.00 88.25 345 ASN A C 1
ATOM 2708 O O . ASN A 1 345 ? -12.571 3.621 -7.268 1.00 88.25 345 ASN A O 1
ATOM 2712 N N . ILE A 1 346 ? -11.013 2.699 -8.562 1.00 86.06 346 ILE A N 1
ATOM 2713 C CA . ILE A 1 346 ? -10.250 2.193 -7.409 1.00 86.06 346 ILE A CA 1
ATOM 2714 C C . ILE A 1 346 ? -9.773 3.328 -6.494 1.00 86.06 346 ILE A C 1
ATOM 2716 O O . ILE A 1 346 ? -9.545 3.113 -5.312 1.00 86.06 346 ILE A O 1
ATOM 2720 N N . THR A 1 347 ? -9.624 4.537 -7.039 1.00 89.88 347 THR A N 1
ATOM 2721 C CA . THR A 1 347 ? -9.176 5.726 -6.316 1.00 89.88 347 THR A CA 1
ATOM 2722 C C . THR A 1 347 ? -10.225 6.229 -5.331 1.00 89.88 347 THR A C 1
ATOM 2724 O O . THR A 1 347 ? -9.861 6.592 -4.218 1.00 89.88 347 THR A O 1
ATOM 2727 N N . ASP A 1 348 ? -11.505 6.205 -5.707 1.00 92.00 348 ASP A N 1
ATOM 2728 C CA . ASP A 1 348 ? -12.655 6.748 -4.968 1.00 92.00 348 ASP A CA 1
ATOM 2729 C C . ASP A 1 348 ? -13.598 5.669 -4.399 1.00 92.00 348 ASP A C 1
ATOM 2731 O O . ASP A 1 348 ? -14.684 5.982 -3.902 1.00 92.00 348 ASP A O 1
ATOM 2735 N N . THR A 1 349 ? -13.176 4.402 -4.443 1.00 92.69 349 THR A N 1
ATOM 2736 C CA . THR A 1 349 ? -13.853 3.261 -3.804 1.00 92.69 349 THR A CA 1
ATOM 2737 C C . THR A 1 349 ? -12.888 2.348 -3.049 1.00 92.69 349 THR A C 1
ATOM 2739 O O . THR A 1 349 ? -13.158 1.159 -2.871 1.00 92.69 349 THR A O 1
ATOM 2742 N N . HIS A 1 350 ? -11.735 2.862 -2.645 1.00 93.44 350 HIS A N 1
ATOM 2743 C CA . HIS A 1 350 ? -10.688 2.091 -1.990 1.00 93.44 350 HIS A CA 1
ATOM 2744 C C . HIS A 1 350 ? -11.083 1.610 -0.596 1.00 93.44 350 HIS A C 1
ATOM 2746 O O . HIS A 1 350 ? -10.804 0.468 -0.245 1.00 93.44 350 HIS A O 1
ATOM 2752 N N . VAL A 1 351 ? -11.802 2.428 0.173 1.00 92.94 351 VAL A N 1
ATOM 2753 C CA . VAL A 1 351 ? -12.337 2.023 1.483 1.00 92.94 351 VAL A CA 1
ATOM 2754 C C . VAL A 1 351 ? -13.281 0.826 1.323 1.00 92.94 351 VAL A C 1
ATOM 2756 O O . VAL A 1 351 ? -13.175 -0.164 2.047 1.00 92.94 351 VAL A O 1
ATOM 2759 N N . ALA A 1 352 ? -14.174 0.870 0.327 1.00 91.12 352 ALA A N 1
ATOM 2760 C CA . ALA A 1 352 ? -15.052 -0.255 0.006 1.00 91.12 352 ALA A CA 1
ATOM 2761 C C . ALA A 1 352 ? -14.255 -1.479 -0.467 1.00 91.12 352 ALA A C 1
ATOM 2763 O O . ALA A 1 352 ? -14.558 -2.598 -0.060 1.00 91.12 352 ALA A O 1
ATOM 2764 N N . HIS A 1 353 ? -13.210 -1.270 -1.272 1.00 90.31 353 HIS A N 1
ATOM 2765 C CA . HIS A 1 353 ? -12.283 -2.323 -1.693 1.00 90.31 353 HIS A CA 1
ATOM 2766 C C . HIS A 1 353 ? -11.556 -2.963 -0.502 1.00 90.31 353 HIS A C 1
ATOM 2768 O O . HIS A 1 353 ? -11.338 -4.165 -0.498 1.00 90.31 353 HIS A O 1
ATOM 2774 N N . HIS A 1 354 ? -11.233 -2.225 0.558 1.00 88.25 354 HIS A N 1
ATOM 2775 C CA . HIS A 1 354 ? -10.627 -2.813 1.758 1.00 88.25 354 HIS A CA 1
ATOM 2776 C C . HIS A 1 354 ? -11.614 -3.597 2.618 1.00 88.25 354 HIS A C 1
ATOM 2778 O O . HIS A 1 354 ? -11.301 -4.703 3.063 1.00 88.25 354 HIS A O 1
ATOM 2784 N N . LEU A 1 355 ? -12.829 -3.079 2.787 1.00 85.88 355 LEU A N 1
ATOM 2785 C CA . LEU A 1 355 ? -13.902 -3.786 3.493 1.00 85.88 355 LEU A CA 1
ATOM 2786 C C . LEU A 1 355 ? -14.356 -5.046 2.739 1.00 85.88 355 LEU A C 1
ATOM 2788 O O . LEU A 1 355 ? -14.692 -6.062 3.352 1.00 85.88 355 LEU A O 1
ATOM 2792 N N . PHE A 1 356 ? -14.324 -4.998 1.407 1.00 86.12 356 PHE A N 1
ATOM 2793 C CA . PHE A 1 356 ? -14.797 -6.051 0.517 1.00 86.12 356 PHE A CA 1
ATOM 2794 C C . PHE A 1 356 ? -13.781 -6.319 -0.605 1.00 86.12 356 PHE A C 1
ATOM 2796 O O . PHE A 1 356 ? -14.070 -6.129 -1.780 1.00 86.12 356 PHE A O 1
ATOM 2803 N N . SER A 1 357 ? -12.586 -6.806 -0.262 1.00 77.94 357 SER A N 1
ATOM 2804 C CA . SER A 1 357 ? -11.469 -7.003 -1.221 1.00 77.94 357 SER A CA 1
ATOM 2805 C C . SER A 1 357 ? -11.711 -8.011 -2.347 1.00 77.94 357 SER A C 1
ATOM 2807 O O . SER A 1 357 ? -10.944 -8.079 -3.310 1.00 77.94 357 SER A O 1
ATOM 2809 N N . THR A 1 358 ? -12.781 -8.794 -2.248 1.00 76.75 358 THR A N 1
ATOM 2810 C CA . THR A 1 358 ? -13.263 -9.712 -3.286 1.00 76.75 358 THR A CA 1
ATOM 2811 C C . THR A 1 358 ? -14.318 -9.078 -4.194 1.00 76.75 358 THR A C 1
ATOM 2813 O O . THR A 1 358 ? -14.657 -9.663 -5.225 1.00 76.75 358 THR A O 1
ATOM 2816 N N . MET A 1 359 ? -14.832 -7.895 -3.838 1.00 79.12 359 MET A N 1
ATOM 2817 C CA . MET A 1 359 ? -15.853 -7.187 -4.596 1.00 79.12 359 MET A CA 1
ATOM 2818 C C . MET A 1 359 ? -15.293 -6.733 -5.949 1.00 79.12 359 MET A C 1
ATOM 2820 O O . MET A 1 359 ? -14.200 -6.167 -6.033 1.00 79.12 359 MET A O 1
ATOM 2824 N N . PRO A 1 360 ? -16.040 -6.941 -7.039 1.00 76.69 360 PRO A N 1
ATOM 2825 C CA . PRO A 1 360 ? -15.651 -6.422 -8.335 1.00 76.69 360 PRO A CA 1
ATOM 2826 C C . PRO A 1 360 ? -15.837 -4.897 -8.433 1.00 76.69 360 PRO A C 1
ATOM 2828 O O . PRO A 1 360 ? -16.801 -4.334 -7.918 1.00 76.69 360 PRO A O 1
ATOM 2831 N N . HIS A 1 361 ? -14.973 -4.227 -9.206 1.00 76.75 361 HIS A N 1
ATOM 2832 C CA . HIS A 1 361 ? -14.995 -2.762 -9.368 1.00 76.75 361 HIS A CA 1
ATOM 2833 C C . HIS A 1 361 ? -16.316 -2.188 -9.901 1.00 76.75 361 HIS A C 1
ATOM 2835 O O . HIS A 1 361 ? -16.642 -1.037 -9.628 1.00 76.75 361 HIS A O 1
ATOM 2841 N N . TYR A 1 362 ? -17.088 -2.962 -10.669 1.00 81.44 362 TYR A N 1
ATOM 2842 C CA . TYR A 1 362 ? -18.306 -2.463 -11.310 1.00 81.44 362 TYR A CA 1
ATOM 2843 C C . TYR A 1 362 ? -19.444 -2.149 -10.322 1.00 81.44 362 TYR A C 1
ATOM 2845 O O . TYR A 1 362 ? -20.264 -1.288 -10.633 1.00 81.44 362 TYR A O 1
ATOM 2853 N N . HIS A 1 363 ? -19.452 -2.751 -9.123 1.00 80.44 363 HIS A N 1
ATOM 2854 C CA . HIS A 1 363 ? -20.369 -2.383 -8.027 1.00 80.44 363 HIS A CA 1
ATOM 2855 C C . HIS A 1 363 ? -19.698 -1.571 -6.913 1.00 80.44 363 HIS A C 1
ATOM 2857 O O . HIS A 1 363 ? -20.373 -1.131 -5.985 1.00 80.44 363 HIS A O 1
ATOM 2863 N N . ALA A 1 364 ? -18.391 -1.308 -6.999 1.00 84.81 364 ALA A N 1
ATOM 2864 C CA . ALA A 1 364 ? -17.666 -0.641 -5.921 1.00 84.81 364 ALA A CA 1
ATOM 2865 C C . ALA A 1 364 ? -18.220 0.766 -5.629 1.00 84.81 364 ALA A C 1
ATOM 2867 O O . ALA A 1 364 ? -18.364 1.151 -4.475 1.00 84.81 364 ALA A O 1
ATOM 2868 N N . MET A 1 365 ? -18.644 1.507 -6.659 1.00 90.38 365 MET A N 1
ATOM 2869 C CA . MET A 1 365 ? -19.270 2.827 -6.486 1.00 90.38 365 MET A CA 1
ATOM 2870 C C . MET A 1 365 ? -20.633 2.767 -5.789 1.00 90.38 365 MET A C 1
ATOM 2872 O O . MET A 1 365 ? -20.993 3.683 -5.048 1.00 90.38 365 MET A O 1
ATOM 2876 N N . GLU A 1 366 ? -21.413 1.723 -6.058 1.00 87.31 366 GLU A N 1
ATOM 2877 C CA . GLU A 1 366 ? -22.709 1.494 -5.419 1.00 87.31 366 GLU A CA 1
ATOM 2878 C C . GLU A 1 366 ? -22.511 1.160 -3.939 1.00 87.31 366 GLU A C 1
ATOM 2880 O O . GLU A 1 366 ? -23.086 1.826 -3.076 1.00 87.31 366 GLU A O 1
ATOM 2885 N N . ALA A 1 367 ? -21.600 0.227 -3.652 1.00 89.19 367 ALA A N 1
ATOM 2886 C CA . ALA A 1 367 ? -21.211 -0.131 -2.296 1.00 89.19 367 ALA A CA 1
ATOM 2887 C C . ALA A 1 367 ? -20.681 1.081 -1.519 1.00 89.19 367 ALA A C 1
ATOM 2889 O O . ALA A 1 367 ? -21.161 1.355 -0.421 1.00 89.19 367 ALA A O 1
ATOM 2890 N N . THR A 1 368 ? -19.775 1.875 -2.103 1.00 91.50 368 THR A N 1
ATOM 2891 C CA . THR A 1 368 ? -19.251 3.100 -1.479 1.00 91.50 368 THR A CA 1
ATOM 2892 C C . THR A 1 368 ? -20.372 4.066 -1.091 1.00 91.50 368 THR A C 1
ATOM 2894 O O . THR A 1 368 ? -20.362 4.617 0.010 1.00 91.50 368 THR A O 1
ATOM 2897 N N . LYS A 1 369 ? -21.371 4.275 -1.959 1.00 92.56 369 LYS A N 1
ATOM 2898 C CA . LYS A 1 369 ? -22.521 5.143 -1.645 1.00 92.56 369 LYS A CA 1
ATOM 2899 C C . LYS A 1 369 ? -23.359 4.596 -0.489 1.00 92.56 369 LYS A C 1
ATOM 2901 O O . LYS A 1 369 ? -23.838 5.394 0.313 1.00 92.56 369 LYS A O 1
ATOM 2906 N N . ALA A 1 370 ? -23.514 3.277 -0.399 1.00 90.94 370 ALA A N 1
ATOM 2907 C CA . ALA A 1 370 ? -24.272 2.623 0.663 1.00 90.94 370 ALA A CA 1
ATOM 2908 C C . ALA A 1 370 ? -23.541 2.645 2.018 1.00 90.94 370 ALA A C 1
ATOM 2910 O O . ALA A 1 370 ? -24.173 2.895 3.043 1.00 90.94 370 ALA A O 1
ATOM 2911 N N . ILE A 1 371 ? -22.218 2.442 2.040 1.00 90.38 371 ILE A N 1
ATOM 2912 C CA . ILE A 1 371 ? -21.445 2.381 3.294 1.00 90.38 371 ILE A CA 1
ATOM 2913 C C . ILE A 1 371 ? -21.102 3.756 3.868 1.00 90.38 371 ILE A C 1
ATOM 2915 O O . ILE A 1 371 ? -21.009 3.887 5.084 1.00 90.38 371 ILE A O 1
ATOM 2919 N N . LYS A 1 372 ? -20.942 4.790 3.031 1.00 91.06 372 LYS A N 1
ATOM 2920 C CA . LYS A 1 372 ? -20.630 6.165 3.466 1.00 91.06 372 LYS A CA 1
ATOM 2921 C C . LYS A 1 372 ? -21.497 6.656 4.639 1.00 91.06 372 LYS A C 1
ATOM 2923 O O . LYS A 1 372 ? -20.925 7.042 5.657 1.00 91.06 372 LYS A O 1
ATOM 2928 N N . PRO A 1 373 ? -22.844 6.624 4.562 1.00 91.62 373 PRO A N 1
ATOM 2929 C CA . PRO A 1 373 ? -23.692 7.076 5.667 1.00 91.62 373 PRO A CA 1
ATOM 2930 C C . PRO A 1 373 ? -23.623 6.170 6.904 1.00 91.62 373 PRO A C 1
ATOM 2932 O O . PRO A 1 373 ? -23.917 6.634 8.000 1.00 91.62 373 PRO A O 1
ATOM 2935 N N . ILE A 1 374 ? -23.245 4.898 6.743 1.00 91.50 374 ILE A N 1
ATOM 2936 C CA . ILE A 1 374 ? -23.114 3.933 7.845 1.00 91.50 374 ILE A CA 1
ATOM 2937 C C . ILE A 1 374 ? -21.813 4.179 8.614 1.00 91.50 374 ILE A C 1
ATOM 2939 O O . ILE A 1 374 ? -21.802 4.154 9.841 1.00 91.50 374 ILE A O 1
ATOM 2943 N N . LEU A 1 375 ? -20.722 4.419 7.886 1.00 88.00 375 LEU A N 1
ATOM 2944 C CA . LEU A 1 375 ? -19.403 4.675 8.456 1.00 88.00 375 LEU A CA 1
ATOM 2945 C C . LEU A 1 375 ? -19.303 6.071 9.080 1.00 88.00 375 LEU A C 1
ATOM 2947 O O . LEU A 1 375 ? -18.571 6.239 10.052 1.00 88.00 375 LEU A O 1
ATOM 2951 N N . GLY A 1 376 ? -20.035 7.059 8.554 1.00 92.31 376 GLY A N 1
ATOM 2952 C CA . GLY A 1 376 ? -20.045 8.419 9.093 1.00 92.31 376 GLY A CA 1
ATOM 2953 C C . GLY A 1 376 ? -18.628 8.984 9.208 1.00 92.31 376 GLY A C 1
ATOM 2954 O O . GLY A 1 376 ? -17.883 8.990 8.230 1.00 92.31 376 GLY A O 1
ATOM 2955 N N . ASP A 1 377 ? -18.242 9.390 10.418 1.00 88.25 377 ASP A N 1
ATOM 2956 C CA . ASP A 1 377 ? -16.929 9.983 10.712 1.00 88.25 377 ASP A CA 1
ATOM 2957 C C . ASP A 1 377 ? -15.743 9.023 10.485 1.00 88.25 377 ASP A C 1
ATOM 2959 O O . ASP A 1 377 ? -14.601 9.465 10.351 1.00 88.25 377 ASP A O 1
ATOM 2963 N N . TYR A 1 378 ? -15.991 7.710 10.414 1.00 88.62 378 TYR A N 1
ATOM 2964 C CA . TYR A 1 378 ? -14.954 6.718 10.117 1.00 88.62 378 TYR A CA 1
ATOM 2965 C C . TYR A 1 378 ? -14.617 6.627 8.624 1.00 88.62 378 TYR A C 1
ATOM 2967 O O . TYR A 1 378 ? -13.576 6.077 8.273 1.00 88.62 378 TYR A O 1
ATOM 2975 N N . TYR A 1 379 ? -15.464 7.154 7.736 1.00 93.44 379 TYR A N 1
ATOM 2976 C CA . TYR A 1 379 ? -15.167 7.179 6.307 1.00 93.44 379 TYR A CA 1
ATOM 2977 C C . TYR A 1 379 ? -14.208 8.329 5.974 1.00 93.44 379 TYR A C 1
ATOM 2979 O O . TYR A 1 379 ? -14.538 9.502 6.144 1.00 93.44 379 TYR A O 1
ATOM 2987 N N . GLN A 1 380 ? -13.027 7.991 5.457 1.00 93.06 380 GLN A N 1
ATOM 2988 C CA . GLN A 1 380 ? -12.001 8.967 5.099 1.00 93.06 380 GLN A CA 1
ATOM 2989 C C . GLN A 1 380 ? -12.031 9.269 3.599 1.00 93.06 380 GLN A C 1
ATOM 2991 O O . GLN A 1 380 ? -11.934 8.370 2.762 1.00 93.06 380 GLN A O 1
ATOM 2996 N N . PHE A 1 381 ? -12.105 10.556 3.257 1.00 95.94 381 PHE A N 1
ATOM 2997 C CA . PHE A 1 381 ? -12.003 11.039 1.882 1.00 95.94 381 PHE A CA 1
ATOM 2998 C C . PHE A 1 381 ? -11.128 12.284 1.800 1.00 95.94 381 PHE A C 1
ATOM 3000 O O . PHE A 1 381 ? -11.242 13.189 2.627 1.00 95.94 381 PHE A O 1
ATOM 3007 N N . ASP A 1 382 ? -10.306 12.361 0.757 1.00 95.44 382 ASP A N 1
ATOM 3008 C CA . ASP A 1 382 ? -9.483 13.529 0.481 1.00 95.44 382 ASP A CA 1
ATOM 3009 C C . ASP A 1 382 ? -9.505 13.936 -1.002 1.00 95.44 382 ASP A C 1
ATOM 3011 O O . ASP A 1 382 ? -8.894 13.307 -1.869 1.00 95.44 382 ASP A O 1
ATOM 3015 N N . GLY A 1 383 ? -10.164 15.067 -1.271 1.00 94.75 383 GLY A N 1
ATOM 3016 C CA . GLY A 1 383 ? -10.265 15.693 -2.595 1.00 94.75 383 GLY A CA 1
ATOM 3017 C C . GLY A 1 383 ? -9.076 16.584 -2.978 1.00 94.75 383 GLY A C 1
ATOM 3018 O O . GLY A 1 383 ? -9.143 17.317 -3.966 1.00 94.75 383 GLY A O 1
ATOM 3019 N N . THR A 1 384 ? -7.990 16.587 -2.200 1.00 95.44 384 THR A N 1
ATOM 3020 C CA . THR A 1 384 ? -6.777 17.344 -2.542 1.00 95.44 384 THR A CA 1
ATOM 3021 C C . THR A 1 384 ? -6.167 16.814 -3.841 1.00 95.44 384 THR A C 1
ATOM 3023 O O . THR A 1 384 ? -5.995 15.605 -4.007 1.00 95.44 384 THR A O 1
ATOM 3026 N N . SER A 1 385 ? -5.784 17.721 -4.750 1.00 95.31 385 SER A N 1
ATOM 3027 C CA . SER A 1 385 ? -5.186 17.342 -6.034 1.00 95.31 385 SER A CA 1
ATOM 3028 C C . SER A 1 385 ? -3.906 16.522 -5.862 1.00 95.31 385 SER A C 1
ATOM 3030 O O . SER A 1 385 ? -3.123 16.769 -4.943 1.00 95.31 385 SER A O 1
ATOM 3032 N N . ILE A 1 386 ? -3.668 15.588 -6.790 1.00 95.31 386 ILE A N 1
ATOM 3033 C CA . ILE A 1 386 ? -2.593 14.581 -6.731 1.00 95.31 386 ILE A CA 1
ATOM 3034 C C . ILE A 1 386 ? -1.248 15.187 -6.307 1.00 95.31 386 ILE A C 1
ATOM 3036 O O . ILE A 1 386 ? -0.669 14.766 -5.314 1.00 95.31 386 ILE A O 1
ATOM 3040 N N . TRP A 1 387 ? -0.774 16.225 -7.000 1.00 94.00 387 TRP A N 1
ATOM 3041 C CA . TRP A 1 387 ? 0.532 16.835 -6.724 1.00 94.00 387 TRP A CA 1
ATOM 3042 C C . TRP A 1 387 ? 0.625 17.488 -5.342 1.00 94.00 387 TRP A C 1
ATOM 3044 O O . TRP A 1 387 ? 1.655 17.391 -4.675 1.00 94.00 387 TRP A O 1
ATOM 3054 N N . LYS A 1 388 ? -0.456 18.144 -4.901 1.00 96.12 388 LYS A N 1
ATOM 3055 C CA . LYS A 1 388 ? -0.521 18.758 -3.569 1.00 96.12 388 LYS A CA 1
ATOM 3056 C C . LYS A 1 388 ? -0.545 17.683 -2.488 1.00 96.12 388 LYS A C 1
ATOM 3058 O O . LYS A 1 388 ? 0.162 17.826 -1.497 1.00 96.12 388 LYS A O 1
ATOM 3063 N N . ALA A 1 389 ? -1.311 16.615 -2.705 1.00 96.69 389 ALA A N 1
ATOM 3064 C CA . ALA A 1 389 ? -1.394 15.481 -1.797 1.00 96.69 389 ALA A CA 1
ATOM 3065 C C . ALA A 1 389 ? -0.045 14.765 -1.683 1.00 96.69 389 ALA A C 1
ATOM 3067 O O . ALA A 1 389 ? 0.464 14.636 -0.581 1.00 96.69 389 ALA A O 1
ATOM 3068 N N . MET A 1 390 ? 0.602 14.421 -2.802 1.00 96.25 390 MET A N 1
ATOM 3069 C CA . MET A 1 390 ? 1.932 13.794 -2.803 1.00 96.25 390 MET A CA 1
ATOM 3070 C C . MET A 1 390 ? 2.950 14.589 -1.990 1.00 96.25 390 MET A C 1
ATOM 3072 O O . MET A 1 390 ? 3.660 14.031 -1.158 1.00 96.25 390 MET A O 1
ATOM 3076 N N . TYR A 1 391 ? 3.026 15.900 -2.230 1.00 96.50 391 TYR A N 1
ATOM 3077 C CA . TYR A 1 391 ? 3.972 16.739 -1.510 1.00 96.50 391 TYR A CA 1
ATOM 3078 C C . TYR A 1 391 ? 3.596 16.892 -0.031 1.00 96.50 391 TYR A C 1
ATOM 3080 O O . TYR A 1 391 ? 4.487 16.925 0.820 1.00 96.50 391 TYR A O 1
ATOM 3088 N N . ARG A 1 392 ? 2.296 16.968 0.288 1.00 96.69 392 ARG A N 1
ATOM 3089 C CA . ARG A 1 392 ? 1.809 16.987 1.671 1.00 96.69 392 ARG A CA 1
ATOM 3090 C C . ARG A 1 392 ? 2.177 15.692 2.387 1.00 96.69 392 ARG A C 1
ATOM 3092 O O . ARG A 1 392 ? 2.819 15.785 3.421 1.00 96.69 392 ARG A O 1
ATOM 3099 N N . GLU A 1 393 ? 1.873 14.519 1.842 1.00 96.06 393 GLU A N 1
ATOM 3100 C CA . GLU A 1 393 ? 2.189 13.246 2.506 1.00 96.06 393 GLU A CA 1
ATOM 3101 C C . GLU A 1 393 ? 3.696 13.052 2.679 1.00 96.06 393 GLU A C 1
ATOM 3103 O O . GLU A 1 393 ? 4.149 12.687 3.760 1.00 96.06 393 GLU A O 1
ATOM 3108 N N . ALA A 1 394 ? 4.509 13.424 1.686 1.00 95.06 394 ALA A N 1
ATOM 3109 C CA . ALA A 1 394 ? 5.968 13.385 1.823 1.00 95.06 394 ALA A CA 1
ATOM 3110 C C . ALA A 1 394 ? 6.508 14.354 2.893 1.00 95.06 394 ALA A C 1
ATOM 3112 O O . ALA A 1 394 ? 7.623 14.186 3.390 1.00 95.06 394 ALA A O 1
ATOM 3113 N N . LYS A 1 395 ? 5.753 15.409 3.215 1.00 94.75 395 LYS A N 1
ATOM 3114 C CA . LYS A 1 395 ? 6.103 16.402 4.234 1.00 94.75 395 LYS A CA 1
ATOM 3115 C C . LYS A 1 395 ? 5.583 16.034 5.617 1.00 94.75 395 LYS A C 1
ATOM 3117 O O . LYS A 1 395 ? 6.278 16.295 6.594 1.00 94.75 395 LYS A O 1
ATOM 3122 N N . GLU A 1 396 ? 4.369 15.510 5.692 1.00 94.56 396 GLU A N 1
ATOM 3123 C CA . GLU A 1 396 ? 3.610 15.345 6.927 1.00 94.56 396 GLU A CA 1
ATOM 3124 C C . GLU A 1 396 ? 3.687 13.910 7.484 1.00 94.56 396 GLU A C 1
ATOM 3126 O O . GLU A 1 396 ? 3.712 13.729 8.701 1.00 94.56 396 GLU A O 1
ATOM 3131 N N . CYS A 1 397 ? 3.815 12.899 6.620 1.00 95.00 397 CYS A N 1
ATOM 3132 C CA . CYS A 1 397 ? 3.837 11.480 6.979 1.00 95.00 397 CYS A CA 1
ATOM 3133 C C . CYS A 1 397 ? 5.260 10.911 6.957 1.00 95.00 397 CYS A C 1
ATOM 3135 O O . CYS A 1 397 ? 5.614 10.096 6.107 1.00 95.00 397 CYS A O 1
ATOM 3137 N N . VAL A 1 398 ? 6.104 11.371 7.887 1.00 93.12 398 VAL A N 1
ATOM 3138 C CA . VAL A 1 398 ? 7.529 10.992 7.928 1.00 93.12 398 VAL A CA 1
ATOM 3139 C C . VAL A 1 398 ? 7.759 9.734 8.766 1.00 93.12 398 VAL A C 1
ATOM 3141 O O . VAL A 1 398 ? 8.497 8.839 8.357 1.00 93.12 398 VAL A O 1
ATOM 3144 N N . TYR A 1 399 ? 7.152 9.673 9.947 1.00 93.62 399 TYR A N 1
ATOM 3145 C CA . TYR A 1 399 ? 7.236 8.544 10.870 1.00 93.62 399 TYR A CA 1
ATOM 3146 C C . TYR A 1 399 ? 5.952 8.483 11.708 1.00 93.62 399 TYR A C 1
ATOM 3148 O O . TYR A 1 399 ? 5.181 9.444 11.709 1.00 93.62 399 TYR A O 1
ATOM 3156 N N . VAL A 1 400 ? 5.732 7.389 12.440 1.00 94.38 400 VAL A N 1
ATOM 3157 C CA . VAL A 1 400 ? 4.621 7.277 13.398 1.00 94.38 400 VAL A CA 1
ATOM 3158 C C . VAL A 1 400 ? 5.084 7.271 14.856 1.00 94.38 400 VAL A C 1
ATOM 3160 O O . VAL A 1 400 ? 6.150 6.741 15.186 1.00 94.38 400 VAL A O 1
ATOM 3163 N N . GLU A 1 401 ? 4.273 7.874 15.721 1.00 93.44 401 GLU A N 1
ATOM 3164 C CA . GLU A 1 401 ? 4.415 7.899 17.183 1.00 93.44 401 GLU A CA 1
ATOM 3165 C C . GLU A 1 401 ? 3.085 7.469 17.828 1.00 93.44 401 GLU A C 1
ATOM 3167 O O . GLU A 1 401 ? 2.033 7.669 17.211 1.00 93.44 401 GLU A O 1
ATOM 3172 N N . PRO A 1 402 ? 3.120 6.862 19.029 1.00 91.69 402 PRO A N 1
ATOM 3173 C CA . PRO A 1 402 ? 1.906 6.497 19.747 1.00 91.69 402 PRO A CA 1
ATOM 3174 C C . PRO A 1 402 ? 1.077 7.744 20.070 1.00 91.69 402 PRO A C 1
ATOM 3176 O O . PRO A 1 402 ? 1.621 8.838 20.252 1.00 91.69 402 PRO A O 1
ATOM 3179 N N . ASP A 1 403 ? -0.238 7.570 20.126 1.00 87.75 403 ASP A N 1
ATOM 3180 C CA . ASP A 1 403 ? -1.180 8.631 20.457 1.00 87.75 403 ASP A CA 1
ATOM 3181 C C . ASP A 1 403 ? -0.887 9.224 21.847 1.00 87.75 403 ASP A C 1
ATOM 3183 O O . ASP A 1 403 ? -0.526 8.513 22.786 1.00 87.75 403 ASP A O 1
ATOM 3187 N N . GLU A 1 404 ? -1.048 10.540 21.996 1.00 75.31 404 GLU A N 1
ATOM 3188 C CA . GLU A 1 404 ? -0.648 11.296 23.199 1.00 75.31 404 GLU A CA 1
ATOM 3189 C C . GLU A 1 404 ? -1.652 11.138 24.368 1.00 75.31 404 GLU A C 1
ATOM 3191 O O . GLU A 1 404 ? -1.602 11.875 25.353 1.00 75.31 404 GLU A O 1
ATOM 3196 N N . GLY A 1 405 ? -2.565 10.164 24.286 1.00 67.75 405 GLY A N 1
ATOM 3197 C CA . GLY A 1 405 ? -3.585 9.873 25.293 1.00 67.75 405 GLY A CA 1
ATOM 3198 C C . GLY A 1 405 ? -3.347 8.561 26.044 1.00 67.75 405 GLY A C 1
ATOM 3199 O O . GLY A 1 405 ? -3.153 7.508 25.441 1.00 67.75 405 GLY A O 1
ATOM 3200 N N . ASP A 1 406 ? -3.483 8.591 27.375 1.00 58.34 406 ASP A N 1
ATOM 3201 C CA . ASP A 1 406 ? -3.290 7.424 28.258 1.00 58.34 406 ASP A CA 1
ATOM 3202 C C . ASP A 1 406 ? -4.214 6.222 27.963 1.00 58.34 406 ASP A C 1
ATOM 3204 O O . ASP A 1 406 ? -3.950 5.117 28.442 1.00 58.34 406 ASP A O 1
ATOM 3208 N N . GLN A 1 407 ? -5.289 6.416 27.189 1.00 59.56 407 GLN A N 1
ATOM 3209 C CA . GLN A 1 407 ? -6.317 5.401 26.923 1.00 59.56 407 GLN A CA 1
ATOM 3210 C C . GLN A 1 407 ? -6.075 4.554 25.660 1.00 59.56 407 GLN A C 1
ATOM 3212 O O . GLN A 1 407 ? -6.623 3.461 25.592 1.00 59.56 407 GLN A O 1
ATOM 3217 N N . ASN A 1 408 ? -5.243 4.998 24.707 1.00 64.88 408 ASN A N 1
ATOM 3218 C CA . ASN A 1 408 ? -5.099 4.367 23.381 1.00 64.88 408 ASN A CA 1
ATOM 3219 C C . ASN A 1 408 ? -3.629 4.074 23.031 1.00 64.88 408 ASN A C 1
ATOM 3221 O O . ASN A 1 408 ? -3.148 4.431 21.957 1.00 64.88 408 ASN A O 1
ATOM 3225 N N . LYS A 1 409 ? -2.889 3.425 23.940 1.00 76.94 409 LYS A N 1
ATOM 3226 C CA . LYS A 1 409 ? -1.436 3.205 23.781 1.00 76.94 409 LYS A CA 1
ATOM 3227 C C . LYS A 1 409 ? -1.041 2.408 22.530 1.00 76.94 409 LYS A C 1
ATOM 3229 O O . LYS A 1 409 ? 0.107 2.515 22.114 1.00 76.94 409 LYS A O 1
ATOM 3234 N N . GLY A 1 410 ? -1.964 1.646 21.941 1.00 89.38 410 GLY A N 1
ATOM 3235 C CA . GLY A 1 410 ? -1.725 0.880 20.718 1.00 89.38 410 GLY A CA 1
ATOM 3236 C C . GLY A 1 410 ? -2.105 1.582 19.412 1.00 89.38 410 GLY A C 1
ATOM 3237 O O . GLY A 1 410 ? -2.027 0.953 18.359 1.00 89.38 410 GLY A O 1
ATOM 3238 N N . VAL A 1 411 ? -2.522 2.854 19.448 1.00 93.69 411 VAL A N 1
ATOM 3239 C CA . VAL A 1 411 ? -2.834 3.657 18.251 1.00 93.69 411 VAL A CA 1
ATOM 3240 C C . VAL A 1 411 ? -1.672 4.596 17.945 1.00 93.69 411 VAL A C 1
ATOM 3242 O O . VAL A 1 411 ? -1.133 5.243 18.838 1.00 93.69 411 VAL A O 1
ATOM 3245 N N . PHE A 1 412 ? -1.293 4.683 16.676 1.00 94.69 412 PHE A N 1
ATOM 3246 C CA . PHE A 1 412 ? -0.138 5.419 16.187 1.00 94.69 412 PHE A CA 1
ATOM 3247 C C . PHE A 1 412 ? -0.540 6.372 15.065 1.00 94.69 412 PHE A C 1
ATOM 3249 O O . PHE A 1 412 ? -1.308 6.016 14.168 1.00 94.69 412 PHE A O 1
ATOM 3256 N N . TRP A 1 413 ? 0.034 7.571 15.087 1.00 94.88 413 TRP A N 1
ATOM 3257 C CA . TRP A 1 413 ? -0.280 8.643 14.147 1.00 94.88 413 TRP A CA 1
ATOM 3258 C C . TRP A 1 413 ? 0.974 9.164 13.465 1.00 94.88 413 TRP A C 1
ATOM 3260 O O . TRP A 1 413 ? 2.054 9.210 14.062 1.00 94.88 413 TRP A O 1
ATOM 3270 N N . TYR A 1 414 ? 0.823 9.593 12.214 1.00 95.19 414 TYR A N 1
ATOM 3271 C CA . TYR A 1 414 ? 1.907 10.227 11.478 1.00 95.19 414 TYR A CA 1
ATOM 3272 C C . TYR A 1 414 ? 2.320 11.560 12.110 1.00 95.19 414 TYR A C 1
ATOM 3274 O O . TYR A 1 414 ? 1.493 12.378 12.518 1.00 95.19 414 TYR A O 1
ATOM 3282 N N . LYS A 1 415 ? 3.631 11.790 12.148 1.00 92.81 415 LYS A N 1
ATOM 3283 C CA . LYS A 1 415 ? 4.269 13.026 12.600 1.00 92.81 415 LYS A CA 1
ATOM 3284 C C . LYS A 1 415 ? 5.417 13.381 11.647 1.00 92.81 415 LYS A C 1
ATOM 3286 O O . LYS A 1 415 ? 5.941 12.537 10.915 1.00 92.81 415 LYS A O 1
ATOM 3291 N N . ASN A 1 416 ? 5.837 14.645 11.688 1.00 90.25 416 ASN A N 1
ATOM 3292 C CA . ASN A 1 416 ? 6.837 15.209 10.772 1.00 90.25 416 ASN A CA 1
ATOM 3293 C C . ASN A 1 416 ? 8.047 15.872 11.461 1.00 90.25 416 ASN A C 1
ATOM 3295 O O . ASN A 1 416 ? 8.985 16.303 10.781 1.00 90.25 416 ASN A O 1
ATOM 3299 N N . LYS A 1 417 ? 8.043 15.971 12.797 1.00 84.38 417 LYS A N 1
ATOM 3300 C CA . LYS A 1 417 ? 9.072 16.676 13.573 1.00 84.38 417 LYS A CA 1
ATOM 3301 C C . LYS A 1 417 ? 10.217 15.737 13.941 1.00 84.38 417 LYS A C 1
ATOM 3303 O O . LYS A 1 417 ? 10.147 14.985 14.909 1.00 84.38 417 LYS A O 1
ATOM 3308 N N . LEU A 1 418 ? 11.291 15.793 13.157 1.00 74.88 418 LEU A N 1
ATOM 3309 C CA . LEU A 1 418 ? 12.527 15.056 13.450 1.00 74.88 418 LEU A CA 1
ATOM 3310 C C . LEU A 1 418 ? 13.375 15.714 14.562 1.00 74.88 418 LEU A C 1
ATOM 3312 O O . LEU A 1 418 ? 14.338 15.096 15.011 1.00 74.88 418 LEU A O 1
ATOM 3316 N N . HIS A 1 419 ? 12.994 16.914 15.025 1.00 60.84 419 HIS A N 1
ATOM 3317 C CA . HIS A 1 419 ? 13.617 17.670 16.116 1.00 60.84 419 HIS A CA 1
ATOM 3318 C C . HIS A 1 419 ? 12.570 18.265 17.051 1.00 60.84 419 HIS A C 1
ATOM 3320 O O . HIS A 1 419 ? 11.523 18.728 16.533 1.00 60.84 419 HIS A O 1
#

Organism: NCBI:txid402998

Secondary structure (DSSP, 8-state):
--------------PPPSSGGG--TT-EEEEES-SHHHHHHHHHHHHTT-EEEEEES-THHHHHHHHTT---TTSTTEEEEESS--THHHHT-SEEEE-TTS-TTSTTHHHHHHTTSSB----SSS------SS-EEEE-STTHHHHTT---------GGGGTTTTS--TTHHHHHHHHHHHTTBTTT-SS--PPBGGG--HHHHHH-SHHHHHHHHHHHHHHHHHHHHHH-TTS---SS---TT-TT-TTS-TTTHHHHHHHHHHHHHHHHHHHHHHHHH-HHHHIIIIIHHHHHHHHHHHHHHHHHH--TT--EE-TTT--HHHHHHS--EE--THHHHHTTTTTTSHHHHHHTTTS-HHHHHHHHHHHHHHHGGG--EE---HHHHHHHHHHH-SEEEE-SSTT-TTEEEEE----

Foldseek 3Di:
DDDDDDPDDPDLAQDAAPDNVLQQAAFEEEEEDDDDLSVVVVSNNVSSNAQYEYEYQAPVVVVVCVVVVNPPVPDPSYHYDYRDDDCVSVLRGQEYEYEPPDPCVPPCNVVVPVVQSEDAADAPPDDDDDDDHRHYYHYDDVCPVPPSRDPDPDPFDALLCPLCVLAVLVCVVVLVVQQLQQFLELARHFFQNFAALVRDDPCLVVLLDLVSLVVVLVCCLQVVVVCCQQQVPGGHDDPDGAHNLQLPGPSDDPVCSVVSVVSNVSNVVVVVVLVVCCVVPNPVVCCVPPVVVSSVSSSVSSLLVCLFQFDQPAKHFYPVPDDSLSRLLSTEAEDQDPVCVVSLNCRRLVSVCSVPVVDYSVCSVVSSVVCCVVCPVSHHYDHDHSVVSSSCRSQAQRGWDADPDPPGRGIIGGGRDSD